Protein AF-A0A411WFJ9-F1 (afdb_monomer)

Organism: NCBI:txid2498113

Mean predicted aligned error: 12.04 Å

Structure (mmCIF, N/CA/C/O backbone):
data_AF-A0A411WFJ9-F1
#
_entry.id   AF-A0A411WFJ9-F1
#
loop_
_atom_site.group_PDB
_atom_site.id
_atom_site.type_symbol
_atom_site.label_atom_id
_atom_site.label_alt_id
_atom_site.label_comp_id
_atom_site.label_asym_id
_atom_site.label_entity_id
_atom_site.label_seq_id
_atom_site.pdbx_PDB_ins_code
_atom_site.Cartn_x
_atom_site.Cartn_y
_atom_site.Cartn_z
_atom_site.occupancy
_atom_site.B_iso_or_equiv
_atom_site.auth_seq_id
_atom_site.auth_comp_id
_atom_site.auth_asym_id
_atom_site.auth_atom_id
_atom_site.pdbx_PDB_model_num
ATOM 1 N N . MET A 1 1 ? -56.993 -41.470 -55.921 1.00 33.22 1 MET A N 1
ATOM 2 C CA . MET A 1 1 ? -56.354 -42.651 -56.541 1.00 33.22 1 MET A CA 1
ATOM 3 C C . MET A 1 1 ? -54.878 -42.613 -56.197 1.00 33.22 1 MET A C 1
ATOM 5 O O . MET A 1 1 ? -54.306 -41.557 -56.395 1.00 33.22 1 MET A O 1
ATOM 9 N N . ALA A 1 2 ? -54.366 -43.726 -55.649 1.00 30.22 2 ALA A N 1
ATOM 10 C CA . ALA A 1 2 ? -52.967 -44.182 -55.536 1.00 30.22 2 ALA A CA 1
ATOM 11 C C . ALA A 1 2 ? -51.871 -43.141 -55.185 1.00 30.22 2 ALA A C 1
ATOM 13 O O . ALA A 1 2 ? -51.678 -42.177 -55.902 1.00 30.22 2 ALA A O 1
ATOM 14 N N . GLY A 1 3 ? -51.044 -43.277 -54.149 1.00 27.41 3 GLY A N 1
ATOM 15 C CA . GLY A 1 3 ? -50.699 -44.432 -53.324 1.00 27.41 3 GLY A CA 1
ATOM 16 C C . GLY A 1 3 ? -49.171 -44.549 -53.198 1.00 27.41 3 GLY A C 1
ATOM 17 O O . GLY A 1 3 ? -48.491 -44.532 -54.215 1.00 27.41 3 GLY A O 1
ATOM 18 N N . SER A 1 4 ? -48.694 -44.770 -51.962 1.00 29.97 4 SER A N 1
ATOM 19 C CA . SER A 1 4 ? -47.367 -45.307 -51.565 1.00 29.97 4 SER A CA 1
ATOM 20 C C . SER A 1 4 ? -46.145 -44.378 -51.656 1.00 29.97 4 SER A C 1
ATOM 22 O O . SER A 1 4 ? -46.031 -43.608 -52.593 1.00 29.97 4 SER A O 1
ATOM 24 N N . LYS A 1 5 ? -45.114 -44.429 -50.796 1.00 30.19 5 LYS A N 1
ATOM 25 C CA . LYS A 1 5 ? -44.755 -45.065 -49.497 1.00 30.19 5 LYS A CA 1
ATOM 26 C C . LYS A 1 5 ? -43.359 -44.459 -49.144 1.00 30.19 5 LYS A C 1
ATOM 28 O O . LYS A 1 5 ? -42.603 -44.198 -50.068 1.00 30.19 5 LYS A O 1
ATOM 33 N N . VAL A 1 6 ? -43.070 -44.039 -47.898 1.00 28.66 6 VAL A N 1
ATOM 34 C CA . VAL A 1 6 ? -42.151 -44.710 -46.921 1.00 28.66 6 VAL A CA 1
ATOM 35 C C . VAL A 1 6 ? -40.725 -44.894 -47.505 1.00 28.66 6 VAL A C 1
ATOM 37 O O . VAL A 1 6 ? -40.593 -45.590 -48.496 1.00 28.66 6 VAL A O 1
ATOM 40 N N . THR A 1 7 ? -39.588 -44.352 -47.034 1.00 27.45 7 THR A N 1
ATOM 41 C CA . THR A 1 7 ? -39.040 -43.985 -45.704 1.00 27.45 7 THR A CA 1
ATOM 42 C C . THR A 1 7 ? -37.697 -43.252 -45.940 1.00 27.45 7 THR A C 1
ATOM 44 O O . THR A 1 7 ? -37.056 -43.541 -46.944 1.00 27.45 7 THR A O 1
ATOM 47 N N . ILE A 1 8 ? -37.203 -42.424 -45.008 1.00 27.38 8 ILE A N 1
ATOM 48 C CA . ILE A 1 8 ? -35.905 -42.600 -44.302 1.00 27.38 8 ILE A CA 1
ATOM 49 C C . ILE A 1 8 ? -35.616 -41.357 -43.440 1.00 27.38 8 ILE A C 1
ATOM 51 O O . ILE A 1 8 ? -35.538 -40.225 -43.908 1.00 27.38 8 ILE A O 1
ATOM 55 N N . PHE A 1 9 ? -35.489 -41.639 -42.145 1.00 31.28 9 PHE A N 1
ATOM 56 C CA . PHE A 1 9 ? -35.025 -40.789 -41.054 1.00 31.28 9 PHE A CA 1
ATOM 57 C C . PHE A 1 9 ? -33.548 -40.371 -41.212 1.00 31.28 9 PHE A C 1
ATOM 59 O O . PHE A 1 9 ? -32.789 -41.028 -41.912 1.00 31.28 9 PHE A O 1
ATOM 66 N N . PHE A 1 10 ? -33.151 -39.377 -40.406 1.00 30.88 10 PHE A N 1
ATOM 67 C CA . PHE A 1 10 ? -31.789 -38.887 -40.114 1.00 30.88 10 PHE A CA 1
ATOM 68 C C . PHE A 1 10 ? -31.246 -37.751 -40.985 1.00 30.88 10 PHE A C 1
ATOM 70 O O . PHE A 1 10 ? -30.307 -37.950 -41.750 1.00 30.88 10 PHE A O 1
ATOM 77 N N . ARG A 1 11 ? -31.712 -36.511 -40.745 1.00 31.45 11 ARG A N 1
ATOM 78 C CA . ARG A 1 11 ? -30.840 -35.330 -40.924 1.00 31.45 11 ARG A CA 1
ATOM 79 C C . ARG A 1 11 ? -31.278 -34.024 -40.241 1.00 31.45 11 ARG A C 1
ATOM 81 O O . ARG A 1 11 ? -31.065 -32.965 -40.800 1.00 31.45 11 ARG A O 1
ATOM 88 N N . GLU A 1 12 ? -31.812 -34.042 -39.016 1.00 32.69 12 GLU A N 1
ATOM 89 C CA . GLU A 1 12 ? -32.225 -32.780 -38.348 1.00 32.69 12 GLU A CA 1
ATOM 90 C C . GLU A 1 12 ? -31.822 -32.653 -36.867 1.00 32.69 12 GLU A C 1
ATOM 92 O O . GLU A 1 12 ? -32.540 -32.086 -36.052 1.00 32.69 12 GLU A O 1
ATOM 97 N N . ARG A 1 13 ? -30.637 -33.144 -36.480 1.00 34.81 13 ARG A N 1
ATOM 98 C CA . ARG A 1 13 ? -30.069 -32.857 -35.139 1.00 34.81 13 ARG A CA 1
ATOM 99 C C . ARG A 1 13 ? -28.736 -32.103 -35.139 1.00 34.81 13 ARG A C 1
ATOM 101 O O . ARG A 1 13 ? -28.223 -31.796 -34.069 1.00 34.81 13 ARG A O 1
ATOM 108 N N . ALA A 1 14 ? -28.203 -31.748 -36.310 1.00 36.84 14 ALA A N 1
ATOM 109 C CA . ALA A 1 14 ? -26.922 -31.040 -36.419 1.00 36.84 14 ALA A CA 1
ATOM 110 C C . ALA A 1 14 ? -27.054 -29.510 -36.565 1.00 36.84 14 ALA A C 1
ATOM 112 O O . ALA A 1 14 ? -26.126 -28.791 -36.215 1.00 36.84 14 ALA A O 1
ATOM 113 N N . VAL A 1 15 ? -28.203 -28.991 -37.017 1.00 39.88 15 VAL A N 1
ATOM 114 C CA . VAL A 1 15 ? -28.357 -27.548 -37.305 1.00 39.88 15 VAL A CA 1
ATOM 115 C C . VAL A 1 15 ? -28.832 -26.749 -36.080 1.00 39.88 15 VAL A C 1
ATOM 117 O O . VAL A 1 15 ? -28.429 -25.606 -35.896 1.00 39.88 15 VAL A O 1
ATOM 120 N N . PHE A 1 16 ? -29.567 -27.372 -35.152 1.00 34.38 16 PHE A N 1
ATOM 121 C CA . PHE A 1 16 ? -30.023 -26.705 -33.920 1.00 34.38 16 PHE A CA 1
ATOM 122 C C . PHE A 1 16 ? -28.963 -26.603 -32.808 1.00 34.38 16 PHE A C 1
ATOM 124 O O . PHE A 1 16 ? -29.130 -25.813 -31.883 1.00 34.38 16 PHE A O 1
ATOM 131 N N . ARG A 1 17 ? -27.843 -27.341 -32.899 1.00 35.59 17 ARG A N 1
ATOM 132 C CA . ARG A 1 17 ? -26.694 -27.181 -31.982 1.00 35.59 17 ARG A CA 1
ATOM 133 C C . ARG A 1 17 ? -25.696 -26.111 -32.438 1.00 35.59 17 ARG A C 1
ATOM 135 O O . ARG A 1 17 ? -24.973 -25.590 -31.601 1.00 35.59 17 ARG A O 1
ATOM 142 N N . ALA A 1 18 ? -25.690 -25.738 -33.718 1.00 36.38 18 ALA A N 1
ATOM 143 C CA . ALA A 1 18 ? -24.807 -24.687 -34.230 1.00 36.38 18 ALA A CA 1
ATOM 144 C C . ALA A 1 18 ? -25.345 -23.267 -33.959 1.00 36.38 18 ALA A C 1
ATOM 146 O O . ALA A 1 18 ? -24.563 -22.334 -33.819 1.00 36.38 18 ALA A O 1
ATOM 147 N N . ILE A 1 19 ? -26.665 -23.103 -33.813 1.00 38.75 19 ILE A N 1
ATOM 148 C CA . ILE A 1 19 ? -27.291 -21.788 -33.578 1.00 38.75 19 ILE A CA 1
ATOM 149 C C . ILE A 1 19 ? -27.306 -21.411 -32.083 1.00 38.75 19 ILE A C 1
ATOM 151 O O . ILE A 1 19 ? -27.213 -20.232 -31.756 1.00 38.75 19 ILE A O 1
ATOM 155 N N . LEU A 1 20 ? -27.300 -22.384 -31.159 1.00 35.16 20 LEU A N 1
ATOM 156 C CA . LEU A 1 20 ? -27.139 -22.100 -29.722 1.00 35.16 20 LEU A CA 1
ATOM 157 C C . LEU A 1 20 ? -25.684 -21.850 -29.286 1.00 35.16 20 LEU A C 1
ATOM 159 O O . LEU A 1 20 ? -25.471 -21.267 -28.229 1.00 35.16 20 LEU A O 1
ATOM 163 N N . ILE A 1 21 ? -24.689 -22.241 -30.088 1.00 37.25 21 ILE A N 1
ATOM 164 C CA . ILE A 1 21 ? -23.269 -21.964 -29.799 1.00 37.25 21 ILE A CA 1
ATOM 165 C C . ILE A 1 21 ? -22.846 -20.585 -30.345 1.00 37.25 21 ILE A C 1
ATOM 167 O O . ILE A 1 21 ? -21.919 -19.982 -29.814 1.00 37.25 21 ILE A O 1
ATOM 171 N N . LEU A 1 22 ? -23.574 -20.018 -31.318 1.00 32.62 22 LEU A N 1
ATOM 172 C CA . LEU A 1 22 ? -23.318 -18.657 -31.814 1.00 32.62 22 LEU A CA 1
ATOM 173 C C . LEU A 1 22 ? -23.969 -17.532 -30.985 1.00 32.62 22 LEU A C 1
ATOM 175 O O . LEU A 1 22 ? -23.509 -16.398 -31.079 1.00 32.62 22 LEU A O 1
ATOM 179 N N . LEU A 1 23 ? -24.973 -17.811 -30.140 1.00 33.97 23 LEU A N 1
ATOM 180 C CA . LEU A 1 23 ? -25.519 -16.810 -29.201 1.00 33.97 23 LEU A CA 1
ATOM 181 C C . LEU A 1 23 ? -24.767 -16.736 -27.860 1.00 33.97 23 LEU A C 1
ATOM 183 O O . LEU A 1 23 ? -24.914 -15.754 -27.139 1.00 33.97 23 LEU A O 1
ATOM 187 N N . ALA A 1 24 ? -23.926 -17.723 -27.537 1.00 33.69 24 ALA A N 1
ATOM 188 C CA . ALA A 1 24 ? -23.081 -17.705 -26.338 1.00 33.69 24 ALA A CA 1
ATOM 189 C C . ALA A 1 24 ? -21.758 -16.929 -26.532 1.00 33.69 24 ALA A C 1
ATOM 191 O O . ALA A 1 24 ? -21.050 -16.681 -25.563 1.00 33.69 24 ALA A O 1
ATOM 192 N N . ALA A 1 25 ? -21.439 -16.510 -27.764 1.00 31.86 25 ALA A N 1
ATOM 193 C CA . ALA A 1 25 ? -20.227 -15.754 -28.099 1.00 31.86 25 ALA A CA 1
ATOM 194 C C . ALA A 1 25 ? -20.435 -14.223 -28.160 1.00 31.86 25 ALA A C 1
ATOM 196 O O . ALA A 1 25 ? -19.514 -13.499 -28.524 1.00 31.86 25 ALA A O 1
ATOM 197 N N . MET A 1 26 ? -21.630 -13.722 -27.807 1.00 30.20 26 MET A N 1
ATOM 198 C CA . MET A 1 26 ? -21.934 -12.281 -27.708 1.00 30.20 26 MET A CA 1
ATOM 199 C C . MET A 1 26 ? -22.043 -11.759 -26.267 1.00 30.20 26 MET A C 1
ATOM 201 O O . MET A 1 26 ? -22.330 -10.583 -26.068 1.00 30.20 26 MET A O 1
ATOM 205 N N . PHE A 1 27 ? -21.744 -12.583 -25.260 1.00 33.22 27 PHE A N 1
ATOM 206 C CA . PHE A 1 27 ? -21.299 -12.059 -23.970 1.00 33.22 27 PHE A CA 1
ATOM 207 C C . PHE A 1 27 ? -19.796 -11.814 -24.069 1.00 33.22 27 PHE A C 1
ATOM 209 O O . PHE A 1 27 ? -18.982 -12.584 -23.564 1.00 33.22 27 PHE A O 1
ATOM 216 N N . SER A 1 28 ? -19.421 -10.728 -24.749 1.00 28.23 28 SER A N 1
ATOM 217 C CA . SER A 1 28 ? -18.178 -10.062 -24.380 1.00 28.23 28 SER A CA 1
ATOM 218 C C . SER A 1 28 ? -18.271 -9.832 -22.871 1.00 28.23 28 SER A C 1
ATOM 220 O O . SER A 1 28 ? -19.278 -9.263 -22.432 1.00 28.23 28 SER A O 1
ATOM 222 N N . PRO A 1 29 ? -17.288 -10.244 -22.049 1.00 30.66 29 PRO A N 1
ATOM 223 C CA . PRO A 1 29 ? -17.146 -9.552 -20.788 1.00 30.66 29 PRO A CA 1
ATOM 224 C C . PRO A 1 29 ? -17.029 -8.090 -21.211 1.00 30.66 29 PRO A C 1
ATOM 226 O O . PRO A 1 29 ? -16.183 -7.752 -22.044 1.00 30.66 29 PRO A O 1
ATOM 229 N N . MET A 1 30 ? -17.940 -7.233 -20.742 1.00 30.12 30 MET A N 1
ATOM 230 C CA . MET A 1 30 ? -17.568 -5.838 -20.602 1.00 30.12 30 MET A CA 1
ATOM 231 C C . MET A 1 30 ? -16.256 -5.927 -19.833 1.00 30.12 30 MET A C 1
ATOM 233 O O . MET A 1 30 ? -16.258 -6.258 -18.648 1.00 30.12 30 MET A O 1
ATOM 237 N N . LEU A 1 31 ? -15.131 -5.736 -20.530 1.00 28.59 31 LEU A N 1
ATOM 238 C CA . LEU A 1 31 ? -14.004 -5.098 -19.898 1.00 28.59 31 LEU A CA 1
ATOM 239 C C . LEU A 1 31 ? -14.659 -3.866 -19.300 1.00 28.59 31 LEU A C 1
ATOM 241 O O . LEU A 1 31 ? -15.065 -2.958 -20.027 1.00 28.59 31 LEU A O 1
ATOM 245 N N . LEU A 1 32 ? -14.910 -3.926 -17.991 1.00 30.25 32 LEU A N 1
ATOM 246 C CA . LEU A 1 32 ? -14.975 -2.731 -17.191 1.00 30.25 32 LEU A CA 1
ATOM 247 C C . LEU A 1 32 ? -13.693 -2.031 -17.602 1.00 30.25 32 LEU A C 1
ATOM 249 O O . LEU A 1 32 ? -12.604 -2.507 -17.283 1.00 30.25 32 LEU A O 1
ATOM 253 N N . ALA A 1 33 ? -13.829 -1.026 -18.465 1.00 27.42 33 ALA A N 1
ATOM 254 C CA . ALA A 1 33 ? -12.794 -0.044 -18.614 1.00 27.42 33 ALA A CA 1
ATOM 255 C C . ALA A 1 33 ? -12.570 0.398 -17.174 1.00 27.42 33 ALA A C 1
ATOM 257 O O . ALA A 1 33 ? -13.475 0.977 -16.567 1.00 27.42 33 ALA A O 1
ATOM 258 N N . GLU A 1 34 ? -11.456 -0.044 -16.588 1.00 37.94 34 GLU A N 1
ATOM 259 C CA . GLU A 1 34 ? -10.941 0.569 -15.382 1.00 37.94 34 GLU A CA 1
ATOM 260 C C . GLU A 1 34 ? -10.957 2.048 -15.722 1.00 37.94 34 GLU A C 1
ATOM 262 O O . GLU A 1 34 ? -10.310 2.480 -16.678 1.00 37.94 34 GLU A O 1
ATOM 267 N N . THR A 1 35 ? -11.847 2.794 -15.070 1.00 37.66 35 THR A N 1
ATOM 268 C CA . THR A 1 35 ? -11.811 4.237 -15.183 1.00 37.66 35 THR A CA 1
ATOM 269 C C . THR A 1 35 ? -10.384 4.600 -14.805 1.00 37.66 35 THR A C 1
ATOM 271 O O . THR A 1 35 ? -9.916 4.203 -13.737 1.00 37.66 35 THR A O 1
ATOM 274 N N . GLU A 1 36 ? -9.650 5.228 -15.725 1.00 53.88 36 GLU A N 1
ATOM 275 C CA . GLU A 1 36 ? -8.315 5.762 -15.462 1.00 53.88 36 GLU A CA 1
ATOM 276 C C . GLU A 1 36 ? -8.488 6.907 -14.449 1.00 53.88 36 GLU A C 1
ATOM 278 O O . GLU A 1 36 ? -8.527 8.079 -14.805 1.00 53.88 36 GLU A O 1
ATOM 283 N N . GLY A 1 37 ? -8.755 6.557 -13.190 1.00 68.88 37 GLY A N 1
ATOM 284 C CA . GLY A 1 37 ? -9.230 7.470 -12.160 1.00 68.88 37 GLY A CA 1
ATOM 285 C C . GLY A 1 37 ? -10.286 6.858 -11.242 1.00 68.88 37 GLY A C 1
ATOM 286 O O . GLY A 1 37 ? -11.087 6.005 -11.632 1.00 68.88 37 GLY A O 1
ATOM 287 N N . GLY A 1 38 ? -10.274 7.317 -9.995 1.00 86.62 38 GLY A N 1
ATOM 288 C CA . GLY A 1 38 ? -11.315 7.060 -9.012 1.00 86.62 38 GLY A CA 1
ATOM 289 C C . GLY A 1 38 ? -12.650 7.743 -9.338 1.00 86.62 38 GLY A C 1
ATOM 290 O O . GLY A 1 38 ? -12.922 8.139 -10.469 1.00 86.62 38 GLY A O 1
ATOM 291 N N . MET A 1 39 ? -13.509 7.898 -8.335 1.00 94.50 39 MET A N 1
ATOM 292 C CA . MET A 1 39 ? -14.839 8.498 -8.471 1.00 94.50 39 MET A CA 1
ATOM 293 C C . MET A 1 39 ? -14.972 9.717 -7.566 1.00 94.50 39 MET A C 1
ATOM 295 O O . MET A 1 39 ? -14.549 9.665 -6.415 1.00 94.50 39 MET A O 1
ATOM 299 N N . THR A 1 40 ? -15.614 10.777 -8.056 1.00 96.62 40 THR A N 1
ATOM 300 C CA . THR A 1 40 ? -16.101 11.883 -7.224 1.00 96.62 40 THR A CA 1
ATOM 301 C C . THR A 1 40 ? -17.611 12.028 -7.346 1.00 96.62 40 THR A C 1
ATOM 303 O O . THR A 1 40 ? -18.209 11.758 -8.392 1.00 96.62 40 THR A O 1
ATOM 306 N N . PHE A 1 41 ? -18.253 12.451 -6.262 1.00 98.06 41 PHE A N 1
ATOM 307 C CA . PHE A 1 41 ? -19.671 12.777 -6.249 1.00 98.06 41 PHE A CA 1
ATOM 308 C C . PHE A 1 41 ? -19.957 13.810 -5.161 1.00 98.06 41 PHE A C 1
ATOM 310 O O . PHE A 1 41 ? -19.465 13.687 -4.047 1.00 98.06 41 PHE A O 1
ATOM 317 N N . ALA A 1 42 ? -20.787 14.802 -5.464 1.00 97.62 42 ALA A N 1
ATOM 318 C CA . ALA A 1 42 ? -21.240 15.789 -4.494 1.00 97.62 42 ALA A CA 1
ATOM 319 C C . ALA A 1 42 ? -22.758 15.927 -4.559 1.00 97.62 42 ALA A C 1
ATOM 321 O O . ALA A 1 42 ? -23.362 15.914 -5.636 1.00 97.62 42 ALA A O 1
ATOM 322 N N . HIS A 1 43 ? -23.388 16.057 -3.397 1.00 98.06 43 HIS A N 1
ATOM 323 C CA . HIS A 1 43 ? -24.807 16.340 -3.294 1.00 98.06 43 HIS A CA 1
ATOM 324 C C . HIS A 1 43 ? -25.072 17.177 -2.048 1.00 98.06 43 HIS A C 1
ATOM 326 O O . HIS A 1 43 ? -24.956 16.672 -0.935 1.00 98.06 43 HIS A O 1
ATOM 332 N N . LYS A 1 44 ? -25.499 18.430 -2.251 1.00 97.06 44 LYS A N 1
ATOM 333 C CA . LYS A 1 44 ? -25.741 19.405 -1.176 1.00 97.06 44 LYS A CA 1
ATOM 334 C C . LYS A 1 44 ? -24.478 19.613 -0.323 1.00 97.06 44 LYS A C 1
ATOM 336 O O . LYS A 1 44 ? -23.422 19.830 -0.903 1.00 97.06 44 LYS A O 1
ATOM 341 N N . GLU A 1 45 ? -24.561 19.538 1.004 1.00 97.94 45 GLU A N 1
ATOM 342 C CA . GLU A 1 45 ? -23.453 19.808 1.933 1.00 97.94 45 GLU A CA 1
ATOM 343 C C . GLU A 1 45 ? -22.562 18.579 2.183 1.00 97.94 45 GLU A C 1
ATOM 345 O O . GLU A 1 45 ? -21.874 18.503 3.201 1.00 97.94 45 GLU A O 1
ATOM 350 N N . TRP A 1 46 ? -22.593 17.596 1.278 1.00 98.62 46 TRP A N 1
ATOM 351 C CA . TRP A 1 46 ? -21.728 16.423 1.327 1.00 98.62 46 TRP A CA 1
ATOM 352 C C . TRP A 1 46 ? -21.084 16.147 -0.024 1.00 98.62 46 TRP A C 1
ATOM 354 O O . TRP A 1 46 ? -21.722 16.241 -1.077 1.00 98.62 46 TRP A O 1
ATOM 364 N N . GLU A 1 47 ? -19.843 15.687 0.024 1.00 98.56 47 GLU A N 1
ATOM 365 C CA . GLU A 1 47 ? -19.105 15.179 -1.125 1.00 98.56 47 GLU A CA 1
ATOM 366 C C . GLU A 1 47 ? -18.322 13.919 -0.775 1.00 98.56 47 GLU A C 1
ATOM 368 O O . GLU A 1 47 ? -18.129 13.584 0.392 1.00 98.56 47 GLU A O 1
ATOM 373 N N . ILE A 1 48 ? -17.894 13.193 -1.799 1.00 98.50 48 ILE A N 1
ATOM 374 C CA . ILE A 1 48 ? -17.081 11.993 -1.678 1.00 98.50 48 ILE A CA 1
ATOM 375 C C . ILE A 1 48 ? -16.099 11.902 -2.829 1.00 98.50 48 ILE A C 1
ATOM 377 O O . ILE A 1 48 ? -16.461 12.144 -3.981 1.00 98.50 48 ILE A O 1
ATOM 381 N N . ALA A 1 49 ? -14.883 11.475 -2.503 1.00 97.75 49 ALA A N 1
ATOM 382 C CA . ALA A 1 49 ? -13.934 10.944 -3.463 1.00 97.75 49 ALA A CA 1
ATOM 383 C C . ALA A 1 49 ? -13.549 9.518 -3.065 1.00 97.75 49 ALA A C 1
ATOM 385 O O . ALA A 1 49 ? -13.285 9.233 -1.894 1.00 97.75 49 ALA A O 1
ATOM 386 N N . CYS A 1 50 ? -13.531 8.619 -4.039 1.00 96.75 50 CYS A N 1
ATOM 387 C CA . CYS A 1 50 ? -12.975 7.290 -3.888 1.00 96.75 50 CYS A CA 1
ATOM 388 C C . CYS A 1 50 ? -11.803 7.127 -4.843 1.00 96.75 50 CYS A C 1
ATOM 390 O O . CYS A 1 50 ? -11.955 7.399 -6.028 1.00 96.75 50 CYS A O 1
ATOM 392 N N . ASP A 1 51 ? -10.663 6.656 -4.351 1.00 94.06 51 ASP A N 1
ATOM 393 C CA . ASP A 1 51 ? -9.459 6.511 -5.163 1.00 94.06 51 ASP A CA 1
ATOM 394 C C . ASP A 1 51 ? -9.424 5.192 -5.961 1.00 94.06 51 ASP A C 1
ATOM 396 O O . ASP A 1 51 ? -10.294 4.316 -5.845 1.00 94.06 51 ASP A O 1
ATOM 400 N N . ASN A 1 52 ? -8.395 5.053 -6.796 1.00 91.06 52 ASN A N 1
ATOM 401 C CA . ASN A 1 52 ? -8.101 3.865 -7.597 1.00 91.06 52 ASN A CA 1
ATOM 402 C C . ASN A 1 52 ? -7.717 2.619 -6.764 1.00 91.06 52 ASN A C 1
ATOM 404 O O . ASN A 1 52 ? -7.640 1.531 -7.327 1.00 91.06 52 ASN A O 1
ATOM 408 N N . THR A 1 53 ? -7.547 2.725 -5.435 1.00 85.56 53 THR A N 1
ATOM 409 C CA . THR A 1 53 ? -7.439 1.562 -4.518 1.00 85.56 53 THR A CA 1
ATOM 410 C C . THR A 1 53 ? -8.790 1.107 -3.968 1.00 85.56 53 THR A C 1
ATOM 412 O O . THR A 1 53 ? -8.881 0.086 -3.284 1.00 85.56 53 THR A O 1
ATOM 415 N N . ARG A 1 54 ? -9.849 1.854 -4.303 1.00 89.94 54 ARG A N 1
ATOM 416 C CA . ARG A 1 54 ? -11.223 1.762 -3.798 1.00 89.94 54 ARG A CA 1
ATOM 417 C C . ARG A 1 54 ? -11.452 2.302 -2.384 1.00 89.94 54 ARG A C 1
ATOM 419 O O . ARG A 1 54 ? -12.523 2.081 -1.812 1.00 89.94 54 ARG A O 1
ATOM 426 N N . THR A 1 55 ? -10.500 3.043 -1.825 1.00 89.50 55 THR A N 1
ATOM 427 C CA . THR A 1 55 ? -10.699 3.734 -0.544 1.00 89.50 55 THR A CA 1
ATOM 428 C C . THR A 1 55 ? -11.551 4.975 -0.765 1.00 89.50 55 THR A C 1
ATOM 430 O O . THR A 1 55 ? -11.268 5.760 -1.663 1.00 89.50 55 THR A O 1
ATOM 433 N N . CYS A 1 56 ? -12.590 5.160 0.049 1.00 96.38 56 CYS A N 1
ATOM 434 C CA . CYS A 1 56 ? -13.535 6.266 -0.079 1.00 96.38 56 CYS A CA 1
ATOM 435 C C . CYS A 1 56 ? -13.455 7.226 1.108 1.00 96.38 56 CYS A C 1
ATOM 437 O O . CYS A 1 56 ? -13.376 6.787 2.254 1.00 96.38 56 CYS A O 1
ATOM 439 N N . ARG A 1 57 ? -13.540 8.527 0.824 1.00 98.00 57 ARG A N 1
ATOM 440 C CA . ARG A 1 57 ? -13.498 9.637 1.782 1.00 98.00 57 ARG A CA 1
ATOM 441 C C . ARG A 1 57 ? -14.683 10.557 1.513 1.00 98.00 57 ARG A C 1
ATOM 443 O O . ARG A 1 57 ? -14.752 11.148 0.440 1.00 98.00 57 ARG A O 1
ATOM 450 N N . ALA A 1 58 ? -15.626 10.631 2.447 1.00 98.56 58 ALA A N 1
ATOM 451 C CA . ALA A 1 58 ? -16.819 11.464 2.360 1.00 98.56 58 ALA A CA 1
ATOM 452 C C . ALA A 1 58 ? -16.729 12.636 3.340 1.00 98.56 58 ALA A C 1
ATOM 454 O O . ALA A 1 58 ? -16.672 12.415 4.547 1.00 98.56 58 ALA A O 1
ATOM 455 N N . ALA A 1 59 ? -16.730 13.863 2.830 1.00 98.50 59 ALA A N 1
ATOM 456 C CA . ALA A 1 59 ? -16.711 15.078 3.632 1.00 98.50 59 ALA A CA 1
ATOM 457 C C . ALA A 1 59 ? -18.126 15.657 3.755 1.00 98.50 59 ALA A C 1
ATOM 459 O O . ALA A 1 59 ? -18.845 15.771 2.761 1.00 98.50 59 ALA A O 1
ATOM 460 N N . GLY A 1 60 ? -18.521 16.007 4.976 1.00 98.38 60 GLY A N 1
ATOM 461 C CA . GLY A 1 60 ? -19.750 16.727 5.296 1.00 98.38 60 GLY A CA 1
ATOM 462 C C . GLY A 1 60 ? -19.441 18.082 5.918 1.00 98.38 60 GLY A C 1
ATOM 463 O O . GLY A 1 60 ? -18.440 18.225 6.623 1.00 98.38 60 GLY A O 1
ATOM 464 N N . TYR A 1 61 ? -20.296 19.070 5.675 1.00 98.31 61 TYR A N 1
ATOM 465 C CA . TYR A 1 61 ? -20.092 20.453 6.115 1.00 98.31 61 TYR A CA 1
ATOM 466 C C . TYR A 1 61 ? -21.198 20.932 7.064 1.00 98.31 61 TYR A C 1
ATOM 468 O O . TYR A 1 61 ? -22.279 20.336 7.157 1.00 98.31 61 TYR A O 1
ATOM 476 N N . GLY A 1 62 ? -20.907 22.003 7.806 1.00 96.81 62 GLY A N 1
ATOM 477 C CA . GLY A 1 62 ? -21.892 22.714 8.620 1.00 96.81 62 GLY A CA 1
ATOM 478 C C . GLY A 1 62 ? -23.086 23.226 7.805 1.00 96.81 62 GLY A C 1
ATOM 479 O O . GLY A 1 62 ? -23.088 23.193 6.574 1.00 96.81 62 GLY A O 1
ATOM 480 N N . ILE A 1 63 ? -24.128 23.693 8.495 1.00 95.38 63 ILE A N 1
ATOM 481 C CA . ILE A 1 63 ? -25.278 24.324 7.822 1.00 95.38 63 ILE A CA 1
ATOM 482 C C . ILE A 1 63 ? -24.851 25.632 7.157 1.00 95.38 63 ILE A C 1
ATOM 484 O O . ILE A 1 63 ? -25.359 25.966 6.086 1.00 95.38 63 ILE A O 1
ATOM 488 N N . ASN A 1 64 ? -23.930 26.361 7.789 1.00 93.12 64 ASN A N 1
ATOM 489 C CA . ASN A 1 64 ? -23.351 27.566 7.223 1.00 93.12 64 ASN A CA 1
ATOM 490 C C . ASN A 1 64 ? -21.883 27.343 6.850 1.00 93.12 64 ASN A C 1
ATOM 492 O O . ASN A 1 64 ? -21.183 26.500 7.412 1.00 93.12 64 ASN A O 1
ATOM 496 N N . GLU A 1 65 ? -21.429 28.147 5.895 1.00 91.38 65 GLU A N 1
ATOM 497 C CA . GLU A 1 65 ? -20.028 28.227 5.506 1.00 91.38 65 GLU A CA 1
ATOM 498 C C . GLU A 1 65 ? -19.159 28.695 6.684 1.00 91.38 65 GLU A C 1
ATOM 500 O O . GLU A 1 65 ? -19.542 29.611 7.415 1.00 91.38 65 GLU A O 1
ATOM 505 N N . GLY A 1 66 ? -17.984 28.088 6.858 1.00 89.94 66 GLY A N 1
ATOM 506 C CA . GLY A 1 66 ? -17.020 28.471 7.888 1.00 89.94 66 GLY A CA 1
ATOM 507 C C . GLY A 1 66 ? -17.393 28.026 9.304 1.00 89.94 66 GLY A C 1
ATOM 508 O O . GLY A 1 66 ? -17.039 28.707 10.262 1.00 89.94 66 GLY A O 1
ATOM 509 N N . GLU A 1 67 ? -18.115 26.909 9.457 1.00 92.88 67 GLU A N 1
ATOM 510 C CA . GLU A 1 67 ? -18.467 26.349 10.773 1.00 92.88 67 GLU A CA 1
ATOM 511 C C . GLU A 1 67 ? -17.598 25.138 11.149 1.00 92.88 67 GLU A C 1
ATOM 513 O O . GLU A 1 67 ? -16.747 25.210 12.036 1.00 92.88 67 GLU A O 1
ATOM 518 N N . LEU A 1 68 ? -17.831 23.998 10.493 1.00 95.19 68 LEU A N 1
ATOM 519 C CA . LEU A 1 68 ? -17.149 22.731 10.751 1.00 95.19 68 LEU A CA 1
ATOM 520 C C . LEU A 1 68 ? -17.156 21.844 9.509 1.00 95.19 68 LEU A C 1
ATOM 522 O O . LEU A 1 68 ? -17.976 22.027 8.606 1.00 95.19 68 LEU A O 1
ATOM 526 N N . SER A 1 69 ? -16.307 20.820 9.514 1.00 97.62 69 SER A N 1
ATOM 527 C CA . SER A 1 69 ? -16.409 19.703 8.584 1.00 97.62 69 SER A CA 1
ATOM 528 C C . SER A 1 69 ? -16.126 18.367 9.269 1.00 97.62 69 SER A C 1
ATOM 530 O O . SER A 1 69 ? -15.317 18.291 10.191 1.00 97.62 69 SER A O 1
ATOM 532 N N . VAL A 1 70 ? -16.796 17.307 8.814 1.00 98.25 70 VAL A N 1
ATOM 533 C CA . VAL A 1 70 ? -16.550 15.920 9.226 1.00 98.25 70 VAL A CA 1
ATOM 534 C C . VAL A 1 70 ? -16.104 15.107 8.020 1.00 98.25 70 VAL A C 1
ATOM 536 O O . VAL A 1 70 ? -16.774 15.125 6.991 1.00 98.25 70 VAL A O 1
ATOM 539 N N . LEU A 1 71 ? -15.020 14.351 8.165 1.00 98.00 71 LEU A N 1
ATOM 540 C CA . LEU A 1 71 ? -14.539 13.387 7.185 1.00 98.00 71 LEU A CA 1
ATOM 541 C C . LEU A 1 71 ? -14.869 11.966 7.638 1.00 98.00 71 LEU A C 1
ATOM 543 O O . LEU A 1 71 ? -14.465 11.547 8.720 1.00 98.00 71 LEU A O 1
ATOM 547 N N . LEU A 1 72 ? -15.564 11.213 6.789 1.00 97.75 72 LEU A N 1
ATOM 548 C CA . LEU A 1 72 ? -15.802 9.784 6.951 1.00 97.75 72 LEU A CA 1
ATOM 549 C C . LEU A 1 72 ? -14.970 8.994 5.941 1.00 97.75 72 LEU A C 1
ATOM 551 O O . LEU A 1 72 ? -15.176 9.118 4.734 1.00 97.75 72 LEU A O 1
ATOM 555 N N . THR A 1 73 ? -14.073 8.139 6.422 1.00 94.19 73 THR A N 1
ATOM 556 C CA . THR A 1 73 ? -13.187 7.331 5.571 1.00 94.19 73 THR A CA 1
ATOM 557 C C . THR A 1 73 ? -13.529 5.852 5.694 1.00 94.19 73 THR A C 1
ATOM 559 O O . THR A 1 73 ? -13.702 5.344 6.800 1.00 94.19 73 THR A O 1
ATOM 562 N N . ARG A 1 74 ? -13.607 5.132 4.569 1.00 92.44 74 ARG A N 1
ATOM 563 C CA . ARG A 1 74 ? -13.762 3.670 4.552 1.00 92.44 74 ARG A CA 1
ATOM 564 C C . ARG A 1 74 ? -12.853 3.029 3.510 1.00 92.44 74 ARG A C 1
ATOM 566 O O . ARG A 1 74 ? -12.980 3.292 2.312 1.00 92.44 74 ARG A O 1
ATOM 573 N N . TYR A 1 75 ? -11.980 2.140 3.973 1.00 86.31 75 TYR A N 1
ATOM 574 C CA . TYR A 1 75 ? -11.123 1.310 3.127 1.00 86.31 75 TYR A CA 1
ATOM 575 C C . TYR A 1 75 ? -11.930 0.263 2.343 1.00 86.31 75 TYR A C 1
ATOM 577 O O . TYR A 1 75 ? -13.058 -0.082 2.702 1.00 86.31 75 TYR A O 1
ATOM 585 N N . ALA A 1 76 ? -11.347 -0.242 1.258 1.00 83.62 76 ALA A N 1
ATOM 586 C CA . ALA A 1 76 ? -11.922 -1.326 0.464 1.00 83.62 76 ALA A CA 1
ATOM 587 C C . ALA A 1 76 ? -11.610 -2.718 1.037 1.00 83.62 76 ALA A C 1
ATOM 589 O O . ALA A 1 76 ? -10.694 -2.883 1.837 1.00 83.62 76 ALA A O 1
ATOM 590 N N . GLY A 1 77 ? -12.350 -3.736 0.591 1.00 80.62 77 GLY A N 1
ATOM 591 C CA . GLY A 1 77 ? -12.247 -5.105 1.104 1.00 80.62 77 GLY A CA 1
ATOM 592 C C . GLY A 1 77 ? -13.237 -5.412 2.225 1.00 80.62 77 GLY A C 1
AT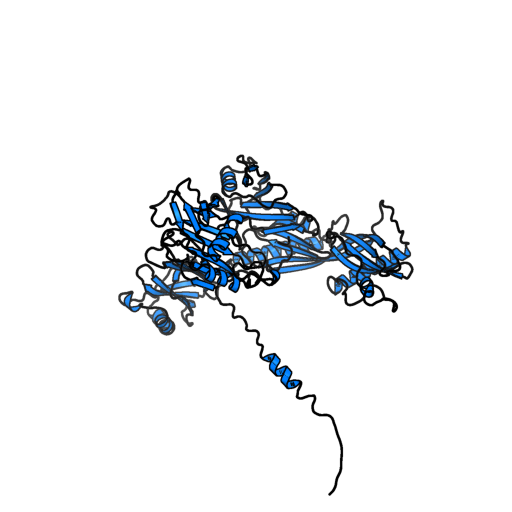OM 593 O O . GLY A 1 77 ? -13.882 -4.513 2.762 1.00 80.62 77 GLY A O 1
ATOM 594 N N . ALA A 1 78 ? -13.396 -6.699 2.539 1.00 79.75 78 ALA A N 1
ATOM 595 C CA . ALA A 1 78 ? -14.364 -7.200 3.515 1.00 79.75 78 ALA A CA 1
ATOM 596 C C . ALA A 1 78 ? -14.076 -6.693 4.941 1.00 79.75 78 ALA A C 1
ATOM 598 O O . ALA A 1 78 ? -12.927 -6.449 5.303 1.00 79.75 78 ALA A O 1
ATOM 599 N N . GLY A 1 79 ? -15.125 -6.517 5.754 1.00 77.19 79 GLY A N 1
ATOM 600 C CA . GLY A 1 79 ? -14.991 -6.210 7.190 1.00 77.19 79 GLY A CA 1
ATOM 601 C C . GLY A 1 79 ? -14.476 -4.808 7.557 1.00 77.19 79 GLY A C 1
ATOM 602 O O . GLY A 1 79 ? -14.394 -4.489 8.738 1.00 77.19 79 GLY A O 1
ATOM 603 N N . GLN A 1 80 ? -14.161 -3.952 6.579 1.00 80.44 80 GLN A N 1
ATOM 604 C CA . GLN A 1 80 ? -13.667 -2.594 6.832 1.00 80.44 80 GLN A CA 1
ATOM 605 C C . GLN A 1 80 ? -14.720 -1.690 7.492 1.00 80.44 80 GLN A C 1
ATOM 607 O O . GLN A 1 80 ? -15.836 -1.541 6.983 1.00 80.44 80 GLN A O 1
ATOM 612 N N . LYS A 1 81 ? -14.337 -1.052 8.604 1.00 85.12 81 LYS A N 1
ATOM 613 C CA . LYS A 1 81 ? -15.149 -0.074 9.347 1.00 85.12 81 LYS A CA 1
ATOM 614 C C . LYS A 1 81 ? -15.027 1.339 8.759 1.00 85.12 81 LYS A C 1
ATOM 616 O O . LYS A 1 81 ? -14.085 1.642 8.026 1.00 85.12 81 LYS A O 1
ATOM 621 N N . VAL A 1 82 ? -15.995 2.199 9.086 1.00 89.06 82 VAL A N 1
ATOM 622 C CA . VAL A 1 82 ? -15.928 3.644 8.806 1.00 89.06 82 VAL A CA 1
ATOM 623 C C . VAL A 1 82 ? -15.175 4.327 9.935 1.00 89.06 82 VAL A C 1
ATOM 625 O O . VAL A 1 82 ? -15.443 4.046 11.097 1.00 89.06 82 VAL A O 1
ATOM 628 N N . LYS A 1 83 ? -14.289 5.247 9.575 1.00 87.50 83 LYS A N 1
ATOM 629 C CA . LYS A 1 83 ? -13.521 6.108 10.478 1.00 87.50 83 LYS A CA 1
ATOM 630 C C . LYS A 1 83 ? -13.993 7.548 10.341 1.00 87.50 83 LYS A C 1
ATOM 632 O O . LYS A 1 83 ? -14.498 7.909 9.277 1.00 87.50 83 LYS A O 1
ATOM 637 N N . GLY A 1 84 ? -13.867 8.343 11.401 1.00 90.06 84 GLY A N 1
ATOM 638 C CA . GLY A 1 84 ? -14.440 9.683 11.472 1.00 90.06 84 GLY A CA 1
ATOM 639 C C . GLY A 1 84 ? -13.492 10.699 12.094 1.00 90.06 84 GLY A C 1
ATOM 640 O O . GLY A 1 84 ? -13.024 10.495 13.211 1.00 90.06 84 GLY A O 1
ATOM 641 N N . THR A 1 85 ? -13.298 11.824 11.412 1.00 92.75 85 THR A N 1
ATOM 642 C CA . THR A 1 85 ? -12.519 12.965 11.909 1.00 92.75 85 THR A CA 1
ATOM 643 C C . THR A 1 85 ? -13.338 14.245 11.764 1.00 92.75 85 THR A C 1
ATOM 645 O O . THR A 1 85 ? -14.056 14.421 10.784 1.00 92.75 85 THR A O 1
ATOM 648 N N . LEU A 1 86 ? -13.248 15.145 12.736 1.00 95.31 86 LEU A N 1
ATOM 649 C CA . LEU A 1 86 ? -13.918 16.443 12.776 1.00 95.31 86 LEU A CA 1
ATOM 650 C C . LEU A 1 86 ? -12.876 17.561 12.772 1.00 95.31 86 LEU A C 1
ATOM 652 O O . LEU A 1 86 ? -11.849 17.460 13.434 1.00 95.31 86 LEU A O 1
ATOM 656 N N . VAL A 1 87 ? -13.183 18.663 12.102 1.00 92.44 87 VAL A N 1
ATOM 657 C CA . VAL A 1 87 ? -12.438 19.917 12.214 1.00 92.44 87 VAL A CA 1
ATOM 658 C C . VAL A 1 87 ? -13.418 21.082 12.329 1.00 92.44 87 VAL A C 1
ATOM 660 O O . VAL A 1 87 ? -14.483 21.070 11.706 1.00 92.44 87 VAL A O 1
ATOM 663 N N . PHE A 1 88 ? -13.076 22.079 13.139 1.00 92.12 88 PHE A N 1
ATOM 664 C CA . PHE A 1 88 ? -13.793 23.355 13.189 1.00 92.12 88 PHE A CA 1
ATOM 665 C C . PHE A 1 88 ? -13.073 24.377 12.322 1.00 92.12 88 PHE A C 1
ATOM 667 O O . PHE A 1 88 ? -11.855 24.313 12.176 1.00 92.12 88 PHE A O 1
ATOM 674 N N . ALA A 1 89 ? -13.822 25.312 11.747 1.00 89.88 89 ALA A N 1
ATOM 675 C CA . ALA A 1 89 ? -13.226 26.345 10.919 1.00 89.88 89 ALA A CA 1
ATOM 676 C C . ALA A 1 89 ? -12.272 27.240 11.728 1.00 89.88 89 ALA A C 1
ATOM 678 O O . ALA A 1 89 ? -12.611 27.700 12.817 1.00 89.88 89 ALA A O 1
ATOM 679 N N . SER A 1 90 ? -11.101 27.502 11.153 1.00 82.50 90 SER A N 1
ATOM 680 C CA . SER A 1 90 ? -10.025 28.347 11.689 1.00 82.50 90 SER A CA 1
ATOM 681 C C . SER A 1 90 ? -9.496 29.341 10.641 1.00 82.50 90 SER A C 1
ATOM 683 O O . SER A 1 90 ? -8.483 30.002 10.844 1.00 82.50 90 SER A O 1
ATOM 685 N N . PHE A 1 91 ? -10.190 29.482 9.502 1.00 69.19 91 PHE A N 1
ATOM 686 C CA . PHE A 1 91 ? -9.738 30.246 8.331 1.00 69.19 91 PHE A CA 1
ATOM 687 C C . PHE A 1 91 ? -9.393 31.724 8.602 1.00 69.19 91 PHE A C 1
ATOM 689 O O . PHE A 1 91 ? -8.559 32.290 7.900 1.00 69.19 91 PHE A O 1
ATOM 696 N N . ASN A 1 92 ? -10.030 32.353 9.596 1.00 63.88 92 ASN A N 1
ATOM 697 C CA . ASN A 1 92 ? -9.838 33.770 9.943 1.00 63.88 92 ASN A CA 1
ATOM 698 C C . ASN A 1 92 ? -9.031 33.984 11.235 1.00 63.88 92 ASN A C 1
ATOM 700 O O . ASN A 1 92 ? -8.953 35.116 11.714 1.00 63.88 92 ASN A O 1
ATOM 704 N N . ASP A 1 93 ? -8.470 32.926 11.820 1.00 63.97 93 ASP A N 1
ATOM 705 C CA . ASP A 1 93 ? -7.667 33.053 13.030 1.00 63.97 93 ASP A CA 1
ATOM 706 C C . ASP A 1 93 ? -6.249 33.498 12.630 1.00 63.97 93 ASP A C 1
ATOM 708 O O . ASP A 1 93 ? -5.464 32.715 12.095 1.00 63.97 93 ASP A O 1
ATOM 712 N N . ASP A 1 94 ? -5.938 34.784 12.842 1.00 47.72 94 ASP A N 1
ATOM 713 C CA . ASP A 1 94 ? -4.598 35.355 12.647 1.00 47.72 94 ASP A CA 1
ATOM 714 C C . ASP A 1 94 ? -3.557 34.512 13.418 1.00 47.72 94 ASP A C 1
ATOM 716 O O . ASP A 1 94 ? -3.555 34.479 14.645 1.00 47.72 94 ASP A O 1
ATOM 720 N N . GLU A 1 95 ? -2.710 33.798 12.674 1.00 44.94 95 GLU A N 1
ATOM 721 C CA . GLU A 1 95 ? -1.489 33.068 13.050 1.00 44.94 95 GLU A CA 1
ATOM 722 C C . GLU A 1 95 ? -1.224 32.687 14.540 1.00 44.94 95 GLU A C 1
ATOM 724 O O . GLU A 1 95 ? -0.986 33.510 15.420 1.00 44.94 95 GLU A O 1
ATOM 729 N N . GLN A 1 96 ? -0.993 31.376 14.740 1.00 40.81 96 GLN A N 1
ATOM 730 C CA . GLN A 1 96 ? -0.008 30.790 15.682 1.00 40.81 96 GLN A CA 1
ATOM 731 C C . GLN A 1 96 ? -0.362 30.642 17.171 1.00 40.81 96 GLN A C 1
ATOM 733 O O . GLN A 1 96 ? 0.532 30.623 18.021 1.00 40.81 96 GLN A O 1
ATOM 738 N N . THR A 1 97 ? -1.617 30.356 17.520 1.00 36.94 97 THR A N 1
ATOM 739 C CA . THR A 1 97 ? -1.856 29.655 18.796 1.00 36.94 97 THR A CA 1
ATOM 740 C C . THR A 1 97 ? -2.973 28.624 18.663 1.00 36.94 97 THR A C 1
ATOM 742 O O . THR A 1 97 ? -4.127 29.023 18.550 1.00 36.94 97 THR A O 1
ATOM 745 N N . PRO A 1 98 ? -2.691 27.306 18.733 1.00 41.22 98 PRO A N 1
ATOM 746 C CA . PRO A 1 98 ? -3.746 26.346 19.025 1.00 41.22 98 PRO A CA 1
ATOM 747 C C . PRO A 1 98 ? -4.347 26.762 20.374 1.00 41.22 98 PRO A C 1
ATOM 749 O O . PRO A 1 98 ? -3.578 26.934 21.331 1.00 41.22 98 PRO A O 1
ATOM 752 N N . PRO A 1 99 ? -5.667 26.971 20.504 1.00 45.47 99 PRO A N 1
ATOM 753 C CA . PRO A 1 99 ? -6.259 27.167 21.817 1.00 45.47 99 PRO A CA 1
ATOM 754 C C . PRO A 1 99 ? -5.949 25.923 22.659 1.00 45.47 99 PRO A C 1
ATOM 756 O O . PRO A 1 99 ? -6.441 24.825 22.409 1.00 45.47 99 PRO A O 1
ATOM 759 N N . LYS A 1 100 ? -5.060 26.103 23.641 1.00 47.81 100 LYS A N 1
ATOM 760 C CA . LYS A 1 100 ? -4.343 25.050 24.379 1.00 47.81 100 LYS A CA 1
ATOM 761 C C . LYS A 1 100 ? -5.207 24.170 25.297 1.00 47.81 100 LYS A C 1
ATOM 763 O O . LYS A 1 100 ? -4.648 23.536 26.186 1.00 47.81 100 LYS A O 1
ATOM 768 N N . GLN A 1 101 ? -6.534 24.119 25.147 1.00 51.16 101 GLN A N 1
ATOM 769 C CA . GLN A 1 101 ? -7.376 23.314 26.046 1.00 51.16 101 GLN A CA 1
ATOM 770 C C . GLN A 1 101 ? -8.830 23.079 25.592 1.00 51.16 101 GLN A C 1
ATOM 772 O O . GLN A 1 101 ? -9.727 23.010 26.431 1.00 51.16 101 GLN A O 1
ATOM 777 N N . ASN A 1 102 ? -9.108 22.931 24.295 1.00 64.50 102 ASN A N 1
ATOM 778 C CA . ASN A 1 102 ? -10.502 22.832 23.854 1.00 64.50 102 ASN A CA 1
ATOM 779 C C . ASN A 1 102 ? -10.929 21.385 23.579 1.00 64.50 102 ASN A C 1
ATOM 781 O O . ASN A 1 102 ? -10.491 20.750 22.628 1.00 64.50 102 ASN A O 1
ATOM 785 N N . THR A 1 103 ? -11.817 20.878 24.435 1.00 76.94 103 THR A N 1
ATOM 786 C CA . THR A 1 103 ? -12.491 19.584 24.256 1.00 76.94 103 THR A CA 1
ATOM 787 C C . THR A 1 103 ? -13.670 19.747 23.298 1.00 76.94 103 THR A C 1
ATOM 789 O O . THR A 1 103 ? -14.476 20.665 23.463 1.00 76.94 103 THR A O 1
ATOM 792 N N . ALA A 1 104 ? -13.782 18.866 22.301 1.00 90.06 104 ALA A N 1
ATOM 793 C CA . ALA A 1 104 ? -14.966 18.781 21.450 1.00 90.06 104 ALA A CA 1
ATOM 794 C C . ALA A 1 104 ? -15.919 17.699 21.972 1.00 90.06 104 ALA A C 1
ATOM 796 O O . ALA A 1 104 ? -15.485 16.697 22.540 1.00 90.06 104 ALA A O 1
ATOM 797 N N . LYS A 1 105 ? -17.227 17.879 21.783 1.00 94.75 105 LYS A N 1
ATOM 798 C CA . LYS A 1 105 ? -18.246 16.916 22.231 1.00 94.75 105 LYS A CA 1
ATOM 799 C C . LYS A 1 105 ? -19.333 16.738 21.182 1.00 94.75 105 LYS A C 1
ATOM 801 O O . LYS A 1 105 ? -19.882 17.724 20.696 1.00 94.75 105 LYS A O 1
ATOM 806 N N . LEU A 1 106 ? -19.689 15.492 20.881 1.00 97.50 106 LEU A N 1
ATOM 807 C CA . LEU A 1 106 ? -20.786 15.162 19.969 1.00 97.50 106 LEU A CA 1
ATOM 808 C C . LEU A 1 106 ? -22.132 15.210 20.705 1.00 97.50 106 LEU A C 1
ATOM 810 O O . LEU A 1 106 ? -22.272 14.685 21.810 1.00 97.50 106 LEU A O 1
ATOM 814 N N . TRP A 1 107 ? -23.141 15.795 20.065 1.00 98.12 107 TRP A N 1
ATOM 815 C CA . TRP A 1 107 ? -24.525 15.842 20.523 1.00 98.12 107 TRP A CA 1
ATOM 816 C C . TRP A 1 107 ? -25.468 15.334 19.433 1.00 98.12 107 TRP A C 1
ATOM 818 O O . TRP A 1 107 ? -25.393 15.758 18.282 1.00 98.12 107 TRP A O 1
ATOM 828 N N . ILE A 1 108 ? -26.397 14.456 19.813 1.00 98.25 108 ILE A N 1
ATOM 829 C CA . ILE A 1 108 ? -27.439 13.923 18.926 1.00 98.25 108 ILE A CA 1
ATOM 830 C C . ILE A 1 108 ? -28.798 14.169 19.576 1.00 98.25 108 ILE A C 1
ATOM 832 O O . ILE A 1 108 ? -29.041 13.703 20.690 1.00 98.25 108 ILE A O 1
ATOM 836 N N . ASP A 1 109 ? -29.681 14.911 18.903 1.00 97.12 109 ASP A N 1
ATOM 837 C CA . ASP A 1 109 ? -30.993 15.341 19.420 1.00 97.12 109 ASP A CA 1
ATOM 838 C C . ASP A 1 109 ? -30.904 15.920 20.851 1.00 97.12 109 ASP A C 1
ATOM 840 O O . ASP A 1 109 ? -31.690 15.588 21.743 1.00 97.12 109 ASP A O 1
ATOM 844 N N . GLY A 1 110 ? -29.884 16.748 21.101 1.00 95.50 110 GLY A N 1
ATOM 845 C CA . GLY A 1 110 ? -29.639 17.365 22.406 1.00 95.50 110 GLY A CA 1
ATOM 846 C C . GLY A 1 110 ? -29.059 16.433 23.481 1.00 95.50 110 GLY A C 1
ATOM 847 O O . GLY A 1 110 ? -28.886 16.875 24.616 1.00 95.50 110 GLY A O 1
ATOM 848 N N . LYS A 1 111 ? -28.715 15.178 23.157 1.00 97.00 111 LYS A N 1
ATOM 849 C CA . LYS A 1 111 ? -28.066 14.230 24.080 1.00 97.00 111 LYS A CA 1
ATOM 850 C C . LYS A 1 111 ? -26.565 14.098 23.788 1.00 97.00 111 LYS A C 1
ATOM 852 O O . LYS A 1 111 ? -26.217 13.791 22.645 1.00 97.00 111 LYS A O 1
ATOM 857 N N . PRO A 1 112 ? -25.682 14.262 24.789 1.00 95.56 112 PRO A N 1
ATOM 858 C CA . PRO A 1 112 ? -24.241 14.142 24.584 1.00 95.56 112 PRO A CA 1
ATOM 859 C C . PRO A 1 112 ? -23.836 12.685 24.311 1.00 95.56 112 PRO A C 1
ATOM 861 O O . PRO A 1 112 ? -24.373 11.771 24.933 1.00 95.56 112 PRO A O 1
ATOM 864 N N . GLN A 1 113 ? -22.875 12.487 23.409 1.00 95.12 113 GLN A N 1
ATOM 865 C CA . GLN A 1 113 ? -22.286 11.191 23.033 1.00 95.12 113 GLN A CA 1
ATOM 866 C C . GLN A 1 113 ? -20.825 11.050 23.510 1.00 95.12 113 GLN A C 1
ATOM 868 O O . GLN A 1 113 ? -20.063 10.237 22.996 1.00 95.12 113 GLN A O 1
ATOM 873 N N . GLY A 1 114 ? -20.417 11.858 24.493 1.00 88.94 114 GLY A N 1
ATOM 874 C CA . GLY A 1 114 ? -19.049 11.872 25.019 1.00 88.94 114 GLY A CA 1
ATOM 875 C C . GLY A 1 114 ? -18.125 12.874 24.322 1.00 88.94 114 GLY A C 1
ATOM 876 O O . GLY A 1 114 ? -18.503 13.524 23.344 1.00 88.94 114 GLY A O 1
ATOM 877 N N . MET A 1 115 ? -16.932 13.032 24.898 1.00 88.94 115 MET A N 1
ATOM 878 C CA . MET A 1 115 ? -15.874 13.885 24.354 1.00 88.94 115 MET A CA 1
ATOM 879 C C . MET A 1 115 ? -15.214 13.204 23.154 1.00 88.94 115 MET A C 1
ATOM 881 O O . MET A 1 115 ? -15.143 11.978 23.106 1.00 88.94 115 MET A O 1
ATOM 885 N N . LEU A 1 116 ? -14.748 13.996 22.195 1.00 87.94 116 LEU A N 1
ATOM 886 C CA . LEU A 1 116 ? -13.895 13.523 21.111 1.00 87.94 116 LEU A CA 1
ATOM 887 C C . LEU A 1 116 ? -12.433 13.625 21.549 1.00 87.94 116 LEU A C 1
ATOM 889 O O . LEU A 1 116 ? -12.067 14.537 22.299 1.00 87.94 116 LEU A O 1
ATOM 893 N N . ALA A 1 117 ? -11.604 12.715 21.047 1.00 78.12 117 ALA A N 1
ATOM 894 C CA . ALA A 1 117 ? -10.163 12.788 21.240 1.00 78.12 117 ALA A CA 1
ATOM 895 C C . ALA A 1 117 ? -9.595 13.942 20.401 1.00 78.12 117 ALA A C 1
ATOM 897 O O . ALA A 1 117 ? -9.921 14.069 19.222 1.00 78.12 117 ALA A O 1
ATOM 898 N N . SER A 1 118 ? -8.777 14.805 21.005 1.00 74.50 118 SER A N 1
ATOM 899 C CA . SER A 1 118 ? -8.102 15.890 20.283 1.00 74.50 118 SER A CA 1
ATOM 900 C C . SER A 1 118 ? -6.852 15.349 19.599 1.00 74.50 118 SER A C 1
ATOM 902 O O . SER A 1 118 ? -5.998 14.775 20.265 1.00 74.50 118 SER A O 1
ATOM 904 N N . GLY A 1 119 ? -6.733 15.579 18.297 1.00 62.00 119 GLY A N 1
ATOM 905 C CA . GLY A 1 119 ? -5.490 15.446 17.546 1.00 62.00 119 GLY A CA 1
ATOM 906 C C . GLY A 1 119 ? -4.614 16.687 17.716 1.00 62.00 119 GLY A C 1
ATOM 907 O O . GLY A 1 119 ? -5.103 17.783 18.006 1.00 62.00 119 GLY A O 1
ATOM 908 N N . GLU A 1 120 ? -3.302 16.524 17.549 1.00 47.78 120 GLU A N 1
ATOM 909 C CA . GLU A 1 120 ? -2.348 17.637 17.634 1.00 47.78 120 GLU A CA 1
ATOM 910 C C . GLU A 1 120 ? -2.365 18.563 16.408 1.00 47.78 120 GLU A C 1
ATOM 912 O O . GLU A 1 120 ? -1.896 19.699 16.473 1.00 47.78 120 GLU A O 1
ATOM 917 N N . ASP A 1 121 ? -2.953 18.112 15.302 1.00 62.84 121 ASP A N 1
ATOM 918 C CA . ASP A 1 121 ? -3.168 18.893 14.085 1.00 62.84 121 ASP A CA 1
ATOM 919 C C . ASP A 1 121 ? -4.410 19.802 14.163 1.00 62.84 121 ASP A C 1
ATOM 921 O O . ASP A 1 121 ? -4.807 20.402 13.165 1.00 62.84 121 ASP A O 1
ATOM 925 N N . GLY A 1 122 ? -5.032 19.894 15.345 1.00 71.56 122 GLY A N 1
ATOM 926 C CA . GLY A 1 122 ? -6.242 20.677 15.588 1.00 71.56 122 GLY A CA 1
ATOM 927 C C . GLY A 1 122 ? -7.540 19.976 15.177 1.00 71.56 122 GLY A C 1
ATOM 928 O O . GLY A 1 122 ? -8.611 20.576 15.295 1.00 71.56 122 GLY A O 1
ATOM 929 N N . ARG A 1 123 ? -7.475 18.718 14.721 1.00 85.00 123 ARG A N 1
ATOM 930 C CA . ARG A 1 123 ? -8.649 17.899 14.388 1.00 85.00 123 ARG A CA 1
ATOM 931 C C . ARG A 1 123 ? -9.095 17.067 15.588 1.00 85.00 123 ARG A C 1
ATOM 933 O O . ARG A 1 123 ? -8.369 16.902 16.559 1.00 85.00 123 ARG A O 1
ATOM 940 N N . PHE A 1 124 ? -10.304 16.524 15.530 1.00 87.62 124 PHE A N 1
ATOM 941 C CA . PHE A 1 124 ? -10.891 15.691 16.576 1.00 87.62 124 PHE A CA 1
ATOM 942 C C . PHE A 1 124 ? -11.264 14.322 16.021 1.00 87.62 124 PHE A C 1
ATOM 944 O O . PHE A 1 124 ? -12.004 14.235 15.043 1.00 87.62 124 PHE A O 1
ATOM 951 N N . GLN A 1 125 ? -10.796 13.254 16.657 1.00 85.62 125 GLN A N 1
ATOM 952 C CA . GLN A 1 125 ? -11.106 11.888 16.246 1.00 85.62 125 GLN A CA 1
ATOM 953 C C . GLN A 1 125 ? -12.391 11.396 16.910 1.00 85.62 125 GLN A C 1
ATOM 955 O O . GLN A 1 125 ? -12.624 11.617 18.104 1.00 85.62 125 GLN A O 1
ATOM 960 N N . LEU A 1 126 ? -13.232 10.730 16.118 1.00 88.38 126 LEU A N 1
ATOM 961 C CA . LEU A 1 126 ? -14.436 10.063 16.596 1.00 88.38 126 LEU A CA 1
ATOM 962 C C . LEU A 1 126 ? -14.124 8.598 16.897 1.00 88.38 126 LEU A C 1
ATOM 964 O O . LEU A 1 126 ? -13.567 7.897 16.056 1.00 88.38 126 LEU A O 1
ATOM 968 N N . SER A 1 127 ? -14.538 8.119 18.068 1.00 84.00 127 SER A N 1
ATOM 969 C CA . SER A 1 127 ? -14.413 6.699 18.409 1.00 84.00 127 SER A CA 1
ATOM 970 C C . SER A 1 127 ? -15.437 5.839 17.662 1.00 84.00 127 SER A C 1
ATOM 972 O O . SER A 1 127 ? -16.495 6.325 17.250 1.00 84.00 127 SER A O 1
ATOM 974 N N . ASP A 1 128 ? -15.189 4.529 17.569 1.00 81.94 128 ASP A N 1
ATOM 975 C CA . ASP A 1 128 ? -16.151 3.557 17.021 1.00 81.94 128 ASP A CA 1
ATOM 976 C C . ASP A 1 128 ? -17.544 3.699 17.670 1.00 81.94 128 ASP A C 1
ATOM 978 O O . ASP A 1 128 ? -18.572 3.695 16.988 1.00 81.94 128 ASP A O 1
ATOM 982 N N . ALA A 1 129 ? -17.579 3.925 18.990 1.00 86.12 129 ALA A N 1
ATOM 983 C CA . ALA A 1 129 ? -18.809 4.122 19.756 1.00 86.12 129 ALA A CA 1
ATOM 984 C C . ALA A 1 129 ? -19.557 5.427 19.411 1.00 86.12 129 ALA A C 1
ATOM 986 O O . ALA A 1 129 ? -20.748 5.542 19.702 1.00 86.12 129 ALA A O 1
ATOM 987 N N . GLN A 1 130 ? -18.887 6.408 18.798 1.00 94.12 130 GLN A N 1
ATOM 988 C CA . GLN A 1 130 ? -19.470 7.678 18.347 1.00 94.12 130 GLN A CA 1
ATOM 989 C C . GLN A 1 130 ? -19.872 7.647 16.869 1.00 94.12 130 GLN A C 1
ATOM 991 O O . GLN A 1 130 ? -20.870 8.270 16.495 1.00 94.12 130 GLN A O 1
ATOM 996 N N . ILE A 1 131 ? -19.139 6.905 16.036 1.00 95.00 131 ILE A N 1
ATOM 997 C CA . ILE A 1 131 ? -19.377 6.820 14.591 1.00 95.00 131 ILE A CA 1
ATOM 998 C C . ILE A 1 131 ? -20.716 6.145 14.285 1.00 95.00 131 ILE A C 1
ATOM 1000 O O . ILE A 1 131 ? -21.490 6.668 13.479 1.00 95.00 131 ILE A O 1
ATOM 1004 N N . GLU A 1 132 ? -21.037 5.020 14.931 1.00 92.56 132 GLU A N 1
ATOM 1005 C CA . GLU A 1 132 ? -22.300 4.322 14.654 1.00 92.56 132 GLU A CA 1
ATOM 1006 C C . GLU A 1 132 ? -23.540 5.182 14.984 1.00 92.56 132 GLU A C 1
ATOM 1008 O O . GLU A 1 132 ? -24.411 5.318 14.112 1.00 92.56 132 GLU A O 1
ATOM 1013 N N . PRO A 1 133 ? -23.647 5.824 16.172 1.00 96.25 133 PRO A N 1
ATOM 1014 C CA . PRO A 1 133 ? -24.747 6.741 16.462 1.00 96.25 133 PRO A CA 1
ATOM 1015 C C . PRO A 1 133 ? -24.785 7.961 15.540 1.00 96.25 133 PRO A C 1
ATOM 1017 O O . PRO A 1 133 ? -25.879 8.359 15.136 1.00 96.25 133 PRO A O 1
ATOM 1020 N N . LEU A 1 134 ? -23.629 8.539 15.185 1.00 98.12 134 LEU A N 1
ATOM 1021 C CA . LEU A 1 134 ? -23.538 9.667 14.253 1.00 98.12 134 LEU A CA 1
ATOM 1022 C C . LEU A 1 134 ? -24.145 9.307 12.893 1.00 98.12 134 LEU A C 1
ATOM 1024 O O . LEU A 1 134 ? -25.050 9.989 12.414 1.00 98.12 134 LEU A O 1
ATOM 1028 N N . ILE A 1 135 ? -23.692 8.206 12.293 1.00 97.94 135 ILE A N 1
ATOM 1029 C CA . ILE A 1 135 ? -24.199 7.727 11.003 1.00 97.94 135 ILE A CA 1
ATOM 1030 C C . ILE A 1 135 ? -25.698 7.432 11.103 1.00 97.94 135 ILE A C 1
ATOM 1032 O O . ILE A 1 135 ? -26.478 7.875 10.260 1.00 97.94 135 ILE A O 1
ATOM 1036 N N . ALA A 1 136 ? -26.138 6.733 12.153 1.00 96.81 136 ALA A N 1
ATOM 1037 C CA . ALA A 1 136 ? -27.553 6.428 12.354 1.00 96.81 136 ALA A CA 1
ATOM 1038 C C . ALA A 1 136 ? -28.422 7.691 12.503 1.00 96.81 136 ALA A C 1
ATOM 1040 O O . ALA A 1 136 ? -29.584 7.687 12.081 1.00 96.81 136 ALA A O 1
ATOM 1041 N N . ALA A 1 137 ? -27.878 8.756 13.099 1.00 98.06 137 ALA A N 1
ATOM 1042 C CA . ALA A 1 137 ? -28.531 10.051 13.214 1.00 98.06 137 ALA A CA 1
ATOM 1043 C C . ALA A 1 137 ? -28.663 10.746 11.855 1.00 98.06 137 ALA A C 1
ATOM 1045 O O . ALA A 1 137 ? -29.771 11.141 11.495 1.00 98.06 137 ALA A O 1
ATOM 1046 N N . LEU A 1 138 ? -27.582 10.804 11.073 1.00 98.12 138 LEU A N 1
ATOM 1047 C CA . LEU A 1 138 ? -27.571 11.418 9.742 1.00 98.12 138 LEU A CA 1
ATOM 1048 C C . LEU A 1 138 ? -28.510 10.697 8.761 1.00 98.12 138 LEU A C 1
ATOM 1050 O O . LEU A 1 138 ? -29.260 11.352 8.042 1.00 98.12 138 LEU A O 1
ATOM 1054 N N . ILE A 1 139 ? -28.570 9.356 8.790 1.00 97.38 139 ILE A N 1
ATOM 1055 C CA . ILE A 1 139 ? -29.508 8.576 7.953 1.00 97.38 139 ILE A CA 1
ATOM 1056 C C . ILE A 1 139 ? -30.964 8.978 8.202 1.00 97.38 139 ILE A C 1
ATOM 1058 O O . ILE A 1 139 ? -31.781 9.000 7.277 1.00 97.38 139 ILE A O 1
ATOM 1062 N N . ARG A 1 140 ? -31.292 9.251 9.469 1.00 96.75 140 ARG A N 1
ATOM 1063 C CA . ARG A 1 140 ? -32.646 9.555 9.947 1.00 96.75 140 ARG A CA 1
ATOM 1064 C C . ARG A 1 140 ? -32.934 11.054 10.013 1.00 96.75 140 ARG A C 1
ATOM 1066 O O . ARG A 1 140 ? -33.957 11.413 10.590 1.00 96.75 140 ARG A O 1
ATOM 1073 N N . ASP A 1 141 ? -32.050 11.884 9.460 1.00 93.88 141 ASP A N 1
ATOM 1074 C CA . ASP A 1 141 ? -32.169 13.346 9.458 1.00 93.88 141 ASP A CA 1
ATOM 1075 C C . ASP A 1 141 ? -32.370 13.931 10.873 1.00 93.88 141 ASP A C 1
ATOM 1077 O O . ASP A 1 141 ? -33.174 14.832 11.111 1.00 93.88 141 ASP A O 1
ATOM 1081 N N . LYS A 1 142 ? -31.678 13.348 11.859 1.00 97.19 142 LYS A N 1
ATOM 1082 C CA . LYS A 1 142 ? -31.675 13.827 13.248 1.00 97.19 142 LYS A CA 1
ATOM 1083 C C . LYS A 1 142 ? -30.736 15.015 13.412 1.00 97.19 142 LYS A C 1
ATOM 1085 O O . LYS A 1 142 ? -29.790 15.185 12.644 1.00 97.19 142 LYS A O 1
ATOM 1090 N N . LYS A 1 143 ? -30.945 15.803 14.471 1.00 98.00 143 LYS A N 1
ATOM 1091 C CA . LYS A 1 143 ? -30.076 16.948 14.754 1.00 98.00 143 LYS A CA 1
ATOM 1092 C C . LYS A 1 143 ? -28.729 16.457 15.288 1.00 98.00 143 LYS A C 1
ATOM 1094 O O . LYS A 1 143 ? -28.680 15.864 16.367 1.00 98.00 143 LYS A O 1
ATOM 1099 N N . VAL A 1 144 ? -27.656 16.730 14.549 1.00 98.62 144 VAL A N 1
ATOM 1100 C CA . VAL A 1 144 ? -26.270 16.426 14.932 1.00 98.62 144 VAL A CA 1
ATOM 1101 C C . VAL A 1 144 ? -25.519 17.729 15.162 1.00 98.62 144 VAL A C 1
ATOM 1103 O O . VAL A 1 144 ? -25.428 18.561 14.265 1.00 98.62 144 VAL A O 1
ATOM 1106 N N . GLU A 1 145 ? -24.970 17.906 16.358 1.00 98.38 145 GLU A N 1
ATOM 1107 C CA . GLU A 1 145 ? -24.217 19.102 16.731 1.00 98.38 145 GLU A CA 1
ATOM 1108 C C . GLU A 1 145 ? -22.879 18.714 17.353 1.00 98.38 145 GLU A C 1
ATOM 1110 O O . GLU A 1 145 ? -22.794 17.747 18.112 1.00 98.38 145 GLU A O 1
ATOM 1115 N N . PHE A 1 146 ? -21.850 19.510 17.091 1.00 97.19 146 PHE A N 1
ATOM 1116 C CA . PHE A 1 146 ? -20.583 19.422 17.798 1.00 97.19 146 PHE A CA 1
ATOM 1117 C C . PHE A 1 146 ? -20.394 20.665 18.660 1.00 97.19 146 PHE A C 1
ATOM 1119 O O . PHE A 1 146 ? -20.547 21.797 18.200 1.00 97.19 146 PHE A O 1
ATOM 1126 N N . GLU A 1 147 ? -20.112 20.439 19.939 1.00 94.31 147 GLU A N 1
ATOM 1127 C CA . GLU A 1 147 ? -19.806 21.486 20.905 1.00 94.31 147 GLU A CA 1
ATOM 1128 C C . GLU A 1 147 ? -18.296 21.694 20.961 1.00 94.31 147 GLU A C 1
ATOM 1130 O O . GLU A 1 147 ? -17.566 20.734 21.199 1.00 94.31 147 GLU A O 1
ATOM 1135 N N . TYR A 1 148 ? -17.853 22.931 20.757 1.00 88.50 148 TYR A N 1
ATOM 1136 C CA . TYR A 1 148 ? -16.461 23.363 20.841 1.00 88.50 148 TYR A CA 1
ATOM 1137 C C . TYR A 1 148 ? -16.411 24.799 21.352 1.00 88.50 148 TYR A C 1
ATOM 1139 O O . TYR A 1 148 ? -17.204 25.637 20.922 1.00 88.50 148 TYR A O 1
ATOM 1147 N N . ASP A 1 149 ? -15.528 25.063 22.316 1.00 82.25 149 ASP A N 1
ATOM 1148 C CA . ASP A 1 149 ? -15.429 26.360 23.000 1.00 82.25 149 ASP A CA 1
ATOM 1149 C C . ASP A 1 149 ? -16.799 26.892 23.482 1.00 82.25 149 ASP A C 1
ATOM 1151 O O . ASP A 1 149 ? -17.207 28.022 23.223 1.00 82.25 149 ASP A O 1
ATOM 1155 N N . GLN A 1 150 ? -17.578 26.008 24.123 1.00 82.75 150 GLN A N 1
ATOM 1156 C CA . GLN A 1 150 ? -18.938 26.273 24.630 1.00 82.75 150 GLN A CA 1
ATOM 1157 C C . GLN A 1 150 ? -19.979 26.688 23.570 1.00 82.75 150 GLN A C 1
ATOM 1159 O O . GLN A 1 150 ? -21.129 26.970 23.913 1.00 82.75 150 GLN A O 1
ATOM 1164 N N . LYS A 1 151 ? -19.623 26.681 22.284 1.00 89.75 151 LYS A N 1
ATOM 1165 C CA . LYS A 1 151 ? -20.532 26.903 21.157 1.00 89.75 151 LYS A CA 1
ATOM 1166 C C . LYS A 1 151 ? -20.925 25.573 20.546 1.00 89.75 151 LYS A C 1
ATOM 1168 O O . LYS A 1 151 ? -20.156 24.620 20.592 1.00 89.75 151 LYS A O 1
ATOM 1173 N N . ARG A 1 152 ? -22.124 25.508 19.968 1.00 93.56 152 ARG A N 1
ATOM 1174 C CA . ARG A 1 152 ? -22.603 24.338 19.228 1.00 93.56 152 ARG A CA 1
ATOM 1175 C C . ARG A 1 152 ? -22.793 24.687 17.774 1.00 93.56 152 ARG A C 1
ATOM 1177 O O . ARG A 1 152 ? -23.479 25.654 17.458 1.00 93.56 152 ARG A O 1
ATOM 1184 N N . TRP A 1 153 ? -22.226 23.848 16.930 1.00 95.25 153 TRP A N 1
ATOM 1185 C CA . TRP A 1 153 ? -22.273 23.972 15.489 1.00 95.25 153 TRP A CA 1
ATOM 1186 C C . TRP A 1 153 ? -22.968 22.739 14.926 1.00 95.25 153 TRP A C 1
ATOM 1188 O O . TRP A 1 153 ? -22.675 21.614 15.338 1.00 95.25 153 TRP A O 1
ATOM 1198 N N . GLN A 1 154 ? -23.934 22.944 14.035 1.00 97.88 154 GLN A N 1
ATOM 1199 C CA . GLN A 1 154 ? -24.735 21.855 13.491 1.00 97.88 154 GLN A CA 1
ATOM 1200 C C . GLN A 1 154 ? -24.088 21.315 12.213 1.00 97.88 154 GLN A C 1
ATOM 1202 O O . GLN A 1 154 ? -23.857 22.067 11.272 1.00 97.88 154 GLN A O 1
ATOM 1207 N N . LEU A 1 155 ? -23.852 20.003 12.163 1.00 98.50 155 LEU A N 1
ATOM 1208 C CA . LEU A 1 155 ? -23.476 19.310 10.930 1.00 98.50 155 LEU A CA 1
ATOM 1209 C C . LEU A 1 155 ? -24.730 19.156 10.054 1.00 98.50 155 LEU A C 1
ATOM 1211 O O . LEU A 1 155 ? -25.770 18.698 10.540 1.00 98.50 155 LEU A O 1
ATOM 1215 N N . SER A 1 156 ? -24.654 19.518 8.770 1.00 98.06 156 SER A N 1
ATOM 1216 C CA . SER A 1 156 ? -25.772 19.304 7.847 1.00 98.06 156 SER A CA 1
ATOM 1217 C C . SER A 1 156 ? -25.971 17.806 7.591 1.00 98.06 156 SER A C 1
ATOM 1219 O O . SER A 1 156 ? -25.028 17.094 7.257 1.00 98.06 156 SER A O 1
ATOM 1221 N N . GLY A 1 157 ? -27.204 17.305 7.707 1.00 97.56 157 GLY A N 1
ATOM 1222 C CA . GLY A 1 157 ? -27.574 15.960 7.238 1.00 97.56 157 GLY A CA 1
ATOM 1223 C C . GLY A 1 157 ? -27.922 15.914 5.745 1.00 97.56 157 GLY A C 1
ATOM 1224 O O . GLY A 1 157 ? -28.041 14.840 5.145 1.00 97.56 157 GLY A O 1
ATOM 1225 N N . ALA A 1 158 ? -28.093 17.075 5.113 1.00 98.19 158 ALA A N 1
ATOM 1226 C CA . ALA A 1 158 ? -28.578 17.172 3.751 1.00 98.19 158 ALA A CA 1
ATOM 1227 C C . ALA A 1 158 ? -27.471 16.791 2.760 1.00 98.19 158 ALA A C 1
ATOM 1229 O O . ALA A 1 158 ? -26.451 17.451 2.652 1.00 98.19 158 ALA A O 1
ATOM 1230 N N . GLY A 1 159 ? -27.680 15.693 2.030 1.00 97.81 159 GLY A N 1
ATOM 1231 C CA . GLY A 1 159 ? -26.668 15.139 1.121 1.00 97.81 159 GLY A CA 1
ATOM 1232 C C . GLY A 1 159 ? -26.137 13.774 1.541 1.00 97.81 159 GLY A C 1
ATOM 1233 O O . GLY A 1 159 ? -25.861 12.931 0.683 1.00 97.81 159 GLY A O 1
ATOM 1234 N N . PHE A 1 160 ? -26.110 13.517 2.851 1.00 98.62 160 PHE A N 1
ATOM 1235 C CA . PHE A 1 160 ? -25.469 12.352 3.457 1.00 98.62 160 PHE A CA 1
ATOM 1236 C C . PHE A 1 160 ? -25.895 11.021 2.824 1.00 98.62 160 PHE A C 1
ATOM 1238 O O . PHE A 1 160 ? -25.059 10.260 2.339 1.00 98.62 160 PHE A O 1
ATOM 1245 N N . ASN A 1 161 ? -27.205 10.756 2.748 1.00 98.44 161 ASN A N 1
ATOM 1246 C CA . ASN A 1 161 ? -27.720 9.492 2.209 1.00 98.44 161 ASN A CA 1
ATOM 1247 C C . ASN A 1 161 ? -27.305 9.248 0.749 1.00 98.44 161 ASN A C 1
ATOM 1249 O O . ASN A 1 161 ? -27.071 8.101 0.374 1.00 98.44 161 ASN A O 1
ATOM 1253 N N . ALA A 1 162 ? -27.200 10.295 -0.076 1.00 98.25 162 ALA A N 1
ATOM 1254 C CA . ALA A 1 162 ? -26.802 10.154 -1.476 1.00 98.25 162 ALA A CA 1
ATOM 1255 C C . ALA A 1 162 ? -25.310 9.807 -1.599 1.00 98.25 162 ALA A C 1
ATOM 1257 O O . ALA A 1 162 ? -24.943 8.884 -2.326 1.00 98.25 162 ALA A O 1
ATOM 1258 N N . VAL A 1 163 ? -24.468 10.512 -0.841 1.00 98.31 163 VAL A N 1
ATOM 1259 C CA . VAL A 1 163 ? -23.016 10.302 -0.807 1.00 98.31 163 VAL A CA 1
ATOM 1260 C C . VAL A 1 163 ? -22.655 8.926 -0.241 1.00 98.31 163 VAL A C 1
ATOM 1262 O O . VAL A 1 163 ? -21.871 8.188 -0.837 1.00 98.31 163 VAL A O 1
ATOM 1265 N N . ILE A 1 164 ? -23.278 8.522 0.863 1.00 97.81 164 ILE A N 1
ATOM 1266 C CA . ILE A 1 164 ? -23.018 7.222 1.486 1.00 97.81 164 ILE A CA 1
ATOM 1267 C C . ILE A 1 164 ? -23.545 6.061 0.642 1.00 97.81 164 ILE A C 1
ATOM 1269 O O . ILE A 1 164 ? -22.897 5.017 0.556 1.00 97.81 164 ILE A O 1
ATOM 1273 N N . LEU A 1 165 ? -24.674 6.240 -0.050 1.00 98.06 165 LEU A N 1
ATOM 1274 C CA . LEU A 1 165 ? -25.132 5.246 -1.018 1.00 98.06 165 LEU A CA 1
ATOM 1275 C C . LEU A 1 165 ? -24.112 5.060 -2.150 1.00 98.06 165 LEU A C 1
ATOM 1277 O O . LEU A 1 165 ? -23.865 3.924 -2.552 1.00 98.06 165 LEU A O 1
ATOM 1281 N N . LYS A 1 166 ? -23.487 6.147 -2.628 1.00 97.69 166 LYS A N 1
ATOM 1282 C CA . LYS A 1 166 ? -22.400 6.075 -3.615 1.00 97.69 166 LYS A CA 1
ATOM 1283 C C . LYS A 1 166 ? -21.159 5.370 -3.072 1.00 97.69 166 LYS A C 1
ATOM 1285 O O . LYS A 1 166 ? -20.558 4.587 -3.803 1.00 97.69 166 LYS A O 1
ATOM 1290 N N . MET A 1 167 ? -20.826 5.569 -1.797 1.00 97.62 167 MET A N 1
ATOM 1291 C CA . MET A 1 167 ? -19.753 4.828 -1.124 1.00 97.62 167 MET A CA 1
ATOM 1292 C C . MET A 1 167 ? -20.024 3.314 -1.105 1.00 97.62 167 MET A C 1
ATOM 1294 O O . MET A 1 167 ? -19.143 2.519 -1.437 1.00 97.62 167 MET A O 1
ATOM 1298 N N . ASP A 1 168 ? -21.240 2.901 -0.725 1.00 97.44 168 ASP A N 1
ATOM 1299 C CA . ASP A 1 168 ? -21.641 1.487 -0.718 1.00 97.44 168 ASP A CA 1
ATOM 1300 C C . ASP A 1 168 ? -21.675 0.894 -2.136 1.00 97.44 168 ASP A C 1
ATOM 1302 O O . ASP A 1 168 ? -21.284 -0.256 -2.328 1.00 97.44 168 ASP A O 1
ATOM 1306 N N . GLU A 1 169 ? -22.126 1.654 -3.135 1.00 96.69 169 GLU A N 1
ATOM 1307 C CA . GLU A 1 169 ? -22.159 1.225 -4.537 1.00 96.69 169 GLU A CA 1
ATOM 1308 C C . GLU A 1 169 ? -20.751 1.003 -5.099 1.00 96.69 169 GLU A C 1
ATOM 1310 O O . GLU A 1 169 ? -20.468 -0.077 -5.616 1.00 96.69 169 GLU A O 1
ATOM 1315 N N . TYR A 1 170 ? -19.857 1.984 -4.947 1.00 95.94 170 TYR A N 1
ATOM 1316 C CA . TYR A 1 170 ? -18.505 1.934 -5.509 1.00 95.94 170 TYR A CA 1
ATOM 1317 C C . TYR A 1 170 ? -17.660 0.794 -4.923 1.00 95.94 170 TYR A C 1
ATOM 1319 O O . TYR A 1 170 ? -16.894 0.151 -5.635 1.00 95.94 170 TYR A O 1
ATOM 1327 N N . GLN A 1 171 ? -17.843 0.484 -3.637 1.00 94.44 171 GLN A N 1
ATOM 1328 C CA . GLN A 1 171 ? -17.162 -0.636 -2.976 1.00 94.44 171 GLN A CA 1
ATOM 1329 C C . GLN A 1 171 ? -17.907 -1.971 -3.134 1.00 94.44 171 GLN A C 1
ATOM 1331 O O . GLN A 1 171 ? -17.485 -2.991 -2.591 1.00 94.44 171 GLN A O 1
ATOM 1336 N N . GLY A 1 172 ? -19.028 -1.996 -3.860 1.00 95.38 172 GLY A N 1
ATOM 1337 C CA . GLY A 1 172 ? -19.823 -3.202 -4.063 1.00 95.38 172 GLY A CA 1
ATOM 1338 C C . GLY A 1 172 ? -20.428 -3.751 -2.770 1.00 95.38 172 GLY A C 1
ATOM 1339 O O . GLY A 1 172 ? -20.600 -4.957 -2.650 1.00 95.38 172 GLY A O 1
ATOM 1340 N N . ARG A 1 173 ? -20.764 -2.903 -1.798 1.00 95.81 173 ARG A N 1
ATOM 1341 C CA . ARG A 1 173 ? -21.329 -3.280 -0.488 1.00 95.81 173 ARG A CA 1
ATOM 1342 C C . ARG A 1 173 ? -22.856 -3.288 -0.450 1.00 95.81 173 ARG A C 1
ATOM 1344 O O . ARG A 1 173 ? -23.445 -3.677 0.548 1.00 95.81 173 ARG A O 1
ATOM 1351 N N . LEU A 1 174 ? -23.538 -2.893 -1.524 1.00 96.75 174 LEU A N 1
ATOM 1352 C CA . LEU A 1 174 ? -25.004 -2.900 -1.538 1.00 96.75 174 LEU A CA 1
ATOM 1353 C C . LEU A 1 174 ? -25.577 -4.290 -1.209 1.00 96.75 174 LEU A C 1
ATOM 1355 O O . LEU A 1 174 ? -25.186 -5.307 -1.791 1.00 96.75 174 LEU A O 1
ATOM 1359 N N . ASN A 1 175 ? -26.568 -4.297 -0.316 1.00 96.69 175 ASN A N 1
ATOM 1360 C CA . ASN A 1 175 ? -27.272 -5.470 0.194 1.00 96.69 175 ASN A CA 1
ATOM 1361 C C . ASN A 1 175 ? -26.407 -6.445 1.021 1.00 96.69 175 ASN A C 1
ATOM 1363 O O . ASN A 1 175 ? -26.830 -7.585 1.213 1.00 96.69 175 ASN A O 1
ATOM 1367 N N . THR A 1 176 ? -25.247 -6.026 1.536 1.00 96.06 176 THR A N 1
ATOM 1368 C CA . THR A 1 176 ? -24.482 -6.789 2.542 1.00 96.06 176 THR A CA 1
ATOM 1369 C C . THR A 1 176 ? -24.819 -6.323 3.969 1.00 96.06 176 THR A C 1
ATOM 1371 O O . THR A 1 176 ? -25.401 -5.245 4.139 1.00 96.06 176 THR A O 1
ATOM 1374 N N . PRO A 1 177 ? -24.479 -7.089 5.023 1.00 93.62 177 PRO A N 1
ATOM 1375 C CA . PRO A 1 177 ? -24.632 -6.634 6.406 1.00 93.62 177 PRO A CA 1
ATOM 1376 C C . PRO A 1 177 ? -23.834 -5.361 6.738 1.00 93.62 177 PRO A C 1
ATOM 1378 O O . PRO A 1 177 ? -24.295 -4.552 7.548 1.00 93.62 177 PRO A O 1
ATOM 1381 N N . GLY A 1 178 ? -22.667 -5.173 6.109 1.00 90.44 178 GLY A N 1
ATOM 1382 C CA . GLY A 1 178 ? -21.774 -4.028 6.302 1.00 90.44 178 GLY A CA 1
ATOM 1383 C C . GLY A 1 178 ? -22.066 -2.815 5.413 1.00 90.44 178 GLY A C 1
ATOM 1384 O O . GLY A 1 178 ? -21.342 -1.823 5.494 1.00 90.44 178 GLY A O 1
ATOM 1385 N N . ALA A 1 179 ? -23.109 -2.847 4.575 1.00 95.75 179 ALA A N 1
ATOM 1386 C CA . ALA A 1 179 ? -23.603 -1.638 3.912 1.00 95.75 179 ALA A CA 1
ATOM 1387 C C . ALA A 1 179 ? -24.039 -0.604 4.963 1.00 95.75 179 ALA A C 1
ATOM 1389 O O . ALA A 1 179 ? -24.629 -0.967 5.981 1.00 95.75 179 ALA A O 1
ATOM 1390 N N . ILE A 1 180 ? -23.821 0.687 4.725 1.00 95.25 180 ILE A N 1
ATOM 1391 C CA . ILE A 1 180 ? -24.271 1.717 5.670 1.00 95.25 180 ILE A CA 1
ATOM 1392 C C . ILE A 1 180 ? -25.766 1.984 5.485 1.00 95.25 180 ILE A C 1
ATOM 1394 O O . ILE A 1 180 ? -26.515 1.999 6.465 1.00 95.25 180 ILE A O 1
ATOM 1398 N N . LEU A 1 181 ? -26.213 2.162 4.236 1.00 93.81 181 LEU A N 1
ATOM 1399 C CA . LEU A 1 181 ? -27.595 2.552 3.948 1.00 93.81 181 LEU A CA 1
ATOM 1400 C C . LEU A 1 181 ? -28.465 1.354 3.547 1.00 93.81 181 LEU A C 1
ATOM 1402 O O . LEU A 1 181 ? -29.495 1.082 4.163 1.00 93.81 181 LEU A O 1
ATOM 1406 N N . ARG A 1 182 ? -28.060 0.617 2.506 1.00 94.88 182 ARG A N 1
ATOM 1407 C CA . ARG A 1 182 ? -28.835 -0.502 1.943 1.00 94.88 182 ARG A CA 1
ATOM 1408 C C . ARG A 1 182 ? -28.304 -1.848 2.425 1.00 94.88 182 ARG A C 1
ATOM 1410 O O . ARG A 1 182 ? -27.695 -2.586 1.652 1.00 94.88 182 ARG A O 1
ATOM 1417 N N . LYS A 1 183 ? -28.550 -2.154 3.700 1.00 95.25 183 LYS A N 1
ATOM 1418 C CA . LYS A 1 183 ? -28.183 -3.436 4.322 1.00 95.25 183 LYS A CA 1
ATOM 1419 C C . LYS A 1 183 ? -28.953 -4.615 3.724 1.00 95.25 183 LYS A C 1
ATOM 1421 O O . LYS A 1 183 ? -30.083 -4.460 3.265 1.00 95.25 183 LYS A O 1
ATOM 1426 N N . GLY A 1 184 ? -28.353 -5.800 3.760 1.00 95.31 184 GLY A N 1
ATOM 1427 C CA . GLY A 1 184 ? -28.979 -7.053 3.334 1.00 95.31 184 GLY A CA 1
ATOM 1428 C C . GLY A 1 184 ? -28.211 -8.281 3.823 1.00 95.31 184 GLY A C 1
ATOM 1429 O O . GLY A 1 184 ? -27.463 -8.198 4.792 1.00 95.31 184 GLY A O 1
ATOM 1430 N N . ASN A 1 185 ? -28.423 -9.425 3.174 1.00 95.88 185 ASN A N 1
ATOM 1431 C CA . ASN A 1 185 ? -27.859 -10.724 3.557 1.00 95.88 185 ASN A CA 1
ATOM 1432 C C . ASN A 1 185 ? -26.786 -11.251 2.589 1.00 95.88 185 ASN A C 1
ATOM 1434 O O . ASN A 1 185 ? -26.350 -12.391 2.744 1.00 95.88 185 ASN A O 1
ATOM 1438 N N . ARG A 1 186 ? -26.372 -10.459 1.591 1.00 95.25 186 ARG A N 1
ATOM 1439 C CA . ARG A 1 186 ? -25.264 -10.821 0.701 1.00 95.25 186 ARG A CA 1
ATOM 1440 C C . ARG A 1 186 ? -23.965 -10.892 1.505 1.00 95.25 186 ARG A C 1
ATOM 1442 O O . ARG A 1 186 ? -23.737 -10.036 2.358 1.00 95.25 186 ARG A O 1
ATOM 1449 N N . SER A 1 187 ? -23.128 -11.896 1.249 1.00 90.94 187 SER A N 1
ATOM 1450 C CA . SER A 1 187 ? -21.923 -12.121 2.052 1.00 90.94 187 SER A CA 1
ATOM 1451 C C . SER A 1 187 ? -20.959 -10.931 1.986 1.00 90.94 187 SER A C 1
ATOM 1453 O O . SER A 1 187 ? -20.715 -10.378 0.914 1.00 90.94 187 SER A O 1
ATOM 1455 N N . GLU A 1 188 ? -20.349 -10.571 3.120 1.00 86.75 188 GLU A N 1
ATOM 1456 C CA . GLU A 1 188 ? -19.252 -9.590 3.163 1.00 86.75 188 GLU A CA 1
ATOM 1457 C C . GLU A 1 188 ? -18.015 -10.067 2.387 1.00 86.75 188 GLU A C 1
ATOM 1459 O O . GLU A 1 188 ? -17.249 -9.244 1.896 1.00 86.75 188 GLU A O 1
ATOM 1464 N N . SER A 1 189 ? -17.847 -11.381 2.194 1.00 84.75 189 SER A N 1
ATOM 1465 C CA . SER A 1 189 ? -16.771 -11.937 1.360 1.00 84.75 189 SER A CA 1
ATOM 1466 C C . SER A 1 189 ? -16.939 -11.637 -0.135 1.00 84.75 189 SER A C 1
ATOM 1468 O O . SER A 1 189 ? -16.003 -11.831 -0.901 1.00 84.75 189 SER A O 1
ATOM 1470 N N . GLU A 1 190 ? -18.123 -11.187 -0.567 1.00 87.75 190 GLU A N 1
ATOM 1471 C CA . GLU A 1 190 ? -18.399 -10.797 -1.956 1.00 87.75 190 GLU A CA 1
ATOM 1472 C C . GLU A 1 190 ? -18.179 -9.297 -2.211 1.00 87.75 190 GLU A C 1
ATOM 1474 O O . GLU A 1 190 ? -18.435 -8.819 -3.319 1.00 87.75 190 GLU A O 1
ATOM 1479 N N . VAL A 1 191 ? -17.783 -8.525 -1.194 1.00 90.44 191 VAL A N 1
ATOM 1480 C CA . VAL A 1 191 ? -17.432 -7.105 -1.338 1.00 90.44 191 VAL A CA 1
ATOM 1481 C C . VAL A 1 191 ? -16.192 -6.970 -2.219 1.00 90.44 191 VAL A C 1
ATO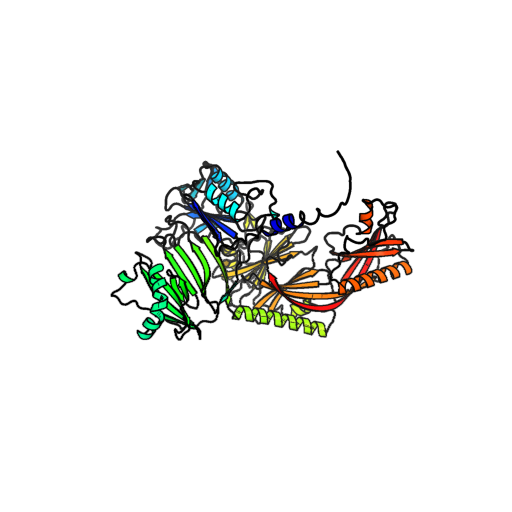M 1483 O O . VAL A 1 191 ? -15.310 -7.827 -2.206 1.00 90.44 191 VAL A O 1
ATOM 1486 N N . LEU A 1 192 ? -16.112 -5.883 -2.991 1.00 88.00 192 LEU A N 1
ATOM 1487 C CA . LEU A 1 192 ? -14.961 -5.652 -3.854 1.00 88.00 192 LEU A CA 1
ATOM 1488 C C . LEU A 1 192 ? -13.678 -5.525 -3.007 1.00 88.00 192 LEU A C 1
ATOM 14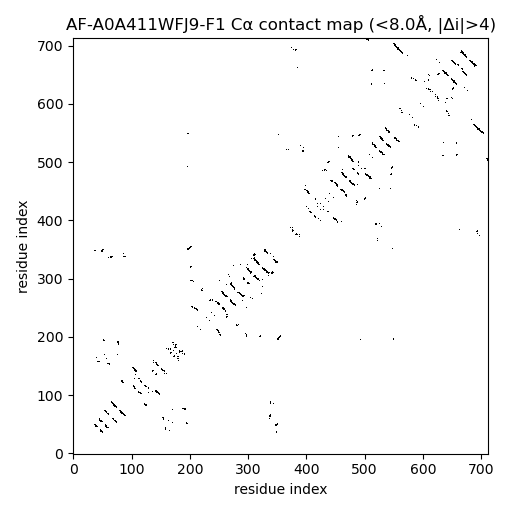90 O O . LEU A 1 192 ? -13.644 -4.708 -2.078 1.00 88.00 192 LEU A O 1
ATOM 1494 N N . PRO A 1 193 ? -12.617 -6.298 -3.315 1.00 79.75 193 PRO A N 1
ATOM 1495 C CA . PRO A 1 193 ? -11.355 -6.197 -2.594 1.00 79.75 193 PRO A CA 1
ATOM 1496 C C . PRO A 1 193 ? -10.696 -4.841 -2.857 1.00 79.75 193 PRO A C 1
ATOM 1498 O O . PRO A 1 193 ? -10.981 -4.185 -3.869 1.00 79.75 193 PRO A O 1
ATOM 1501 N N . ALA A 1 194 ? -9.795 -4.439 -1.962 1.00 79.50 194 ALA A N 1
ATOM 1502 C CA . ALA A 1 194 ? -8.874 -3.346 -2.240 1.00 79.50 194 ALA A CA 1
ATOM 1503 C C . ALA A 1 194 ? -8.024 -3.669 -3.477 1.00 79.50 19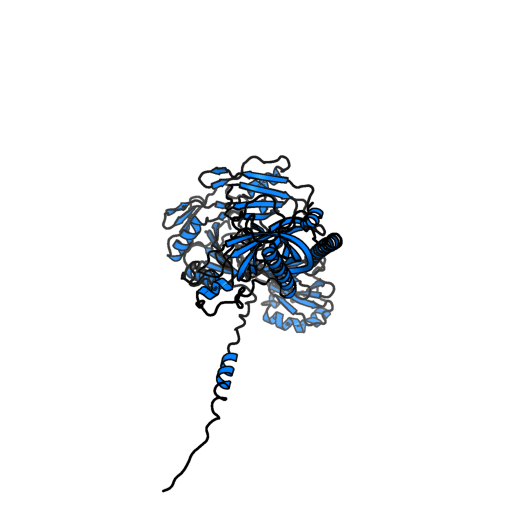4 ALA A C 1
ATOM 1505 O O . ALA A 1 194 ? -7.675 -4.828 -3.712 1.00 79.50 194 ALA A O 1
ATOM 1506 N N . LEU A 1 195 ? -7.713 -2.646 -4.270 1.00 80.81 195 LEU A N 1
ATOM 1507 C CA . LEU A 1 195 ? -6.788 -2.768 -5.395 1.00 80.81 195 LEU A CA 1
ATOM 1508 C C . LEU A 1 195 ? -5.405 -2.268 -4.979 1.00 80.81 195 LEU A C 1
ATOM 1510 O O . LEU A 1 195 ? -5.286 -1.318 -4.202 1.00 80.81 195 LEU A O 1
ATOM 1514 N N . ALA A 1 196 ? -4.359 -2.907 -5.502 1.00 75.06 196 ALA A N 1
ATOM 1515 C CA . ALA A 1 196 ? -2.991 -2.459 -5.289 1.00 75.06 196 ALA A CA 1
ATOM 1516 C C . ALA A 1 196 ? -2.789 -1.049 -5.865 1.00 75.06 196 ALA A C 1
ATOM 1518 O O . ALA A 1 196 ? -3.282 -0.739 -6.950 1.00 75.06 196 ALA A O 1
ATOM 1519 N N . ARG A 1 197 ? -2.025 -0.206 -5.159 1.00 78.50 197 ARG A N 1
ATOM 1520 C CA . ARG A 1 197 ? -1.563 1.073 -5.715 1.00 78.50 197 ARG A CA 1
ATOM 1521 C C . ARG A 1 197 ? -0.672 0.781 -6.933 1.00 78.50 197 ARG A C 1
ATOM 1523 O O . ARG A 1 197 ? 0.279 0.008 -6.785 1.00 78.50 197 ARG A O 1
ATOM 1530 N N . PRO A 1 198 ? -0.935 1.377 -8.110 1.00 84.50 198 PRO A N 1
ATOM 1531 C CA . PRO A 1 198 ? -0.036 1.273 -9.253 1.00 84.50 198 PRO A CA 1
ATOM 1532 C C . PRO A 1 198 ? 1.372 1.750 -8.893 1.00 84.50 198 PRO A C 1
ATOM 1534 O O . PRO A 1 198 ? 1.529 2.714 -8.146 1.00 84.50 198 PRO A O 1
ATOM 1537 N N . GLU A 1 199 ? 2.395 1.080 -9.417 1.00 85.75 199 GLU A N 1
ATOM 1538 C CA . GLU A 1 199 ? 3.795 1.447 -9.189 1.00 85.75 199 GLU A CA 1
ATOM 1539 C C . GLU A 1 199 ? 4.335 2.223 -10.397 1.00 85.75 199 GLU A C 1
ATOM 1541 O O . GLU A 1 199 ? 4.252 1.754 -11.533 1.00 85.75 199 GLU A O 1
ATOM 1546 N N . ILE A 1 200 ? 4.900 3.405 -10.148 1.00 90.31 200 ILE A N 1
ATOM 1547 C CA . ILE A 1 200 ? 5.575 4.240 -11.144 1.00 90.31 200 ILE A CA 1
ATOM 1548 C C . ILE A 1 200 ? 7.068 4.230 -10.835 1.00 90.31 200 ILE A C 1
ATOM 1550 O O . ILE A 1 200 ? 7.489 4.656 -9.757 1.00 90.31 200 ILE A O 1
ATOM 1554 N N . ILE A 1 201 ? 7.874 3.781 -11.799 1.00 92.69 201 ILE A N 1
ATOM 1555 C CA . ILE A 1 201 ? 9.333 3.837 -11.698 1.00 92.69 201 ILE A CA 1
ATOM 1556 C C . ILE A 1 201 ? 9.802 5.182 -12.259 1.00 92.69 201 ILE A C 1
ATOM 1558 O O . ILE A 1 201 ? 9.883 5.366 -13.470 1.00 92.69 201 ILE A O 1
ATOM 1562 N N . ALA A 1 202 ? 10.104 6.124 -11.371 1.00 94.12 202 ALA A N 1
ATOM 1563 C CA . ALA A 1 202 ? 10.675 7.416 -11.706 1.00 94.12 202 ALA A CA 1
ATOM 1564 C C . ALA A 1 202 ? 12.055 7.242 -12.354 1.00 94.12 202 ALA A C 1
ATOM 1566 O O . ALA A 1 202 ? 12.984 6.663 -11.771 1.00 94.12 202 ALA A O 1
ATOM 1567 N N . ALA A 1 203 ? 12.194 7.777 -13.564 1.00 95.31 203 ALA A N 1
ATOM 1568 C CA . ALA A 1 203 ? 13.447 7.749 -14.298 1.00 95.31 203 ALA A CA 1
ATOM 1569 C C . ALA A 1 203 ? 14.402 8.859 -13.845 1.00 95.31 203 ALA A C 1
ATOM 1571 O O . ALA A 1 203 ? 14.016 9.879 -13.271 1.00 95.31 203 ALA A O 1
ATOM 1572 N N . ALA A 1 204 ? 15.688 8.664 -14.137 1.00 94.19 204 ALA A N 1
ATOM 1573 C CA . ALA A 1 204 ? 16.698 9.680 -13.888 1.00 94.19 204 ALA A CA 1
ATOM 1574 C C . ALA A 1 204 ? 16.437 10.934 -14.737 1.00 94.19 204 ALA A C 1
ATOM 1576 O O . ALA A 1 204 ? 16.161 10.845 -15.933 1.00 94.19 204 ALA A O 1
ATOM 1577 N N . VAL A 1 205 ? 16.594 12.101 -14.114 1.00 95.62 205 VAL A N 1
ATOM 1578 C CA . VAL A 1 205 ? 16.391 13.407 -14.750 1.00 95.62 205 VAL A CA 1
ATOM 1579 C C . VAL A 1 205 ? 17.605 14.310 -14.597 1.00 95.62 205 VAL A C 1
ATOM 1581 O O . VAL A 1 205 ? 18.414 14.170 -13.673 1.00 95.62 205 VAL A O 1
ATOM 1584 N N . ASN A 1 206 ? 17.704 15.300 -15.476 1.00 94.75 206 ASN A N 1
ATOM 1585 C CA . ASN A 1 206 ? 18.610 16.420 -15.317 1.00 94.75 206 ASN A CA 1
ATOM 1586 C C . ASN A 1 206 ? 18.099 17.358 -14.207 1.00 94.75 206 ASN A C 1
ATOM 1588 O O . ASN A 1 206 ? 17.350 18.299 -14.449 1.00 94.75 206 ASN A O 1
ATOM 1592 N N . LYS A 1 207 ? 18.551 17.127 -12.970 1.00 90.81 207 LYS A N 1
ATOM 1593 C CA . LYS A 1 207 ? 18.180 17.931 -11.785 1.00 90.81 207 LYS A CA 1
ATOM 1594 C C . LYS A 1 207 ? 18.609 19.405 -11.848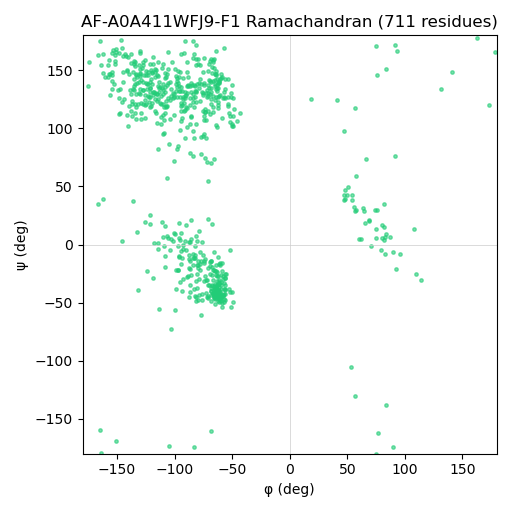 1.00 90.81 207 LYS A C 1
ATOM 1596 O O . LYS A 1 207 ? 18.232 20.188 -10.985 1.00 90.81 207 LYS A O 1
ATOM 1601 N N . LYS A 1 208 ? 19.444 19.783 -12.822 1.00 90.25 208 LYS A N 1
ATOM 1602 C CA . LYS A 1 208 ? 19.910 21.163 -13.032 1.00 90.25 208 LYS A CA 1
ATOM 1603 C C . LYS A 1 208 ? 19.201 21.849 -14.198 1.00 90.25 208 LYS A C 1
ATOM 1605 O O . LYS A 1 208 ? 19.602 22.945 -14.581 1.00 90.25 208 LYS A O 1
ATOM 1610 N N . ALA A 1 209 ? 18.211 21.195 -14.800 1.00 89.25 209 ALA A N 1
ATOM 1611 C CA . ALA A 1 209 ? 17.472 21.762 -15.908 1.00 89.25 209 ALA A CA 1
ATOM 1612 C C . ALA A 1 209 ? 16.699 22.999 -15.451 1.00 89.25 209 ALA A C 1
ATOM 1614 O O . ALA A 1 209 ? 15.935 22.949 -14.490 1.00 89.25 209 ALA A O 1
ATOM 1615 N N . THR A 1 210 ? 16.898 24.101 -16.163 1.00 88.81 210 THR A N 1
ATOM 1616 C CA . THR A 1 210 ? 16.116 25.325 -16.013 1.00 88.81 210 THR A CA 1
ATOM 1617 C C . THR A 1 210 ? 15.372 25.607 -17.317 1.00 88.81 210 THR A C 1
ATOM 1619 O O . THR A 1 210 ? 15.861 25.223 -18.384 1.00 88.81 210 THR A O 1
ATOM 1622 N N . PRO A 1 211 ? 14.202 26.265 -17.266 1.00 93.31 211 PRO A N 1
ATOM 1623 C CA . PRO A 1 211 ? 13.498 26.679 -18.473 1.00 93.31 211 PRO A CA 1
ATOM 1624 C C . PRO A 1 211 ? 14.341 27.648 -19.320 1.00 93.31 211 PRO A C 1
ATOM 1626 O O . PRO A 1 211 ? 14.811 28.670 -18.816 1.00 93.31 211 PRO A O 1
ATOM 1629 N N . VAL A 1 212 ? 14.500 27.353 -20.612 1.00 93.88 212 VAL A N 1
ATOM 1630 C CA . VAL A 1 212 ? 15.212 28.192 -21.596 1.00 93.88 212 VAL A CA 1
ATOM 1631 C C . VAL A 1 212 ? 14.251 28.600 -22.706 1.00 93.88 212 VAL A C 1
ATOM 1633 O O . VAL A 1 212 ? 13.477 27.769 -23.164 1.00 93.88 212 VAL A O 1
ATOM 1636 N N . ASP A 1 213 ? 14.287 29.854 -23.155 1.00 93.44 213 ASP A N 1
ATOM 1637 C CA . ASP A 1 213 ? 13.435 30.303 -24.263 1.00 93.44 213 ASP A CA 1
ATOM 1638 C C . ASP A 1 213 ? 13.756 29.541 -25.560 1.00 93.44 213 ASP A C 1
ATOM 1640 O O . ASP A 1 213 ? 14.926 29.380 -25.923 1.00 93.44 213 ASP A O 1
ATOM 1644 N N . LEU A 1 214 ? 12.721 29.083 -26.271 1.00 91.81 214 LEU A N 1
ATOM 1645 C CA . LEU A 1 214 ? 12.884 28.527 -27.613 1.00 91.81 214 LEU A CA 1
ATOM 1646 C C . LEU A 1 214 ? 13.319 29.636 -28.578 1.00 91.81 214 LEU A C 1
ATOM 1648 O O . LEU A 1 214 ? 12.808 30.758 -28.545 1.00 91.81 214 LEU A O 1
ATOM 1652 N N . THR A 1 215 ? 14.224 29.307 -29.497 1.00 91.75 215 THR A N 1
ATOM 1653 C CA . THR A 1 215 ? 14.562 30.204 -30.608 1.00 91.75 215 THR A CA 1
ATOM 1654 C C . THR A 1 215 ? 13.390 30.309 -31.594 1.00 91.75 215 THR A C 1
ATOM 1656 O O . THR A 1 215 ? 12.581 29.382 -31.679 1.00 91.75 215 THR A O 1
ATOM 1659 N N . PRO A 1 216 ? 13.304 31.377 -32.411 1.00 90.06 216 PRO A N 1
ATOM 1660 C CA . PRO A 1 216 ? 12.274 31.483 -33.448 1.00 90.06 216 PRO A CA 1
ATOM 1661 C C . PRO A 1 216 ? 12.219 30.266 -34.386 1.00 90.06 216 PRO A C 1
ATOM 1663 O O . PRO A 1 216 ? 11.139 29.789 -34.707 1.00 90.06 216 PRO A O 1
ATOM 1666 N N . GLU A 1 217 ? 13.375 29.700 -34.747 1.00 90.75 217 GLU A N 1
ATOM 1667 C CA . GLU A 1 217 ? 13.456 28.485 -35.569 1.00 90.75 217 GLU A CA 1
ATOM 1668 C C . GLU A 1 217 ? 12.852 27.260 -34.862 1.00 90.75 217 GLU A C 1
ATOM 1670 O O . GLU A 1 217 ? 12.131 26.474 -35.478 1.00 90.75 217 GLU A O 1
ATOM 1675 N N . GLN A 1 218 ? 13.111 27.097 -33.560 1.00 91.88 218 GLN A N 1
ATOM 1676 C CA . GLN A 1 218 ? 12.523 26.014 -32.769 1.00 91.88 218 GLN A CA 1
ATOM 1677 C C . GLN A 1 218 ? 11.009 26.187 -32.630 1.00 91.88 218 GLN A C 1
ATOM 1679 O O . GLN A 1 218 ? 10.276 25.211 -32.793 1.00 91.88 218 GLN A O 1
ATOM 1684 N N . VAL A 1 219 ? 10.538 27.414 -32.381 1.00 90.19 219 VAL A N 1
ATOM 1685 C CA . VAL A 1 219 ? 9.103 27.729 -32.346 1.00 90.19 219 VAL A CA 1
ATOM 1686 C C . VAL A 1 219 ? 8.458 27.395 -33.689 1.00 90.19 219 VAL A C 1
ATOM 1688 O O . VAL A 1 219 ? 7.480 26.652 -33.713 1.00 90.19 219 VAL A O 1
ATOM 1691 N N . ASP A 1 220 ? 9.021 27.849 -34.811 1.00 89.50 220 ASP A N 1
ATOM 1692 C CA . ASP A 1 220 ? 8.493 27.556 -36.149 1.00 89.50 220 ASP A CA 1
ATOM 1693 C C . ASP A 1 220 ? 8.400 26.046 -36.400 1.00 89.50 220 ASP A C 1
ATOM 1695 O O . ASP A 1 220 ? 7.368 25.563 -36.880 1.00 89.50 220 ASP A O 1
ATOM 1699 N N . LYS A 1 221 ? 9.432 25.293 -35.996 1.00 90.81 221 LYS A N 1
ATOM 1700 C CA . LYS A 1 221 ? 9.505 23.836 -36.149 1.00 90.81 221 LYS A CA 1
ATOM 1701 C C . LYS A 1 221 ? 8.368 23.108 -35.432 1.00 90.81 221 LYS A C 1
ATOM 1703 O O . LYS A 1 221 ? 7.774 22.203 -36.017 1.00 90.81 221 LYS A O 1
ATOM 1708 N N . VAL A 1 222 ? 8.049 23.499 -34.196 1.00 92.12 222 VAL A N 1
ATOM 1709 C CA . VAL A 1 222 ? 7.032 22.810 -33.379 1.00 92.12 222 VAL A CA 1
ATOM 1710 C C . VAL A 1 222 ? 5.636 23.428 -33.465 1.00 92.12 222 VAL A C 1
ATOM 1712 O O . VAL A 1 222 ? 4.647 22.767 -33.144 1.00 92.12 222 VAL A O 1
ATOM 1715 N N . SER A 1 223 ? 5.520 24.666 -33.951 1.00 89.06 223 SER A N 1
ATOM 1716 C CA . SER A 1 223 ? 4.274 25.439 -33.921 1.00 89.06 223 SER A CA 1
ATOM 1717 C C . SER A 1 223 ? 3.098 24.745 -34.600 1.00 89.06 223 SER A C 1
ATOM 1719 O O . SER A 1 223 ? 1.982 24.791 -34.085 1.00 89.06 223 SER A O 1
ATOM 1721 N N . ARG A 1 224 ? 3.329 24.063 -35.731 1.00 90.25 224 ARG A N 1
ATOM 1722 C CA . ARG A 1 224 ? 2.251 23.382 -36.466 1.00 90.25 224 ARG A CA 1
ATOM 1723 C C . ARG A 1 224 ? 1.596 22.266 -35.651 1.00 90.25 224 ARG A C 1
ATOM 1725 O O . ARG A 1 224 ? 0.424 21.993 -35.876 1.00 90.25 224 ARG A O 1
ATOM 1732 N N . TRP A 1 225 ? 2.361 21.614 -34.773 1.00 91.56 225 TRP A N 1
ATOM 1733 C CA . TRP A 1 225 ? 1.879 20.517 -33.936 1.00 91.56 225 TRP A CA 1
ATOM 1734 C C . TRP A 1 225 ? 1.174 21.037 -32.690 1.00 91.56 225 TRP A C 1
ATOM 1736 O O . TRP A 1 225 ? 0.152 20.485 -32.304 1.00 91.56 225 TRP A O 1
ATOM 1746 N N . LEU A 1 226 ? 1.684 22.115 -32.084 1.00 91.06 226 LEU A N 1
ATOM 1747 C CA . LEU A 1 226 ? 1.126 22.611 -30.825 1.00 91.06 226 LEU A CA 1
ATOM 1748 C C . LEU A 1 226 ? -0.128 23.469 -31.014 1.00 91.06 226 LEU A C 1
ATOM 1750 O O . LEU A 1 226 ? -0.997 23.449 -30.146 1.00 91.06 226 LEU A O 1
ATOM 1754 N N . LYS A 1 227 ? -0.246 24.207 -32.131 1.00 88.50 227 LYS A N 1
ATOM 1755 C CA . LYS A 1 227 ? -1.373 25.125 -32.387 1.00 88.50 227 LYS A CA 1
ATOM 1756 C C . LYS A 1 227 ? -2.754 24.493 -32.159 1.00 88.50 227 LYS A C 1
ATOM 1758 O O . LYS A 1 227 ? -3.505 25.083 -31.393 1.00 88.50 227 LYS A O 1
ATOM 1763 N N . PRO A 1 228 ? -3.077 23.301 -32.702 1.00 90.25 228 PRO A N 1
ATOM 1764 C CA . PRO A 1 228 ? -4.379 22.678 -32.461 1.00 90.25 228 PRO A CA 1
ATOM 1765 C C . PRO A 1 228 ? -4.668 22.439 -30.975 1.00 90.25 228 PRO A C 1
ATOM 1767 O O . PRO A 1 228 ? -5.764 22.726 -30.508 1.00 90.25 228 PRO A O 1
ATOM 1770 N N . THR A 1 229 ? -3.681 21.949 -30.216 1.00 90.19 229 THR A N 1
ATOM 1771 C CA . THR A 1 229 ? -3.843 21.728 -28.770 1.00 90.19 229 THR A CA 1
ATOM 1772 C C . THR A 1 229 ? -3.903 23.033 -27.985 1.00 90.19 229 THR A C 1
ATOM 1774 O O . THR A 1 229 ? -4.660 23.119 -27.031 1.00 90.19 229 THR A O 1
ATOM 1777 N N . ILE A 1 230 ? -3.167 24.069 -28.394 1.00 88.94 230 ILE A N 1
ATOM 1778 C CA . ILE A 1 230 ? -3.250 25.398 -27.774 1.00 88.94 230 ILE A CA 1
ATOM 1779 C C . ILE A 1 230 ? -4.645 25.994 -28.000 1.00 88.94 230 ILE A C 1
ATOM 1781 O O . ILE A 1 230 ? -5.268 26.448 -27.052 1.00 88.94 230 ILE A O 1
ATOM 1785 N N . GLU A 1 231 ? -5.168 25.947 -29.226 1.00 88.00 231 GLU A N 1
ATOM 1786 C CA . GLU A 1 231 ? -6.506 26.459 -29.553 1.00 88.00 231 GLU A CA 1
ATOM 1787 C C . GLU A 1 231 ? -7.621 25.702 -28.812 1.00 88.00 231 GLU A C 1
ATOM 1789 O O . GLU A 1 231 ? -8.622 26.304 -28.424 1.00 88.00 231 GLU A O 1
ATOM 1794 N N . ALA A 1 232 ? -7.450 24.392 -28.608 1.00 89.38 232 ALA A N 1
ATOM 1795 C CA . ALA A 1 232 ? -8.427 23.555 -27.918 1.00 89.38 232 ALA A CA 1
ATOM 1796 C C . ALA A 1 232 ? -8.382 23.698 -26.386 1.00 89.38 232 ALA A C 1
ATOM 1798 O O . ALA A 1 232 ? -9.435 23.785 -25.758 1.00 89.38 232 ALA A O 1
ATOM 1799 N N . GLU A 1 233 ? -7.186 23.723 -25.792 1.00 88.94 233 GLU A N 1
ATOM 1800 C CA . GLU A 1 233 ? -6.983 23.547 -24.344 1.00 88.94 233 GLU A CA 1
ATOM 1801 C C . GLU A 1 233 ? -6.571 24.835 -23.615 1.00 88.94 233 GLU A C 1
ATOM 1803 O O . GLU A 1 233 ? -6.682 24.916 -22.391 1.00 88.94 233 GLU A O 1
ATOM 1808 N N . CYS A 1 234 ? -6.067 25.840 -24.338 1.00 87.75 234 CYS A N 1
ATOM 1809 C CA . CYS A 1 234 ? -5.542 27.073 -23.757 1.00 87.75 234 CYS A CA 1
ATOM 1810 C C . CYS A 1 234 ? -6.448 28.268 -24.054 1.00 87.75 234 CYS A C 1
ATOM 1812 O O . CYS A 1 234 ? -6.359 28.925 -25.092 1.00 87.75 234 CYS A O 1
ATOM 1814 N N . HIS A 1 235 ? -7.336 28.571 -23.110 1.00 77.88 235 HIS A N 1
ATOM 1815 C CA . HIS A 1 235 ? -8.284 29.673 -23.234 1.00 77.88 235 HIS A CA 1
ATOM 1816 C C . HIS A 1 235 ? -7.656 31.010 -22.813 1.00 77.88 235 HIS A C 1
ATOM 1818 O O . HIS A 1 235 ? -7.159 31.153 -21.697 1.00 77.88 235 HIS A O 1
ATOM 1824 N N . GLY A 1 236 ? -7.729 32.013 -23.693 1.00 67.62 236 GLY A N 1
ATOM 1825 C CA . GLY A 1 236 ? -7.274 33.377 -23.399 1.00 67.62 236 GLY A CA 1
ATOM 1826 C C . GLY A 1 236 ? -5.768 33.609 -23.549 1.00 67.62 236 GLY A C 1
ATOM 1827 O O . GLY A 1 236 ? -5.283 34.631 -23.081 1.00 67.62 236 GLY A O 1
ATOM 1828 N N . VAL A 1 237 ? -5.019 32.709 -24.204 1.00 68.94 237 VAL A N 1
ATOM 1829 C CA . VAL A 1 237 ? -3.566 32.869 -24.466 1.00 68.94 237 VAL A CA 1
ATOM 1830 C C . VAL A 1 237 ? -3.237 34.215 -25.112 1.00 68.94 237 VAL A C 1
ATOM 1832 O O . VAL A 1 237 ? -2.267 34.860 -24.719 1.00 68.94 237 VAL A O 1
ATOM 1835 N N . ASP A 1 238 ? -4.072 34.661 -26.053 1.00 65.06 238 ASP A N 1
ATOM 1836 C CA . ASP A 1 238 ? -3.890 35.927 -26.771 1.00 65.06 238 ASP A CA 1
ATOM 1837 C C . ASP A 1 238 ? -4.015 37.166 -25.859 1.00 65.06 238 ASP A C 1
ATOM 1839 O O . ASP A 1 238 ? -3.460 38.218 -26.173 1.00 65.06 238 ASP A O 1
ATOM 1843 N N . ASP A 1 239 ? -4.679 37.034 -24.704 1.00 60.81 239 ASP A N 1
ATOM 1844 C CA . ASP A 1 239 ? -4.939 38.120 -23.749 1.00 60.81 239 ASP A CA 1
ATOM 1845 C C . ASP A 1 239 ? -3.883 38.207 -22.622 1.00 60.81 239 ASP A C 1
ATOM 1847 O O . ASP A 1 239 ? -3.912 39.129 -21.802 1.00 60.81 239 ASP A O 1
ATOM 1851 N N . ILE A 1 240 ? -2.940 37.255 -22.547 1.00 62.19 240 ILE A N 1
ATOM 1852 C CA . ILE A 1 240 ? -2.036 37.066 -21.392 1.00 62.19 240 ILE A CA 1
ATOM 1853 C C . ILE A 1 240 ? -0.650 37.729 -21.587 1.00 62.19 240 ILE A C 1
ATOM 1855 O O . ILE A 1 240 ? 0.172 37.745 -20.664 1.00 62.19 240 ILE A O 1
ATOM 1859 N N . GLY A 1 241 ? -0.390 38.371 -22.736 1.00 53.62 241 GLY A N 1
ATOM 1860 C CA . GLY A 1 241 ? 0.874 39.077 -22.995 1.00 53.62 241 GLY A CA 1
ATOM 1861 C C . GLY A 1 241 ? 0.874 40.042 -24.188 1.00 53.62 241 GLY A C 1
ATOM 1862 O O . GLY A 1 241 ? -0.079 40.129 -24.951 1.00 53.62 241 GLY A O 1
ATOM 1863 N N . ASP A 1 242 ? 1.989 40.758 -24.371 1.00 49.41 242 ASP A N 1
ATOM 1864 C CA . ASP A 1 242 ? 2.263 41.760 -25.422 1.00 49.41 242 ASP A CA 1
ATOM 1865 C C . ASP A 1 242 ? 2.450 41.166 -26.841 1.00 49.41 242 ASP A C 1
ATOM 1867 O O . ASP A 1 242 ? 3.077 41.783 -27.705 1.00 49.41 242 ASP A O 1
ATOM 1871 N N . GLY A 1 243 ? 1.932 39.958 -27.090 1.00 48.81 243 GLY A N 1
ATOM 1872 C CA . GLY A 1 243 ? 2.141 39.187 -28.321 1.00 48.81 243 GLY A CA 1
ATOM 1873 C C . GLY A 1 243 ? 3.400 38.306 -28.327 1.00 48.81 243 GLY A C 1
ATOM 1874 O O . GLY A 1 243 ? 3.712 37.705 -29.356 1.00 48.81 243 GLY A O 1
ATOM 1875 N N . LYS A 1 244 ? 4.131 38.198 -27.206 1.00 53.97 244 LYS A N 1
ATOM 1876 C CA . LYS A 1 244 ? 5.293 37.303 -27.051 1.00 53.97 244 LYS A CA 1
ATOM 1877 C C . LYS A 1 244 ? 4.941 36.083 -26.202 1.00 53.97 244 LYS A C 1
ATOM 1879 O O . LYS A 1 244 ? 5.166 36.052 -24.995 1.00 53.97 244 LYS A O 1
ATOM 1884 N N . ASN A 1 245 ? 4.409 35.049 -26.843 1.00 58.88 245 ASN A N 1
ATOM 1885 C CA . ASN A 1 245 ? 4.287 33.731 -26.226 1.00 58.88 245 ASN A CA 1
ATOM 1886 C C . ASN A 1 245 ? 5.699 33.194 -25.913 1.00 58.88 245 ASN A C 1
ATOM 1888 O O . ASN A 1 245 ? 6.385 32.712 -26.812 1.00 58.88 245 ASN A O 1
ATOM 1892 N N . ASN A 1 246 ? 6.153 33.280 -24.658 1.00 76.44 246 ASN A N 1
ATOM 1893 C CA . ASN A 1 246 ? 7.482 32.804 -24.249 1.00 76.44 246 ASN A CA 1
ATOM 1894 C C . ASN A 1 246 ? 7.476 31.275 -24.125 1.00 76.44 246 ASN A C 1
ATOM 1896 O O . ASN A 1 246 ? 7.356 30.730 -23.028 1.00 76.44 246 ASN A O 1
ATOM 1900 N N . TRP A 1 247 ? 7.547 30.586 -25.264 1.00 89.00 247 TRP A N 1
ATOM 1901 C CA . TRP A 1 247 ? 7.690 29.135 -25.317 1.00 89.00 247 TRP A CA 1
ATOM 1902 C C . TRP A 1 247 ? 9.047 28.788 -24.722 1.00 89.00 247 TRP A C 1
ATOM 1904 O O . TRP A 1 247 ? 10.073 29.299 -25.177 1.00 89.00 247 TRP A O 1
ATOM 1914 N N . LYS A 1 248 ? 9.059 27.925 -23.710 1.00 94.31 248 LYS A N 1
ATOM 1915 C CA . LYS A 1 248 ? 10.284 27.495 -23.035 1.00 94.31 248 LYS A CA 1
ATOM 1916 C C . LYS A 1 248 ? 10.514 26.007 -23.223 1.00 94.31 248 LYS A C 1
ATOM 1918 O O . LYS A 1 248 ? 9.569 25.242 -23.365 1.00 94.31 248 LYS A O 1
ATOM 1923 N N . ALA A 1 249 ? 11.776 25.607 -23.224 1.00 96.38 249 ALA A N 1
ATOM 1924 C CA . ALA A 1 249 ? 12.219 24.230 -23.230 1.00 96.38 249 ALA A CA 1
ATOM 1925 C C . ALA A 1 249 ? 12.852 23.910 -21.877 1.00 96.38 249 ALA A C 1
ATOM 1927 O O . ALA A 1 249 ? 13.678 24.677 -21.381 1.00 96.38 249 ALA A O 1
ATOM 1928 N N . ILE A 1 250 ? 12.509 22.761 -21.305 1.00 97.50 250 ILE A N 1
ATOM 1929 C CA . ILE A 1 250 ? 13.171 22.216 -20.119 1.00 97.50 250 ILE A CA 1
ATOM 1930 C C . ILE A 1 250 ? 13.736 20.851 -20.484 1.00 97.50 250 ILE A C 1
ATOM 1932 O O . ILE A 1 250 ? 12.990 19.944 -20.842 1.00 97.50 250 ILE A O 1
ATOM 1936 N N . ASN A 1 251 ? 15.052 20.686 -20.385 1.00 97.31 251 ASN A N 1
ATOM 1937 C CA . ASN A 1 251 ? 15.703 19.411 -20.670 1.00 97.31 251 ASN A CA 1
ATOM 1938 C C . ASN A 1 251 ? 15.422 18.396 -19.546 1.00 97.31 251 ASN A C 1
ATOM 1940 O O . ASN A 1 251 ? 15.972 18.523 -18.458 1.00 97.31 251 ASN A O 1
ATOM 1944 N N . VAL A 1 252 ? 14.580 17.391 -19.794 1.00 97.62 252 VAL A N 1
ATOM 1945 C CA . VAL A 1 252 ? 14.211 16.379 -18.787 1.00 97.62 252 VAL A CA 1
ATOM 1946 C C . VAL A 1 252 ? 15.346 15.381 -18.600 1.00 97.62 252 VAL A C 1
ATOM 1948 O O . VAL A 1 252 ? 15.749 15.107 -17.472 1.00 97.62 252 VAL A O 1
ATOM 1951 N N . ASP A 1 253 ? 15.890 14.861 -19.702 1.00 96.88 253 ASP A N 1
ATOM 1952 C CA . ASP A 1 253 ? 16.987 13.894 -19.701 1.00 96.88 253 ASP A CA 1
ATOM 1953 C C . ASP A 1 253 ? 17.863 14.006 -20.971 1.00 96.88 253 ASP A C 1
ATOM 1955 O O . ASP A 1 253 ? 17.769 14.950 -21.762 1.00 96.88 253 ASP A O 1
ATOM 1959 N N . ALA A 1 254 ? 18.750 13.031 -21.189 1.00 96.06 254 ALA A N 1
ATOM 1960 C CA . ALA A 1 254 ? 19.667 13.012 -22.331 1.00 96.06 254 ALA A CA 1
ATOM 1961 C C . ALA A 1 254 ? 18.977 12.976 -23.712 1.00 96.06 254 ALA A C 1
ATOM 1963 O O . ALA A 1 254 ? 19.622 13.270 -24.721 1.00 96.06 254 ALA A O 1
ATOM 1964 N N . LYS A 1 255 ? 17.690 12.621 -23.783 1.00 97.06 255 LYS A N 1
ATOM 1965 C CA . LYS A 1 255 ? 16.927 12.436 -25.024 1.00 97.06 255 LYS A CA 1
ATOM 1966 C C . LYS A 1 255 ? 15.660 13.285 -25.107 1.00 97.06 255 LYS A C 1
ATOM 1968 O O . LYS A 1 255 ? 15.230 13.545 -26.228 1.00 97.06 255 LYS A O 1
ATOM 1973 N N . HIS A 1 256 ? 15.098 13.729 -23.987 1.00 98.12 256 HIS A N 1
ATOM 1974 C CA . HIS A 1 256 ? 13.782 14.359 -23.933 1.00 98.12 256 HIS A CA 1
ATOM 1975 C C . HIS A 1 256 ? 13.792 15.743 -23.283 1.00 98.12 256 HIS A C 1
ATOM 1977 O O . HIS A 1 256 ? 14.514 16.009 -22.318 1.00 98.12 256 HIS A O 1
ATOM 1983 N N . SER A 1 257 ? 12.923 16.610 -23.797 1.00 97.75 257 SER A N 1
ATOM 1984 C CA . SER A 1 257 ? 12.634 17.939 -23.275 1.00 97.75 257 SER A CA 1
ATOM 1985 C C . SER A 1 257 ? 11.126 18.151 -23.141 1.00 97.75 257 SER A C 1
ATOM 1987 O O . SER A 1 257 ? 10.329 17.535 -23.845 1.00 97.75 257 SER A O 1
ATOM 1989 N N . LEU A 1 258 ? 10.738 19.046 -22.241 1.00 98.19 258 LEU A N 1
ATOM 1990 C CA . LEU A 1 258 ? 9.393 19.597 -22.160 1.00 98.19 258 LEU A CA 1
ATOM 1991 C C . LEU A 1 258 ? 9.340 20.927 -22.900 1.00 98.19 258 LEU A C 1
ATOM 1993 O O . LEU A 1 258 ? 10.232 21.751 -22.719 1.00 98.19 258 LEU A O 1
ATOM 1997 N N . ILE A 1 259 ? 8.286 21.151 -23.678 1.00 97.06 259 ILE A N 1
ATOM 1998 C CA . ILE A 1 259 ? 7.885 22.485 -24.125 1.00 97.06 259 ILE A CA 1
ATOM 1999 C C . ILE A 1 259 ? 6.865 23.013 -23.122 1.00 97.06 259 ILE A C 1
ATOM 2001 O O . ILE A 1 259 ? 5.878 22.335 -22.856 1.00 97.06 259 ILE A O 1
ATOM 2005 N N . GLN A 1 260 ? 7.109 24.206 -22.593 1.00 94.94 260 GLN A N 1
ATOM 2006 C CA . GLN A 1 260 ? 6.270 24.918 -21.638 1.00 94.94 260 GLN A CA 1
ATOM 2007 C C . GLN A 1 260 ? 5.701 26.177 -22.292 1.00 94.94 260 GLN A C 1
ATOM 2009 O O . GLN A 1 260 ? 6.450 26.980 -22.857 1.00 94.94 260 GLN A O 1
ATOM 2014 N N . VAL A 1 261 ? 4.391 26.380 -22.170 1.00 91.62 261 VAL A N 1
ATOM 2015 C CA . VAL A 1 261 ? 3.701 27.593 -22.630 1.00 91.62 261 VAL A CA 1
ATOM 2016 C C . VAL A 1 261 ? 2.725 28.052 -21.554 1.00 91.62 261 VAL A C 1
ATOM 2018 O O . VAL A 1 261 ? 2.001 27.236 -20.993 1.00 91.62 261 VAL A O 1
ATOM 2021 N N . LEU A 1 262 ? 2.678 29.354 -21.267 1.00 90.62 262 LEU A N 1
ATOM 2022 C CA . LEU A 1 262 ? 1.617 29.917 -20.433 1.00 90.62 262 LEU A CA 1
ATOM 2023 C C . LEU A 1 262 ? 0.282 29.801 -21.180 1.00 90.62 262 LEU A C 1
ATOM 2025 O O . LEU A 1 262 ? 0.109 30.394 -22.240 1.00 90.62 262 LEU A O 1
ATOM 2029 N N . CYS A 1 263 ? -0.616 28.981 -20.644 1.00 90.44 263 CYS A N 1
ATOM 2030 C CA . CYS A 1 263 ? -1.817 28.496 -21.316 1.00 90.44 263 CYS A CA 1
ATOM 2031 C C . CYS A 1 263 ? -3.056 29.304 -20.920 1.00 90.44 263 CYS A C 1
ATOM 2033 O O . CYS A 1 263 ? -3.895 29.609 -21.761 1.00 90.44 263 CYS A O 1
ATOM 2035 N N . TRP A 1 264 ? -3.160 29.700 -19.653 1.00 90.19 264 TRP A N 1
ATOM 2036 C CA . TRP A 1 264 ? -4.212 30.598 -19.184 1.00 90.19 264 TRP A CA 1
ATOM 2037 C C . TRP A 1 264 ? -3.790 31.320 -17.900 1.00 90.19 264 TRP A C 1
ATOM 2039 O O . TRP A 1 264 ? -2.919 30.857 -17.161 1.00 90.19 264 TRP A O 1
ATOM 2049 N N . ARG A 1 265 ? -4.429 32.457 -17.610 1.00 89.56 265 ARG A N 1
ATOM 2050 C CA . ARG A 1 265 ? -4.265 33.201 -16.357 1.00 89.56 265 ARG A CA 1
ATOM 2051 C C . ARG A 1 265 ? -5.626 33.672 -15.861 1.00 89.56 265 ARG A C 1
ATOM 2053 O O . ARG A 1 265 ? -6.353 34.357 -16.572 1.00 89.56 265 ARG A O 1
ATOM 2060 N N . GLY A 1 266 ? -5.958 33.285 -14.638 1.00 87.94 266 GLY A N 1
ATOM 2061 C CA . GLY A 1 266 ? -7.148 33.716 -13.916 1.00 87.94 266 GLY A CA 1
ATOM 2062 C C . GLY A 1 266 ? -6.819 34.739 -12.829 1.00 87.94 266 GLY A C 1
ATOM 2063 O O . GLY A 1 266 ? -5.683 35.179 -12.678 1.00 87.94 266 GLY A O 1
ATOM 2064 N N . ALA A 1 267 ? -7.824 35.096 -12.028 1.00 88.25 267 ALA A N 1
ATOM 2065 C CA . ALA A 1 267 ? -7.686 36.110 -10.977 1.00 88.25 267 ALA A CA 1
ATOM 2066 C C . ALA A 1 267 ? -6.672 35.742 -9.873 1.00 88.25 267 ALA A C 1
ATOM 2068 O O . ALA A 1 267 ? -6.117 36.628 -9.232 1.00 88.25 267 ALA A O 1
ATOM 2069 N N . TYR A 1 268 ? -6.451 34.448 -9.631 1.00 89.12 268 TYR A N 1
ATOM 2070 C CA . TYR A 1 268 ? -5.603 33.943 -8.542 1.00 89.12 268 TYR A CA 1
ATOM 2071 C C . TYR A 1 268 ? -4.835 32.658 -8.897 1.00 89.12 268 TYR A C 1
ATOM 2073 O O . TYR A 1 268 ? -4.139 32.126 -8.037 1.00 89.12 268 TYR A O 1
ATOM 2081 N N . ASN A 1 269 ? -4.953 32.170 -10.136 1.00 93.06 269 ASN A N 1
ATOM 2082 C CA . ASN A 1 269 ? -4.257 30.987 -10.650 1.00 93.06 269 ASN A CA 1
ATOM 2083 C C . ASN A 1 269 ? -3.704 31.281 -12.050 1.00 93.06 269 ASN A C 1
ATOM 2085 O O . ASN A 1 269 ? -4.247 32.117 -12.773 1.00 93.06 269 ASN A O 1
ATOM 2089 N N . GLU A 1 270 ? -2.699 30.522 -12.467 1.00 91.81 270 GLU A N 1
ATOM 2090 C CA . GLU A 1 270 ? -2.306 30.382 -13.868 1.00 91.81 270 GLU A CA 1
ATOM 2091 C C . GLU A 1 270 ? -2.073 28.908 -14.206 1.00 91.81 270 GLU A C 1
ATOM 2093 O O . GLU A 1 270 ? -1.850 28.086 -13.312 1.00 91.81 270 GLU A O 1
ATOM 2098 N N . GLY A 1 271 ? -2.177 28.581 -15.492 1.00 93.25 271 GLY A N 1
ATOM 2099 C CA . GLY A 1 271 ? -1.947 27.242 -16.016 1.00 93.25 271 GLY A CA 1
ATOM 2100 C C . GLY A 1 271 ? -0.862 27.256 -17.078 1.00 93.25 271 GLY A C 1
ATOM 2101 O O . GLY A 1 271 ? -0.917 28.034 -18.032 1.00 93.25 271 GLY A O 1
ATOM 2102 N N . LEU A 1 272 ? 0.125 26.387 -16.911 1.00 93.56 272 LEU A N 1
ATOM 2103 C CA . LEU A 1 272 ? 1.148 26.081 -17.895 1.00 93.56 272 LEU A CA 1
ATOM 2104 C C . LEU A 1 272 ? 0.740 24.832 -18.672 1.00 93.56 272 LEU A C 1
ATOM 2106 O O . LEU A 1 272 ? 0.393 23.799 -18.090 1.00 93.56 272 LEU A O 1
ATOM 2110 N N . ALA A 1 273 ? 0.844 24.921 -19.993 1.00 94.81 273 ALA A N 1
ATOM 2111 C CA . ALA A 1 273 ? 0.759 23.773 -20.865 1.00 94.81 273 ALA A CA 1
ATOM 2112 C C . ALA A 1 273 ? 2.132 23.138 -21.075 1.00 94.81 273 ALA A C 1
ATOM 2114 O O . ALA A 1 273 ? 3.119 23.843 -21.307 1.00 94.81 273 ALA A O 1
ATOM 2115 N N . TYR A 1 274 ? 2.164 21.808 -21.026 1.00 97.25 274 TYR A N 1
ATOM 2116 C CA . TYR A 1 274 ? 3.360 21.001 -21.214 1.00 97.25 274 TYR A CA 1
ATOM 2117 C C . TYR A 1 274 ? 3.186 19.979 -22.337 1.00 97.25 274 TYR A C 1
ATOM 2119 O O . TYR A 1 274 ? 2.201 19.236 -22.376 1.00 97.25 274 TYR A O 1
ATOM 2127 N N . TRP A 1 275 ? 4.197 19.889 -23.203 1.00 97.81 275 TRP A N 1
ATOM 2128 C CA . TRP A 1 275 ? 4.346 18.811 -24.181 1.00 97.81 275 TRP A CA 1
ATOM 2129 C C . TRP A 1 275 ? 5.708 18.141 -24.036 1.00 97.81 275 TRP A C 1
ATOM 2131 O O . TRP A 1 275 ? 6.718 18.823 -23.893 1.00 97.81 275 TRP A O 1
ATOM 2141 N N . LEU A 1 276 ? 5.756 16.815 -24.137 1.00 98.19 276 LEU A N 1
ATOM 2142 C CA . LEU A 1 276 ? 7.000 16.053 -24.212 1.00 98.19 276 LEU A CA 1
ATOM 2143 C C . LEU A 1 276 ? 7.492 15.968 -25.656 1.00 98.19 276 LEU A C 1
ATOM 2145 O O . LEU A 1 276 ? 6.739 15.566 -26.541 1.00 98.19 276 LEU A O 1
ATOM 2149 N N . VAL A 1 277 ? 8.767 16.257 -25.885 1.00 97.56 277 VAL A N 1
ATOM 2150 C CA . VAL A 1 277 ? 9.419 16.154 -27.193 1.00 97.56 277 VAL A CA 1
ATOM 2151 C C . VAL A 1 277 ? 10.834 15.599 -27.037 1.00 97.56 277 VAL A C 1
ATOM 2153 O O . VAL A 1 277 ? 11.408 15.603 -25.949 1.00 97.56 277 VAL A O 1
ATOM 2156 N N . ASP A 1 278 ? 11.422 15.100 -28.116 1.00 96.94 278 ASP A N 1
ATOM 2157 C CA . ASP A 1 278 ? 12.850 14.800 -28.137 1.00 96.94 278 ASP A CA 1
ATOM 2158 C C . ASP A 1 278 ? 13.708 16.092 -28.121 1.00 96.94 278 ASP A C 1
ATOM 2160 O O . ASP A 1 278 ? 13.274 17.156 -28.565 1.00 96.94 278 ASP A O 1
ATOM 2164 N N . ASN A 1 279 ? 14.955 16.002 -27.648 1.00 95.62 279 ASN A N 1
ATOM 2165 C CA . ASN A 1 279 ? 15.853 17.153 -27.456 1.00 95.62 279 ASN A CA 1
ATOM 2166 C C . ASN A 1 279 ? 16.192 17.942 -28.732 1.00 95.62 279 ASN A C 1
ATOM 2168 O O . ASN A 1 279 ? 16.691 19.063 -28.637 1.00 95.62 279 ASN A O 1
ATOM 2172 N N . ASN A 1 280 ? 15.978 17.369 -29.918 1.00 94.44 280 ASN A N 1
ATOM 2173 C CA . ASN A 1 280 ? 16.220 18.044 -31.190 1.00 94.44 280 ASN A CA 1
ATOM 2174 C C . ASN A 1 280 ? 14.922 18.563 -31.839 1.00 94.44 280 ASN A C 1
ATOM 2176 O O . ASN A 1 280 ? 14.977 19.138 -32.931 1.00 94.44 280 ASN A O 1
ATOM 2180 N N . PHE A 1 281 ? 13.772 18.408 -31.174 1.00 94.12 281 PHE A N 1
ATOM 2181 C CA . PHE A 1 281 ? 12.459 18.868 -31.625 1.00 94.12 281 PHE A CA 1
ATOM 2182 C C . PHE A 1 281 ? 12.038 18.294 -32.990 1.00 94.12 281 PHE A C 1
ATOM 2184 O O . PHE A 1 281 ? 11.385 18.990 -33.765 1.00 94.12 281 PHE A O 1
ATOM 2191 N N . SER A 1 282 ? 12.478 17.084 -33.363 1.00 91.81 282 SER A N 1
ATOM 2192 C CA . SER A 1 282 ? 12.159 16.497 -34.685 1.00 91.81 282 SER A CA 1
ATOM 2193 C C . SER A 1 282 ? 10.973 15.544 -34.682 1.00 91.81 282 SER A C 1
ATOM 2195 O O . SER A 1 282 ? 10.519 15.153 -35.757 1.00 91.81 282 SER A O 1
ATOM 2197 N N . THR A 1 283 ? 10.473 15.163 -33.514 1.00 92.31 283 THR A N 1
ATOM 2198 C CA . THR A 1 283 ? 9.257 14.364 -33.355 1.00 92.31 283 THR A CA 1
ATOM 2199 C C . THR A 1 283 ? 8.074 15.234 -32.948 1.00 92.31 283 THR A C 1
ATOM 2201 O O . THR A 1 283 ? 8.246 16.323 -32.402 1.00 92.31 283 THR A O 1
ATOM 2204 N N . GLU A 1 284 ? 6.866 14.748 -33.236 1.00 94.75 284 GLU A N 1
ATOM 2205 C CA . GLU A 1 284 ? 5.625 15.395 -32.814 1.00 94.75 284 GLU A CA 1
ATOM 2206 C C . GLU A 1 284 ? 5.546 15.446 -31.275 1.00 94.75 284 GLU A C 1
ATOM 2208 O O . GLU A 1 284 ? 5.578 14.386 -30.635 1.00 94.75 284 GLU A O 1
ATOM 2213 N N . PRO A 1 285 ? 5.456 16.647 -30.669 1.00 96.31 285 PRO A N 1
ATOM 2214 C CA . PRO A 1 285 ? 5.345 16.779 -29.226 1.00 96.31 285 PRO A CA 1
ATOM 2215 C C . PRO A 1 285 ? 4.040 16.180 -28.699 1.00 96.31 285 PRO A C 1
ATOM 2217 O O . PRO A 1 285 ? 2.960 16.422 -29.237 1.00 96.31 285 PRO A O 1
ATOM 2220 N N . LYS A 1 286 ? 4.125 15.439 -27.597 1.00 96.88 286 LYS A N 1
ATOM 2221 C CA . LYS A 1 286 ? 2.970 14.813 -26.947 1.00 96.88 286 LYS A CA 1
ATOM 2222 C C . LYS A 1 286 ? 2.439 15.704 -25.840 1.00 96.88 286 LYS A C 1
ATOM 2224 O O . LYS A 1 286 ? 3.165 15.972 -24.888 1.00 96.88 286 LYS A O 1
ATOM 2229 N N . PHE A 1 287 ? 1.186 16.130 -25.954 1.00 96.75 287 PHE A N 1
ATOM 2230 C CA . PHE A 1 287 ? 0.515 16.920 -24.924 1.00 96.75 287 PHE A CA 1
ATOM 2231 C C . PHE A 1 287 ? 0.388 16.137 -23.612 1.00 96.75 287 PHE A C 1
ATOM 2233 O O . PHE A 1 287 ? 0.102 14.940 -23.633 1.00 96.75 287 PHE A O 1
ATOM 2240 N N . ILE A 1 288 ? 0.618 16.816 -22.488 1.00 97.12 288 ILE A N 1
ATOM 2241 C CA . ILE A 1 288 ? 0.523 16.245 -21.138 1.00 97.12 288 ILE A CA 1
ATOM 2242 C C . ILE A 1 288 ? -0.633 16.896 -20.377 1.00 97.12 288 ILE A C 1
ATOM 2244 O O . ILE A 1 288 ? -1.495 16.206 -19.842 1.00 97.12 288 ILE A O 1
ATOM 2248 N N . THR A 1 289 ? -0.622 18.225 -20.281 1.00 96.25 289 THR A N 1
ATOM 2249 C CA . THR A 1 289 ? -1.588 19.003 -19.496 1.00 96.25 289 THR A CA 1
ATOM 2250 C C . THR A 1 289 ? -1.543 20.466 -19.916 1.00 96.25 289 THR A C 1
ATOM 2252 O O . THR A 1 289 ? -0.506 20.919 -20.396 1.00 96.25 289 THR A O 1
ATOM 2255 N N . SER A 1 290 ? -2.646 21.189 -19.720 1.00 94.38 290 SER A N 1
ATOM 2256 C CA . SER A 1 290 ? -2.815 22.641 -19.911 1.00 94.38 290 SER A CA 1
ATOM 2257 C C . SER A 1 290 ? -2.850 23.428 -18.593 1.00 94.38 290 SER A C 1
ATOM 2259 O O . SER A 1 290 ? -2.896 24.658 -18.601 1.00 94.38 290 SER A O 1
ATOM 2261 N N . SER A 1 291 ? -2.833 22.732 -17.455 1.00 94.00 291 SER A N 1
ATOM 2262 C CA . SER A 1 291 ? -3.159 23.309 -16.143 1.00 94.00 291 SER A CA 1
ATOM 2263 C C . SER A 1 291 ? -2.064 23.102 -15.100 1.00 94.00 291 SER A C 1
ATOM 2265 O O . SER A 1 291 ? -2.331 23.184 -13.907 1.00 94.00 291 SER A O 1
ATOM 2267 N N . ALA A 1 292 ? -0.829 22.810 -15.501 1.00 96.12 292 ALA A N 1
ATOM 2268 C CA . ALA A 1 292 ? 0.248 22.669 -14.528 1.00 96.12 292 ALA A CA 1
ATOM 2269 C C . ALA A 1 292 ? 0.579 24.013 -13.865 1.00 96.12 292 ALA A C 1
ATOM 2271 O O . ALA A 1 292 ? 0.508 25.064 -14.497 1.00 96.12 292 ALA A O 1
ATOM 2272 N N . SER A 1 293 ? 0.985 23.968 -12.603 1.00 94.62 293 SER A N 1
ATOM 2273 C CA . SER A 1 293 ? 1.557 25.114 -11.901 1.00 94.62 293 SER A CA 1
ATOM 2274 C C . SER A 1 293 ? 3.041 25.259 -12.226 1.00 94.62 293 SER A C 1
ATOM 2276 O O . SER A 1 293 ? 3.489 26.368 -12.492 1.00 94.62 293 SER A O 1
ATOM 2278 N N . ASP A 1 294 ? 3.798 24.155 -12.231 1.00 94.50 294 ASP A N 1
ATOM 2279 C CA . ASP A 1 294 ? 5.216 24.152 -12.611 1.00 94.50 294 ASP A CA 1
ATOM 2280 C C . ASP A 1 294 ? 5.739 22.728 -12.901 1.00 94.50 294 ASP A C 1
ATOM 2282 O O . ASP A 1 294 ? 5.006 21.736 -12.819 1.00 94.50 294 ASP A O 1
ATOM 2286 N N . TYR A 1 295 ? 7.024 22.637 -13.240 1.00 96.00 295 TYR A N 1
ATOM 2287 C CA . TYR A 1 295 ? 7.807 21.414 -13.329 1.00 96.00 295 TYR A CA 1
ATOM 2288 C C . TYR A 1 295 ? 9.058 21.489 -12.439 1.00 96.00 295 TYR A C 1
ATOM 2290 O O . TYR A 1 295 ? 9.796 22.472 -12.451 1.00 96.00 295 TYR A O 1
ATOM 2298 N N . GLY A 1 296 ? 9.379 20.395 -11.745 1.00 94.19 296 GLY A N 1
ATOM 2299 C CA . GLY A 1 296 ? 10.629 20.252 -11.006 1.00 94.19 296 GLY A CA 1
ATOM 2300 C C . GLY A 1 296 ? 11.047 18.796 -10.829 1.00 94.19 296 GLY A C 1
ATOM 2301 O O . GLY A 1 296 ? 10.248 17.951 -10.444 1.00 94.19 296 GLY A O 1
ATOM 2302 N N . ASN A 1 297 ? 12.327 18.495 -11.080 1.00 91.31 297 ASN A N 1
ATOM 2303 C CA . ASN A 1 297 ? 12.948 17.191 -10.797 1.00 91.31 297 ASN A CA 1
ATOM 2304 C C . ASN A 1 297 ? 12.166 15.967 -11.318 1.00 91.31 297 ASN A C 1
ATOM 2306 O O . ASN A 1 297 ? 12.080 14.950 -10.634 1.00 91.31 297 ASN A O 1
ATOM 2310 N N . GLY A 1 298 ? 11.635 16.038 -12.542 1.00 95.31 298 GLY A N 1
ATOM 2311 C CA . GLY A 1 298 ? 10.878 14.934 -13.138 1.00 95.31 298 GLY A CA 1
ATOM 2312 C C . GLY A 1 298 ? 9.407 14.891 -12.737 1.00 95.31 298 GLY A C 1
ATOM 2313 O O . GLY A 1 298 ? 8.736 13.920 -13.070 1.00 95.31 298 GLY A O 1
ATOM 2314 N N . ILE A 1 299 ? 8.904 15.924 -12.060 1.00 96.69 299 ILE A N 1
ATOM 2315 C CA . ILE A 1 299 ? 7.507 16.041 -11.649 1.00 96.69 299 ILE A CA 1
ATOM 2316 C C . ILE A 1 299 ? 6.910 17.292 -12.285 1.00 96.69 299 ILE A C 1
ATOM 2318 O O . ILE A 1 299 ? 7.409 18.392 -12.068 1.00 96.69 299 ILE A O 1
ATOM 2322 N N . ILE A 1 300 ? 5.841 17.129 -13.060 1.00 98.12 300 ILE A N 1
ATOM 2323 C CA . ILE A 1 300 ? 4.928 18.231 -13.388 1.00 98.12 300 ILE A CA 1
ATOM 2324 C C . ILE A 1 300 ? 3.880 18.238 -12.282 1.00 98.12 300 ILE A C 1
ATOM 2326 O O . ILE A 1 300 ? 3.336 17.179 -11.971 1.00 98.12 300 ILE A O 1
ATOM 2330 N N . TYR A 1 301 ? 3.599 19.388 -11.680 1.00 93.69 301 TYR A N 1
ATOM 2331 C CA . TYR A 1 301 ? 2.599 19.477 -10.620 1.00 93.69 301 TYR A CA 1
ATOM 2332 C C . TYR A 1 301 ? 1.607 20.603 -10.873 1.00 93.69 301 TYR A C 1
ATOM 2334 O O . TYR A 1 301 ? 1.929 21.645 -11.441 1.00 93.69 301 TYR A O 1
ATOM 2342 N N . LEU A 1 302 ? 0.383 20.372 -10.425 1.00 93.50 302 LEU A N 1
ATOM 2343 C CA . LEU A 1 302 ? -0.724 21.308 -10.366 1.00 93.50 302 LEU A CA 1
ATOM 2344 C C . LEU A 1 302 ? -1.056 21.507 -8.891 1.00 93.50 302 LEU A C 1
ATOM 2346 O O . LEU A 1 302 ? -1.252 20.538 -8.162 1.00 93.50 302 LEU A O 1
ATOM 2350 N N . SER A 1 303 ? -1.139 22.765 -8.477 1.00 93.38 303 SER A N 1
ATOM 2351 C CA . SER A 1 303 ? -1.722 23.190 -7.209 1.00 93.38 303 SER A CA 1
ATOM 2352 C C . SER A 1 303 ? -2.509 24.470 -7.464 1.00 93.38 303 SER A C 1
ATOM 2354 O O . SER A 1 303 ? -1.935 25.541 -7.671 1.00 93.38 303 SER A O 1
ATOM 2356 N N . GLN A 1 304 ? -3.832 24.343 -7.554 1.00 93.44 304 GLN A N 1
ATOM 2357 C CA . GLN A 1 304 ? -4.715 25.427 -7.982 1.00 93.44 304 GLN A CA 1
ATOM 2358 C C . GLN A 1 304 ? -5.829 25.656 -6.978 1.00 93.44 304 GLN A C 1
ATOM 2360 O O . GLN A 1 304 ? -6.514 24.722 -6.571 1.00 93.44 304 GLN A O 1
ATOM 2365 N N . LYS A 1 305 ? -6.052 26.920 -6.620 1.00 94.94 305 LYS A N 1
ATOM 2366 C CA . LYS A 1 305 ? -7.143 27.305 -5.723 1.00 94.94 305 LYS A CA 1
ATOM 2367 C C . LYS A 1 305 ? -8.489 27.116 -6.413 1.00 94.94 305 LYS A C 1
ATOM 2369 O O . LYS A 1 305 ? -8.627 27.496 -7.574 1.00 94.94 305 LYS A O 1
ATOM 2374 N N . GLY A 1 306 ? -9.502 26.646 -5.691 1.00 93.12 306 GLY A N 1
ATOM 2375 C CA . GLY A 1 306 ? -10.879 26.648 -6.200 1.00 93.12 306 GLY A CA 1
ATOM 2376 C C . GLY A 1 306 ? -11.502 28.051 -6.231 1.00 93.12 306 GLY A C 1
ATOM 2377 O O . GLY A 1 306 ? -12.305 28.351 -7.111 1.00 93.12 306 GLY A O 1
ATOM 2378 N N . ARG A 1 307 ? -11.100 28.939 -5.307 1.00 92.75 307 ARG A N 1
ATOM 2379 C CA . ARG A 1 307 ? -11.459 30.369 -5.301 1.00 92.75 307 ARG A CA 1
ATOM 2380 C C . ARG A 1 307 ? -10.381 31.237 -4.651 1.00 92.75 307 ARG A C 1
ATOM 2382 O O . ARG A 1 307 ? -9.492 30.725 -3.981 1.00 92.75 307 ARG A O 1
ATOM 2389 N N . GLY A 1 308 ? -10.478 32.561 -4.806 1.00 90.38 308 GLY A N 1
ATOM 2390 C CA . GLY A 1 308 ? -9.437 33.516 -4.389 1.00 90.38 308 GLY A CA 1
ATOM 2391 C C . GLY A 1 308 ? -9.023 33.457 -2.914 1.00 90.38 308 GLY A C 1
ATOM 2392 O O . GLY A 1 308 ? -7.877 33.780 -2.605 1.00 90.38 308 GLY A O 1
ATOM 2393 N N . LEU A 1 309 ? -9.910 32.983 -2.034 1.00 89.50 309 LEU A N 1
ATOM 2394 C CA . LEU A 1 309 ? -9.612 32.751 -0.620 1.00 89.50 309 LEU A CA 1
ATOM 2395 C C . LEU A 1 309 ? -8.566 31.641 -0.421 1.00 89.50 309 LEU A C 1
ATOM 2397 O O . LEU A 1 309 ? -7.710 31.757 0.446 1.00 89.50 309 LEU A O 1
ATOM 2401 N N . GLY A 1 310 ? -8.551 30.609 -1.268 1.00 90.75 310 GLY A N 1
ATOM 2402 C CA . GLY A 1 310 ? -7.632 29.476 -1.120 1.00 90.75 310 GLY A CA 1
ATOM 2403 C C . GLY A 1 310 ? -8.009 28.533 0.025 1.00 90.75 310 GLY A C 1
ATOM 2404 O O . GLY A 1 310 ? -7.133 27.901 0.608 1.00 90.75 310 GLY A O 1
ATOM 2405 N N . ASP A 1 311 ? -9.299 28.436 0.335 1.00 91.75 311 ASP A N 1
ATOM 2406 C CA . ASP A 1 311 ? -9.903 27.522 1.313 1.00 91.75 311 ASP A CA 1
ATOM 2407 C C . ASP A 1 311 ? -10.236 26.131 0.737 1.00 91.75 311 ASP A C 1
ATOM 2409 O O . ASP A 1 311 ? -10.855 25.305 1.398 1.00 91.75 311 ASP A O 1
ATOM 2413 N N . CYS A 1 312 ? -9.857 25.895 -0.518 1.00 93.94 312 CYS A N 1
ATOM 2414 C CA . CYS A 1 312 ? -10.030 24.658 -1.273 1.00 93.94 312 CYS A CA 1
ATOM 2415 C C . CYS A 1 312 ? -9.038 24.658 -2.447 1.00 93.94 312 CYS A C 1
ATOM 2417 O O . CYS A 1 312 ? -8.766 25.710 -3.047 1.00 93.94 312 CYS A O 1
ATOM 2419 N N . TRP A 1 313 ? -8.505 23.492 -2.787 1.00 93.44 313 TRP A N 1
ATOM 2420 C CA . TRP A 1 313 ? -7.474 23.321 -3.804 1.00 93.44 313 TRP A CA 1
ATOM 2421 C C . TRP A 1 313 ? -7.708 22.054 -4.621 1.00 93.44 313 TRP A C 1
ATOM 2423 O O . TRP A 1 313 ? -8.246 21.064 -4.131 1.00 93.44 313 TRP A O 1
ATOM 2433 N N . LEU A 1 314 ? -7.276 22.095 -5.877 1.00 94.69 314 LEU A N 1
ATOM 2434 C CA . LEU A 1 314 ? -7.051 20.931 -6.721 1.00 94.69 314 LEU A CA 1
ATOM 2435 C C . LEU A 1 314 ? -5.544 20.680 -6.771 1.00 94.69 314 LEU A C 1
ATOM 2437 O O . LEU A 1 314 ? -4.775 21.622 -6.975 1.00 94.69 314 LEU A O 1
ATOM 2441 N N . VAL A 1 315 ? -5.135 19.424 -6.603 1.00 92.44 315 VAL A N 1
ATOM 2442 C CA . VAL A 1 315 ? -3.736 18.999 -6.677 1.00 92.44 315 VAL A CA 1
ATOM 2443 C C . VAL A 1 315 ? -3.616 17.802 -7.610 1.00 92.44 315 VAL A C 1
ATOM 2445 O O . VAL A 1 315 ? -4.404 16.857 -7.536 1.00 92.44 315 VAL A O 1
ATOM 2448 N N . LYS A 1 316 ? -2.623 17.839 -8.500 1.00 95.56 316 LYS A N 1
ATOM 2449 C CA . LYS A 1 316 ? -2.333 16.737 -9.421 1.00 95.56 316 LYS A CA 1
ATOM 2450 C C . LYS A 1 316 ? -0.850 16.675 -9.747 1.00 95.56 316 LYS A C 1
ATOM 2452 O O . LYS A 1 316 ? -0.257 17.695 -10.082 1.00 95.56 316 LYS A O 1
ATOM 2457 N N . ASN A 1 317 ? -0.272 15.481 -9.686 1.00 95.50 317 ASN A N 1
ATOM 2458 C CA . ASN A 1 317 ? 1.146 15.245 -9.941 1.00 95.50 317 ASN A CA 1
ATOM 2459 C C . ASN A 1 317 ? 1.323 14.256 -11.092 1.00 95.50 317 ASN A C 1
ATOM 2461 O O . ASN A 1 317 ? 0.677 13.208 -11.116 1.00 95.50 317 ASN A O 1
ATOM 2465 N N . TRP A 1 318 ? 2.234 14.566 -12.016 1.00 98.06 318 TRP A N 1
ATOM 2466 C CA . TRP A 1 318 ? 2.690 13.654 -13.060 1.00 98.06 318 TRP A CA 1
ATOM 2467 C C . TRP A 1 318 ? 4.189 13.401 -12.918 1.00 98.06 318 TRP A C 1
ATOM 2469 O O . TRP A 1 318 ? 4.974 14.347 -12.890 1.00 98.06 318 TRP A O 1
ATOM 2479 N N . VAL A 1 319 ? 4.595 12.135 -12.899 1.00 97.56 319 VAL A N 1
ATOM 2480 C CA . VAL A 1 319 ? 5.990 11.706 -12.732 1.00 97.56 319 VAL A CA 1
ATOM 2481 C C . VAL A 1 319 ? 6.555 11.187 -14.051 1.00 97.56 319 VAL A C 1
ATOM 2483 O O . VAL A 1 319 ? 5.892 10.440 -14.770 1.00 97.56 319 VAL A O 1
ATOM 2486 N N . TRP A 1 320 ? 7.794 11.570 -14.359 1.00 97.75 320 TRP A N 1
ATOM 2487 C CA . TRP A 1 320 ? 8.563 11.069 -15.495 1.00 97.75 320 TRP A CA 1
ATOM 2488 C C . TRP A 1 320 ? 9.000 9.612 -15.289 1.00 97.75 320 TRP A C 1
ATOM 2490 O O . TRP A 1 320 ? 9.833 9.328 -14.427 1.00 97.75 320 TRP A O 1
ATOM 2500 N N . ASP A 1 321 ? 8.498 8.699 -16.124 1.00 96.31 321 ASP A N 1
ATOM 2501 C CA . ASP A 1 321 ? 8.833 7.263 -16.080 1.00 96.31 321 ASP A CA 1
ATOM 2502 C C . ASP A 1 321 ? 9.961 6.851 -17.055 1.00 96.31 321 ASP A C 1
ATOM 2504 O O . ASP A 1 321 ? 10.293 5.673 -17.191 1.00 96.31 321 ASP A O 1
ATOM 2508 N N . GLY A 1 322 ? 10.557 7.816 -17.766 1.00 95.94 322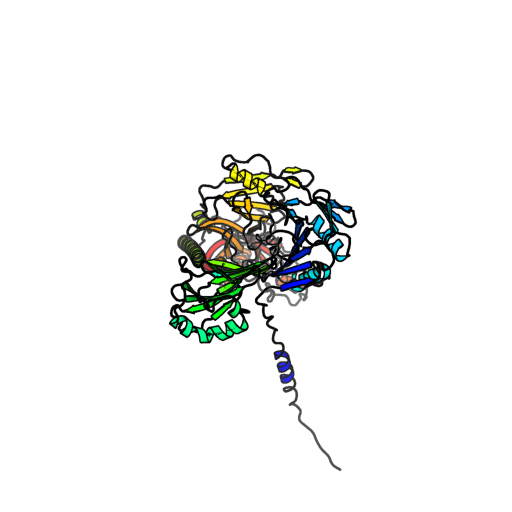 GLY A N 1
ATOM 2509 C CA . GLY A 1 322 ? 11.563 7.576 -18.812 1.00 95.94 322 GLY A CA 1
ATOM 2510 C C . GLY A 1 322 ? 10.995 7.524 -20.234 1.00 95.94 322 GLY A C 1
ATOM 2511 O O . GLY A 1 322 ? 11.760 7.491 -21.202 1.00 95.94 322 GLY A O 1
ATOM 2512 N N . LYS A 1 323 ? 9.666 7.537 -20.373 1.00 95.94 323 LYS A N 1
ATOM 2513 C CA . LYS A 1 323 ? 8.937 7.508 -21.646 1.00 95.94 323 LYS A CA 1
ATOM 2514 C C . LYS A 1 323 ? 7.834 8.569 -21.723 1.00 95.94 323 LYS A C 1
ATOM 2516 O O . LYS A 1 323 ? 7.614 9.132 -22.797 1.00 95.94 323 LYS A O 1
ATOM 2521 N N . SER A 1 324 ? 7.123 8.810 -20.630 1.00 96.88 324 SER A N 1
ATOM 2522 C CA . SER A 1 324 ? 5.999 9.737 -20.499 1.00 96.88 324 SER A CA 1
ATOM 2523 C C . SER A 1 324 ? 5.887 10.288 -19.075 1.00 96.88 324 SER A C 1
ATOM 2525 O O . SER A 1 324 ? 6.499 9.786 -18.137 1.00 96.88 324 SER A O 1
ATOM 2527 N N . PHE A 1 325 ? 5.091 11.344 -18.920 1.00 97.88 325 PHE A N 1
ATOM 2528 C CA . PHE A 1 325 ? 4.663 11.841 -17.617 1.00 97.88 325 PHE A CA 1
ATOM 2529 C C . PHE A 1 325 ? 3.332 11.181 -17.247 1.00 97.88 325 PHE A C 1
ATOM 2531 O O . PHE A 1 325 ? 2.333 11.391 -17.935 1.00 97.88 325 PHE A O 1
ATOM 2538 N N . VAL A 1 326 ? 3.327 10.366 -16.191 1.00 96.38 326 VAL A N 1
ATOM 2539 C CA . VAL A 1 326 ? 2.171 9.563 -15.753 1.00 96.38 326 VAL A CA 1
ATOM 2540 C C . VAL A 1 326 ? 1.627 10.121 -14.443 1.00 96.38 326 VAL A C 1
ATOM 2542 O O . VAL A 1 326 ? 2.410 10.476 -13.565 1.00 96.38 326 VAL A O 1
ATOM 2545 N N . ILE A 1 327 ? 0.301 10.208 -14.303 1.00 95.12 327 ILE A N 1
ATOM 2546 C CA . ILE A 1 327 ? -0.339 10.731 -13.087 1.00 95.12 327 ILE A CA 1
ATOM 2547 C C . ILE A 1 327 ? 0.020 9.829 -11.902 1.00 95.12 327 ILE A C 1
ATOM 2549 O O . ILE A 1 327 ? -0.340 8.654 -11.885 1.00 95.12 327 ILE A O 1
ATOM 2553 N N . SER A 1 328 ? 0.712 10.381 -10.909 1.00 91.50 328 SER A N 1
ATOM 2554 C CA . SER A 1 328 ? 1.026 9.682 -9.661 1.00 91.50 328 SER A CA 1
ATOM 2555 C C . SER A 1 328 ? -0.008 9.945 -8.573 1.00 91.50 328 SER A C 1
ATOM 2557 O O . SER A 1 328 ? -0.213 9.101 -7.705 1.00 91.50 328 SER A O 1
ATOM 2559 N N . GLU A 1 329 ? -0.644 11.115 -8.605 1.00 90.38 329 GLU A N 1
ATOM 2560 C CA . GLU A 1 329 ? -1.559 11.574 -7.566 1.00 90.38 329 GLU A CA 1
ATOM 2561 C C . GLU A 1 329 ? -2.564 12.575 -8.140 1.00 90.38 329 GLU A C 1
ATOM 2563 O O . GLU A 1 329 ? -2.195 13.424 -8.955 1.00 90.38 329 GLU A O 1
ATOM 2568 N N . GLU A 1 330 ? -3.818 12.488 -7.696 1.00 94.25 330 GLU A N 1
ATOM 2569 C CA . GLU A 1 330 ? -4.866 13.472 -7.982 1.00 94.25 330 GLU A CA 1
ATOM 2570 C C . GLU A 1 330 ? -5.856 13.555 -6.815 1.00 94.25 330 GLU A C 1
ATOM 2572 O O . GLU A 1 330 ? -6.412 12.534 -6.391 1.00 94.25 330 GLU A O 1
ATOM 2577 N N . LEU A 1 331 ? -6.082 14.766 -6.300 1.00 93.12 331 LEU A N 1
ATOM 2578 C CA . LEU A 1 331 ? -6.980 15.036 -5.173 1.00 93.12 331 LEU A CA 1
ATOM 2579 C C . LEU A 1 331 ? -7.579 16.449 -5.239 1.00 93.12 331 LEU A C 1
ATOM 2581 O O . LEU A 1 331 ? -6.972 17.363 -5.798 1.00 93.12 331 LEU A O 1
ATOM 2585 N N . SER A 1 332 ? -8.738 16.643 -4.606 1.00 94.94 332 SER A N 1
ATOM 2586 C CA . SER A 1 332 ? -9.167 17.968 -4.134 1.00 94.94 332 SER A CA 1
ATOM 2587 C C . SER A 1 332 ? -9.017 18.058 -2.620 1.00 94.94 332 SER A C 1
ATOM 2589 O O . SER A 1 332 ? -8.902 17.031 -1.947 1.00 94.94 332 SER A O 1
ATOM 2591 N N . THR A 1 333 ? -9.073 19.271 -2.073 1.00 92.00 333 THR A N 1
ATOM 2592 C CA . THR A 1 333 ? -9.133 19.470 -0.621 1.00 92.00 333 THR A CA 1
ATOM 2593 C C . THR A 1 333 ? -10.544 19.674 -0.062 1.00 92.00 333 THR A C 1
ATOM 2595 O O . THR A 1 333 ? -10.731 20.126 1.069 1.00 92.00 333 THR A O 1
ATOM 2598 N N . GLY A 1 334 ? -11.549 19.280 -0.853 1.00 94.25 334 GLY A N 1
ATOM 2599 C CA . GLY A 1 334 ? -12.970 19.441 -0.557 1.00 94.25 334 GLY A CA 1
ATOM 2600 C C . GLY A 1 334 ? -13.564 20.763 -1.048 1.00 94.25 334 GLY A C 1
ATOM 2601 O O . GLY A 1 334 ? -12.918 21.552 -1.744 1.00 94.25 334 GLY A O 1
ATOM 2602 N N . ALA A 1 335 ? -14.823 20.999 -0.691 1.00 94.81 335 ALA A N 1
ATOM 2603 C CA . ALA A 1 335 ? -15.564 22.196 -1.035 1.00 94.81 335 ALA A CA 1
ATOM 2604 C C . ALA A 1 335 ? -14.946 23.444 -0.403 1.00 94.81 335 ALA A C 1
ATOM 2606 O O . ALA A 1 335 ? -14.467 23.436 0.732 1.00 94.81 335 ALA A O 1
ATOM 2607 N N . CYS A 1 336 ? -15.050 24.551 -1.137 1.00 95.19 336 CYS A N 1
ATOM 2608 C CA . CYS A 1 336 ? -14.643 25.886 -0.710 1.00 95.19 336 CYS A CA 1
ATOM 2609 C C . CYS A 1 336 ? -15.611 26.436 0.347 1.00 95.19 336 CYS A C 1
ATOM 2611 O O . CYS A 1 336 ? -16.447 27.292 0.053 1.00 95.19 336 CYS A O 1
ATOM 2613 N N . ASN A 1 337 ? -15.545 25.864 1.549 1.00 94.12 337 ASN A N 1
ATOM 2614 C CA . ASN A 1 337 ? -16.476 26.108 2.644 1.00 94.12 337 ASN A CA 1
ATOM 2615 C C . ASN A 1 337 ? -15.850 26.923 3.793 1.00 94.12 337 ASN A C 1
ATOM 2617 O O . ASN A 1 337 ? -16.382 26.935 4.895 1.00 94.12 337 ASN A O 1
ATOM 2621 N N . GLY A 1 338 ? -14.708 27.581 3.569 1.00 91.81 338 GLY A N 1
ATOM 2622 C CA . GLY A 1 338 ? -14.095 28.493 4.542 1.00 91.81 338 GLY A CA 1
ATOM 2623 C C . GLY A 1 338 ? -13.623 27.827 5.837 1.00 91.81 338 GLY A C 1
ATOM 2624 O O . GLY A 1 338 ? -13.640 28.468 6.883 1.00 91.81 338 GLY A O 1
ATOM 2625 N N . ILE A 1 339 ? -13.242 26.546 5.789 1.00 90.81 339 ILE A N 1
ATOM 2626 C CA . ILE A 1 339 ? -12.821 25.799 6.981 1.00 90.81 339 ILE A CA 1
ATOM 2627 C C . ILE A 1 339 ? -11.392 26.177 7.381 1.00 90.81 339 ILE A C 1
ATOM 2629 O O . ILE A 1 339 ? -11.183 26.718 8.460 1.00 90.81 339 ILE A O 1
ATOM 2633 N N . GLU A 1 340 ? -10.413 25.961 6.504 1.00 88.12 340 GLU A N 1
ATOM 2634 C CA . GLU A 1 340 ? -9.014 26.334 6.740 1.00 88.12 340 GLU A CA 1
ATOM 2635 C C . GLU A 1 340 ? -8.288 26.613 5.420 1.00 88.12 340 GLU A C 1
ATOM 2637 O O . GLU A 1 340 ? -8.733 26.198 4.345 1.00 88.12 340 GLU A O 1
ATOM 2642 N N . ALA A 1 341 ? -7.199 27.382 5.480 1.00 86.12 341 ALA A N 1
ATOM 2643 C CA . ALA A 1 341 ? -6.381 27.662 4.307 1.00 86.12 341 ALA A CA 1
ATOM 2644 C C . ALA A 1 341 ? -5.763 26.360 3.784 1.00 86.12 341 ALA A C 1
ATOM 2646 O O . ALA A 1 341 ? -5.218 25.577 4.552 1.00 86.12 341 ALA A O 1
ATOM 2647 N N . GLY A 1 342 ? -5.853 26.123 2.476 1.00 85.62 342 GLY A N 1
ATOM 2648 C CA . GLY A 1 342 ? -5.488 24.828 1.893 1.00 85.62 342 GLY A CA 1
ATOM 2649 C C . GLY A 1 342 ? -6.666 23.863 1.772 1.00 85.62 342 GLY A C 1
ATOM 2650 O O . GLY A 1 342 ? -6.639 23.013 0.890 1.00 85.62 342 GLY A O 1
ATOM 2651 N N . GLY A 1 343 ? -7.737 24.059 2.541 1.00 89.25 343 GLY A N 1
ATOM 2652 C CA . GLY A 1 343 ? -8.859 23.131 2.660 1.00 89.25 343 GLY A CA 1
ATOM 2653 C C . GLY A 1 343 ? -8.586 22.014 3.679 1.00 89.25 343 GLY A C 1
ATOM 2654 O O . GLY A 1 343 ? -7.434 21.644 3.889 1.00 89.25 343 GLY A O 1
ATOM 2655 N N . PRO A 1 344 ? -9.633 21.480 4.332 1.00 86.06 344 PRO A N 1
ATOM 2656 C CA . PRO A 1 344 ? -9.469 20.649 5.526 1.00 86.06 344 PRO A CA 1
ATOM 2657 C C . PRO A 1 344 ? -9.033 19.203 5.271 1.00 86.06 344 PRO A C 1
ATOM 2659 O O . PRO A 1 344 ? -8.528 18.551 6.192 1.00 86.06 344 PRO A O 1
ATOM 2662 N N . TRP A 1 345 ? -9.262 18.682 4.061 1.00 92.25 345 TRP A N 1
ATOM 2663 C CA . TRP A 1 345 ? -9.167 17.252 3.750 1.00 92.25 345 TRP A CA 1
ATOM 2664 C C . TRP A 1 345 ? -8.321 16.987 2.512 1.00 92.25 345 TRP A C 1
ATOM 2666 O O . TRP A 1 345 ? -8.106 17.887 1.722 1.00 92.25 345 TRP A O 1
ATOM 2676 N N . ASN A 1 346 ? -7.903 15.736 2.300 1.00 91.12 346 ASN A N 1
ATOM 2677 C CA . ASN A 1 346 ? -7.354 15.269 1.024 1.00 91.12 346 ASN A CA 1
ATOM 2678 C C . ASN A 1 346 ? -8.294 14.211 0.430 1.00 91.12 346 ASN A C 1
ATOM 2680 O O . ASN A 1 346 ? -8.350 13.068 0.893 1.00 91.12 346 ASN A O 1
ATOM 2684 N N . LEU A 1 347 ? -9.060 14.596 -0.587 1.00 93.56 347 LEU A N 1
ATOM 2685 C CA . LEU A 1 347 ? -10.057 13.765 -1.258 1.00 93.56 347 LEU A CA 1
ATOM 2686 C C . LEU A 1 347 ? -9.466 13.171 -2.543 1.00 93.56 347 LEU A C 1
ATOM 2688 O O . LEU A 1 347 ? -9.639 13.691 -3.645 1.00 93.56 347 LEU A O 1
ATOM 2692 N N . TYR A 1 348 ? -8.728 12.076 -2.368 1.00 94.31 348 TYR A N 1
ATOM 2693 C CA . TYR A 1 348 ? -8.017 11.374 -3.436 1.00 94.31 348 TYR A CA 1
ATOM 2694 C C . TYR A 1 348 ? -8.933 10.681 -4.447 1.00 94.31 348 TYR A C 1
ATOM 2696 O O . TYR A 1 348 ? -9.891 9.999 -4.080 1.00 94.31 348 TYR A O 1
ATOM 2704 N N . THR A 1 349 ? -8.551 10.770 -5.721 1.00 95.25 349 THR A N 1
ATOM 2705 C CA . THR A 1 349 ? -9.110 9.981 -6.832 1.00 95.25 349 THR A CA 1
ATOM 2706 C C . THR A 1 349 ? -8.053 9.105 -7.501 1.00 95.25 349 THR A C 1
ATOM 2708 O O . THR A 1 349 ? -8.372 8.016 -7.976 1.00 95.25 349 THR A O 1
ATOM 2711 N N . VAL A 1 350 ? -6.786 9.523 -7.487 1.00 93.00 350 VAL A N 1
ATOM 2712 C CA . VAL A 1 350 ? -5.652 8.726 -7.964 1.00 93.00 350 VAL A CA 1
ATOM 2713 C C . VAL A 1 350 ? -4.558 8.735 -6.912 1.00 93.00 350 VAL A C 1
ATOM 2715 O O . VAL A 1 350 ? -4.155 9.795 -6.437 1.00 93.00 350 VAL A O 1
ATOM 2718 N N . VAL A 1 351 ? -4.057 7.548 -6.587 1.00 85.56 351 VAL A N 1
ATOM 2719 C CA . VAL A 1 351 ? -2.843 7.338 -5.804 1.00 85.56 351 VAL A CA 1
ATOM 2720 C C . VAL A 1 351 ? -1.982 6.273 -6.478 1.00 85.56 351 VAL A C 1
ATOM 2722 O O . VAL A 1 351 ? -2.480 5.246 -6.939 1.00 85.56 351 VAL A O 1
ATOM 2725 N N . SER A 1 352 ? -0.678 6.511 -6.522 1.00 85.38 352 SER A N 1
ATOM 2726 C CA . SER A 1 352 ? 0.326 5.566 -7.009 1.00 85.38 352 SER A CA 1
ATOM 2727 C C . SER A 1 352 ? 1.507 5.530 -6.050 1.00 85.38 352 SER A C 1
ATOM 2729 O O . SER A 1 352 ? 1.801 6.507 -5.362 1.00 85.38 352 SER A O 1
ATOM 2731 N N . THR A 1 353 ? 2.210 4.407 -6.028 1.00 83.69 353 THR A N 1
ATOM 2732 C CA . THR A 1 353 ? 3.511 4.293 -5.376 1.00 83.69 353 THR A CA 1
ATOM 2733 C C . THR A 1 353 ? 4.583 4.726 -6.368 1.00 83.69 353 THR A C 1
ATOM 2735 O O . THR A 1 353 ? 4.727 4.120 -7.426 1.00 83.69 353 THR A O 1
ATOM 2738 N N . VAL A 1 354 ? 5.356 5.757 -6.039 1.00 85.62 354 VAL A N 1
ATOM 2739 C CA . VAL A 1 354 ? 6.472 6.219 -6.876 1.00 85.62 354 VAL A CA 1
ATOM 2740 C C . VAL A 1 354 ? 7.781 5.695 -6.299 1.00 85.62 354 VAL A C 1
ATOM 2742 O O . VAL A 1 354 ? 8.039 5.862 -5.110 1.00 85.62 354 VAL A O 1
ATOM 2745 N N . ARG A 1 355 ? 8.611 5.075 -7.139 1.00 86.75 355 ARG A N 1
ATOM 2746 C CA . ARG A 1 355 ? 9.938 4.563 -6.772 1.00 86.75 355 ARG A CA 1
ATOM 2747 C C . ARG A 1 355 ? 10.970 4.969 -7.798 1.00 86.75 355 ARG A C 1
ATOM 2749 O O . ARG A 1 355 ? 10.680 5.014 -8.981 1.00 86.75 355 ARG A O 1
ATOM 2756 N N . SER A 1 356 ? 12.195 5.207 -7.378 1.00 87.75 356 SER A N 1
ATOM 2757 C CA . SER A 1 356 ? 13.325 5.381 -8.284 1.00 87.75 356 SER A CA 1
ATOM 2758 C C . SER A 1 356 ? 13.836 4.038 -8.813 1.00 87.75 356 SER A C 1
ATOM 2760 O O . SER A 1 356 ? 13.737 3.004 -8.149 1.00 87.75 356 SER A O 1
ATOM 2762 N N . GLN A 1 357 ? 14.473 4.057 -9.988 1.00 86.94 357 GLN A N 1
ATOM 2763 C CA . GLN A 1 357 ? 15.191 2.882 -10.498 1.00 86.94 357 GLN A CA 1
ATOM 2764 C C . GLN A 1 357 ? 16.265 2.386 -9.513 1.00 86.94 357 GLN A C 1
ATOM 2766 O O . GLN A 1 357 ? 16.454 1.183 -9.374 1.00 86.94 357 GLN A O 1
ATOM 2771 N N . GLN A 1 358 ? 16.919 3.298 -8.784 1.00 87.19 358 GLN A N 1
ATOM 2772 C CA . GLN A 1 358 ? 17.924 2.940 -7.782 1.00 87.19 358 GLN A CA 1
ATOM 2773 C C . GLN A 1 358 ? 17.331 2.057 -6.678 1.00 87.19 358 GLN A C 1
ATOM 2775 O O . GLN A 1 358 ? 17.913 1.035 -6.336 1.00 87.19 358 GLN A O 1
ATOM 2780 N N . GLU A 1 359 ? 16.150 2.402 -6.160 1.00 85.62 359 GLU A N 1
ATOM 2781 C CA . GLU A 1 359 ? 15.486 1.588 -5.137 1.00 85.62 359 GLU A CA 1
ATOM 2782 C C . GLU A 1 359 ? 15.117 0.194 -5.655 1.00 85.62 359 GLU A C 1
ATOM 2784 O O . GLU A 1 359 ? 15.165 -0.773 -4.898 1.00 85.62 359 GLU A O 1
ATOM 2789 N N . ILE A 1 360 ? 14.747 0.074 -6.933 1.00 86.88 360 ILE A N 1
ATOM 2790 C CA . ILE A 1 360 ? 14.467 -1.220 -7.569 1.00 86.88 360 ILE A CA 1
ATOM 2791 C C . ILE A 1 360 ? 15.749 -2.048 -7.703 1.00 86.88 360 ILE A C 1
ATOM 2793 O O . ILE A 1 360 ? 15.748 -3.251 -7.423 1.00 86.88 360 ILE A O 1
ATOM 2797 N N . ASP A 1 361 ? 16.840 -1.415 -8.126 1.00 89.50 361 ASP A N 1
ATOM 2798 C CA . ASP A 1 361 ? 18.138 -2.062 -8.296 1.00 89.50 361 ASP A CA 1
ATOM 2799 C C . ASP A 1 361 ? 18.707 -2.533 -6.953 1.00 89.50 361 ASP A C 1
ATOM 2801 O O . ASP A 1 361 ? 19.224 -3.650 -6.867 1.00 89.50 361 ASP A O 1
ATOM 2805 N N . ASP A 1 362 ? 18.537 -1.742 -5.893 1.00 87.94 362 ASP A N 1
ATOM 2806 C CA . ASP A 1 362 ? 18.963 -2.107 -4.545 1.00 87.94 362 ASP A CA 1
ATOM 2807 C C . ASP A 1 362 ? 18.181 -3.308 -3.994 1.00 87.94 362 ASP A C 1
ATOM 2809 O O . ASP A 1 362 ? 18.793 -4.232 -3.452 1.00 87.94 362 ASP A O 1
ATOM 2813 N N . ASP A 1 363 ? 16.854 -3.344 -4.184 1.00 87.06 363 ASP A N 1
ATOM 2814 C CA . ASP A 1 363 ? 16.032 -4.508 -3.828 1.00 87.06 363 ASP A CA 1
ATOM 2815 C C . ASP A 1 363 ? 16.502 -5.758 -4.593 1.00 87.06 363 ASP A C 1
ATOM 2817 O O . ASP A 1 363 ? 16.632 -6.845 -4.028 1.00 87.06 363 ASP A O 1
ATOM 2821 N N . ASN A 1 364 ? 16.775 -5.625 -5.897 1.00 91.44 364 ASN A N 1
ATOM 2822 C CA . ASN A 1 364 ? 17.256 -6.735 -6.723 1.00 91.44 364 ASN A CA 1
ATOM 2823 C C . ASN A 1 364 ? 18.638 -7.226 -6.262 1.00 91.44 364 ASN A C 1
ATOM 2825 O O . ASN A 1 364 ? 18.902 -8.432 -6.261 1.00 91.44 364 ASN A O 1
ATOM 2829 N N . ALA A 1 365 ? 19.516 -6.311 -5.848 1.00 94.38 365 ALA A N 1
ATOM 2830 C CA . ALA A 1 365 ? 20.814 -6.646 -5.282 1.00 94.38 365 ALA A CA 1
ATOM 2831 C C . ALA A 1 365 ? 20.676 -7.379 -3.937 1.00 94.38 365 ALA A C 1
ATOM 2833 O O . ALA A 1 365 ? 21.355 -8.388 -3.737 1.00 94.38 365 ALA A O 1
ATOM 2834 N N . ALA A 1 366 ? 19.762 -6.946 -3.061 1.00 93.38 366 ALA A N 1
ATOM 2835 C CA . ALA A 1 366 ? 19.465 -7.617 -1.794 1.00 93.38 366 ALA A CA 1
ATOM 2836 C C . ALA A 1 366 ? 18.944 -9.050 -2.010 1.00 93.38 366 ALA A C 1
ATOM 2838 O O . ALA A 1 366 ? 19.460 -10.001 -1.418 1.00 93.38 366 ALA A O 1
ATOM 2839 N N . VAL A 1 367 ? 17.993 -9.234 -2.934 1.00 94.31 367 VAL A N 1
ATOM 2840 C CA . VAL A 1 367 ? 17.484 -10.559 -3.339 1.00 94.31 367 VAL A CA 1
ATOM 2841 C C . VAL A 1 367 ? 18.623 -11.439 -3.846 1.00 94.31 367 VAL A C 1
ATOM 2843 O O . VAL A 1 367 ? 18.785 -12.573 -3.398 1.00 94.31 367 VAL A O 1
ATOM 2846 N N . LYS A 1 368 ? 19.456 -10.917 -4.751 1.00 96.38 368 LYS A N 1
ATOM 2847 C CA . LYS A 1 368 ? 20.596 -11.659 -5.295 1.00 96.38 368 LYS A CA 1
ATOM 2848 C C . LYS A 1 368 ? 21.587 -12.067 -4.202 1.00 96.38 368 LYS A C 1
ATOM 2850 O O . LYS A 1 368 ? 22.063 -13.201 -4.226 1.00 96.38 368 LYS A O 1
ATOM 2855 N N . GLN A 1 369 ? 21.875 -11.176 -3.254 1.00 97.25 369 GLN A N 1
ATOM 2856 C CA . GLN A 1 369 ? 22.765 -11.451 -2.128 1.00 97.25 369 GLN A CA 1
ATOM 2857 C C . GLN A 1 369 ? 22.230 -12.596 -1.260 1.00 97.25 369 GLN A C 1
ATOM 2859 O O . GLN A 1 369 ? 22.963 -13.551 -0.998 1.00 97.25 369 GLN A O 1
ATOM 2864 N N . LEU A 1 370 ? 20.955 -12.543 -0.861 1.00 97.00 370 LEU A N 1
ATOM 2865 C CA . LEU A 1 370 ? 20.353 -13.597 -0.043 1.00 97.00 370 LEU A CA 1
ATOM 2866 C C . LEU A 1 370 ? 20.281 -14.933 -0.793 1.00 97.00 370 LEU A C 1
ATOM 2868 O O . LEU A 1 370 ? 20.627 -15.973 -0.235 1.00 97.00 370 LEU A O 1
ATOM 2872 N N . TYR A 1 371 ? 19.892 -14.910 -2.071 1.00 97.31 371 TYR A N 1
ATOM 2873 C CA . TYR A 1 371 ? 19.852 -16.106 -2.914 1.00 97.31 371 TYR A CA 1
ATOM 2874 C C . TYR A 1 371 ? 21.218 -16.802 -2.965 1.00 97.31 371 TYR A C 1
ATOM 2876 O O . TYR A 1 371 ? 21.316 -18.009 -2.748 1.00 97.31 371 TYR A O 1
ATOM 2884 N N . GLN A 1 372 ? 22.288 -16.036 -3.195 1.00 97.50 372 GLN A N 1
ATOM 2885 C CA . GLN A 1 372 ? 23.653 -16.563 -3.203 1.00 97.50 372 GLN A CA 1
ATOM 2886 C C . GLN A 1 372 ? 24.051 -17.130 -1.836 1.00 97.50 372 GLN A C 1
ATOM 2888 O O . GLN A 1 372 ? 24.632 -18.210 -1.772 1.00 97.50 372 GLN A O 1
ATOM 2893 N N . ALA A 1 373 ? 23.690 -16.456 -0.741 1.00 97.31 373 ALA A N 1
ATOM 2894 C CA . ALA A 1 373 ? 23.998 -16.917 0.609 1.00 97.31 373 ALA A CA 1
ATOM 2895 C C . ALA A 1 373 ? 23.312 -18.245 0.970 1.00 97.31 373 ALA A C 1
ATOM 2897 O O . ALA A 1 373 ? 23.923 -19.066 1.665 1.00 97.31 373 ALA A O 1
ATOM 2898 N N . LEU A 1 374 ? 22.076 -18.451 0.499 1.00 97.12 374 LEU A N 1
ATOM 2899 C CA . LEU A 1 374 ? 21.329 -19.702 0.644 1.00 97.12 374 LEU A CA 1
ATOM 2900 C C . LEU A 1 374 ? 21.929 -20.810 -0.232 1.00 97.12 374 LEU A C 1
ATOM 2902 O O . LEU A 1 374 ? 22.161 -21.911 0.259 1.00 97.12 374 LEU A O 1
ATOM 2906 N N . GLU A 1 375 ? 22.249 -20.522 -1.497 1.00 97.38 375 GLU A N 1
ATOM 2907 C CA . GLU A 1 375 ? 22.891 -21.487 -2.402 1.00 97.38 375 GLU A CA 1
ATOM 2908 C C . GLU A 1 375 ? 24.273 -21.931 -1.907 1.00 97.38 375 GLU A C 1
ATOM 2910 O O . GLU A 1 375 ? 24.625 -23.109 -1.987 1.00 97.38 375 GLU A O 1
ATOM 2915 N N . ASP A 1 376 ? 25.068 -21.012 -1.366 1.00 96.50 376 ASP A N 1
ATOM 2916 C CA . ASP A 1 376 ? 26.389 -21.340 -0.838 1.00 96.50 376 ASP A CA 1
ATOM 2917 C C . ASP A 1 376 ? 26.320 -22.133 0.468 1.00 96.50 376 ASP A C 1
ATOM 2919 O O . ASP A 1 376 ? 27.199 -22.959 0.716 1.00 96.50 376 ASP A O 1
ATOM 2923 N N . GLU A 1 377 ? 25.284 -21.933 1.289 1.00 95.81 377 GLU A N 1
ATOM 2924 C CA . GLU A 1 377 ? 25.043 -22.796 2.448 1.00 95.81 377 GLU A CA 1
ATOM 2925 C C . GLU A 1 377 ? 24.533 -24.174 2.011 1.00 95.81 377 GLU A C 1
ATOM 2927 O O . GLU A 1 377 ? 25.056 -25.181 2.478 1.00 95.81 377 GLU A O 1
ATOM 2932 N N . ARG A 1 378 ? 23.623 -24.236 1.030 1.00 95.25 378 ARG A N 1
ATOM 2933 C CA . ARG A 1 378 ? 23.108 -25.490 0.453 1.00 95.25 378 ARG A CA 1
ATOM 2934 C C . ARG A 1 378 ? 24.223 -26.390 -0.086 1.00 95.25 378 ARG A C 1
ATOM 2936 O O . ARG A 1 378 ? 24.154 -27.609 0.038 1.00 95.25 378 ARG A O 1
ATOM 2943 N N . LYS A 1 379 ? 25.261 -25.809 -0.701 1.00 95.62 379 LYS A N 1
ATOM 2944 C CA . LYS A 1 379 ? 26.432 -26.562 -1.195 1.00 95.62 379 LYS A CA 1
ATOM 2945 C C . LYS A 1 379 ? 27.281 -27.163 -0.070 1.00 95.62 379 LYS A C 1
ATOM 2947 O O . LYS A 1 379 ? 27.987 -28.136 -0.319 1.00 95.62 379 LYS A O 1
ATOM 2952 N N . LYS A 1 380 ? 27.264 -26.567 1.126 1.00 94.62 380 LYS A N 1
ATOM 2953 C CA . LYS A 1 380 ? 27.999 -27.058 2.304 1.00 94.62 380 LYS A CA 1
ATOM 2954 C C . LYS A 1 380 ? 27.186 -28.092 3.071 1.00 94.62 380 LYS A C 1
ATOM 2956 O O . LYS A 1 380 ? 27.741 -29.087 3.520 1.00 94.62 380 LYS A O 1
ATOM 2961 N N . ASP A 1 381 ? 25.891 -27.836 3.208 1.00 93.00 381 ASP A N 1
ATOM 2962 C CA . ASP A 1 381 ? 24.934 -28.691 3.890 1.00 93.00 381 ASP A CA 1
ATOM 2963 C C . ASP A 1 381 ? 23.647 -28.771 3.065 1.00 93.00 381 ASP A C 1
ATOM 2965 O O . ASP A 1 381 ? 22.881 -27.808 2.963 1.00 93.00 381 ASP A O 1
ATOM 2969 N N . SER A 1 382 ? 23.394 -29.949 2.494 1.00 91.69 382 SER A N 1
ATOM 2970 C CA . SER A 1 382 ? 22.216 -30.207 1.671 1.00 91.69 382 SER A CA 1
ATOM 2971 C C . SER A 1 382 ? 20.900 -30.088 2.442 1.00 91.69 382 SER A C 1
ATOM 2973 O O . SER A 1 382 ? 19.857 -29.957 1.804 1.00 91.69 382 SER A O 1
ATOM 2975 N N . GLN A 1 383 ? 20.922 -30.122 3.780 1.00 92.06 383 GLN A N 1
ATOM 2976 C CA . GLN A 1 383 ? 19.736 -29.921 4.618 1.00 92.06 383 GLN A CA 1
ATOM 2977 C C . GLN A 1 383 ? 19.358 -28.440 4.776 1.00 92.06 383 GLN A C 1
ATOM 2979 O O . GLN A 1 383 ? 18.207 -28.152 5.111 1.00 92.06 383 GLN A O 1
ATOM 2984 N N . LEU A 1 384 ? 20.307 -27.526 4.521 1.00 91.44 384 LEU A N 1
ATOM 2985 C CA . LEU A 1 384 ? 20.201 -26.066 4.612 1.00 91.44 384 LEU A CA 1
ATOM 2986 C C . LEU A 1 384 ? 19.541 -25.561 5.906 1.00 91.44 384 LEU A C 1
ATOM 2988 O O . LEU A 1 384 ? 18.318 -25.445 6.010 1.00 91.44 384 LEU A O 1
ATOM 2992 N N . ALA A 1 385 ? 20.358 -25.166 6.879 1.00 89.88 385 ALA A N 1
ATOM 2993 C CA . ALA A 1 385 ? 19.891 -24.415 8.041 1.00 89.88 385 ALA A CA 1
ATOM 2994 C C . ALA A 1 385 ? 19.608 -22.951 7.645 1.00 89.88 385 ALA A C 1
ATOM 2996 O O . ALA A 1 385 ? 20.515 -22.119 7.636 1.00 89.88 385 ALA A O 1
ATOM 2997 N N . VAL A 1 386 ? 18.356 -22.643 7.289 1.00 92.50 386 VAL A N 1
ATOM 2998 C CA . VAL A 1 386 ? 17.927 -21.290 6.878 1.00 92.50 386 VAL A CA 1
ATOM 2999 C C . VAL A 1 386 ? 18.239 -20.255 7.959 1.00 92.50 386 VAL A C 1
ATOM 3001 O O . VAL A 1 386 ? 18.791 -19.206 7.641 1.00 92.50 386 VAL A O 1
ATOM 3004 N N . ASP A 1 387 ? 17.987 -20.583 9.224 1.00 92.12 387 ASP A N 1
ATOM 3005 C CA . ASP A 1 387 ? 18.192 -19.690 10.373 1.00 92.12 387 ASP A CA 1
ATOM 3006 C C . ASP A 1 387 ? 19.651 -19.230 10.461 1.00 92.12 387 ASP A C 1
ATOM 3008 O O . ASP A 1 387 ? 19.931 -18.040 10.549 1.00 92.12 387 ASP A O 1
ATOM 3012 N N . LYS A 1 388 ? 20.597 -20.154 10.258 1.00 92.69 388 LYS A N 1
ATOM 3013 C CA . LYS A 1 388 ? 22.035 -19.855 10.195 1.00 92.69 388 LYS A CA 1
ATOM 3014 C C . LYS A 1 388 ? 22.388 -18.902 9.049 1.00 92.69 388 LYS A C 1
ATOM 3016 O O . LYS A 1 388 ? 23.373 -18.167 9.121 1.00 92.69 388 LYS A O 1
ATOM 3021 N N . VAL A 1 389 ? 21.644 -18.929 7.942 1.00 95.69 389 VAL A N 1
ATOM 3022 C CA . VAL A 1 389 ? 21.822 -17.945 6.865 1.00 95.69 389 VAL A CA 1
ATOM 3023 C C . VAL A 1 389 ? 21.312 -16.578 7.300 1.00 95.69 389 VAL A C 1
ATOM 3025 O O . VAL A 1 389 ? 22.020 -15.601 7.078 1.00 95.69 389 VAL A O 1
ATOM 3028 N N . MET A 1 390 ? 20.149 -16.514 7.943 1.00 95.81 390 MET A N 1
ATOM 3029 C CA . MET A 1 390 ? 19.554 -15.256 8.402 1.00 95.81 390 MET A CA 1
ATOM 3030 C C . MET A 1 390 ? 20.372 -14.593 9.510 1.00 95.81 390 MET A C 1
ATOM 3032 O O . MET A 1 390 ? 20.650 -13.400 9.430 1.00 95.81 390 MET A O 1
ATOM 3036 N N . GLU A 1 391 ? 20.869 -15.371 10.472 1.00 94.44 391 GLU A N 1
ATOM 3037 C CA . GLU A 1 391 ? 21.740 -14.908 11.560 1.00 94.44 391 GLU A CA 1
ATOM 3038 C C . GLU A 1 391 ? 23.029 -14.237 11.059 1.00 94.44 391 GLU A C 1
ATOM 3040 O O . GLU A 1 391 ? 23.567 -13.351 11.718 1.00 94.44 391 GLU A O 1
ATOM 3045 N N . ARG A 1 392 ? 23.529 -14.592 9.864 1.00 95.56 392 ARG A N 1
ATOM 3046 C CA . ARG A 1 392 ? 24.693 -13.905 9.267 1.00 95.56 392 ARG A CA 1
ATOM 3047 C C . ARG A 1 392 ? 24.411 -12.441 8.925 1.00 95.56 392 ARG A C 1
ATOM 3049 O O . ARG A 1 392 ? 25.358 -11.669 8.796 1.00 95.56 392 ARG A O 1
ATOM 3056 N N . TYR A 1 393 ? 23.143 -12.085 8.742 1.00 96.56 393 TYR A N 1
ATOM 3057 C CA . TYR A 1 393 ? 22.701 -10.752 8.346 1.00 96.56 393 TYR A CA 1
ATOM 3058 C C . TYR A 1 393 ? 21.890 -10.046 9.437 1.00 96.56 393 TYR A C 1
ATOM 3060 O O . TYR A 1 393 ? 21.457 -8.924 9.198 1.00 96.56 393 TYR A O 1
ATOM 3068 N N . SER A 1 394 ? 21.691 -10.657 10.612 1.00 94.25 394 SER A N 1
ATOM 3069 C CA . SER A 1 394 ? 20.774 -10.145 11.641 1.00 94.25 394 SER A CA 1
ATOM 3070 C C . SER A 1 394 ? 21.277 -8.915 12.397 1.00 94.25 394 SER A C 1
ATOM 3072 O O . SER A 1 394 ? 20.519 -8.241 13.090 1.00 94.25 394 SER A O 1
ATOM 3074 N N . HIS A 1 395 ? 22.558 -8.578 12.253 1.00 91.69 395 HIS A N 1
ATOM 3075 C CA . HIS A 1 395 ? 23.101 -7.347 12.806 1.00 91.69 395 HIS A CA 1
ATOM 3076 C C . HIS A 1 395 ? 22.693 -6.139 11.942 1.00 91.69 395 HIS A C 1
ATOM 3078 O O . HIS A 1 395 ? 23.367 -5.799 10.964 1.00 91.69 395 HIS A O 1
ATOM 3084 N N . ILE A 1 396 ? 21.573 -5.500 12.298 1.00 91.19 396 ILE A N 1
ATOM 3085 C CA . ILE A 1 396 ? 21.022 -4.355 11.556 1.00 91.19 396 ILE A CA 1
ATOM 3086 C C . ILE A 1 396 ? 21.611 -3.004 11.989 1.00 91.19 396 ILE A C 1
ATOM 3088 O O . ILE A 1 396 ? 21.817 -2.127 11.141 1.00 91.19 396 ILE A O 1
ATOM 3092 N N . SER A 1 397 ? 21.928 -2.844 13.278 1.00 89.44 397 SER A N 1
ATOM 3093 C CA . SER A 1 397 ? 22.467 -1.612 13.860 1.00 89.44 397 SER A CA 1
ATOM 3094 C C . SER A 1 397 ? 23.133 -1.867 15.215 1.00 89.44 397 SER A C 1
ATOM 3096 O O . SER A 1 397 ? 22.660 -2.685 15.999 1.00 89.44 397 SER A O 1
ATOM 3098 N N . ASP A 1 398 ? 24.181 -1.100 15.524 1.00 85.31 398 ASP A N 1
ATOM 3099 C CA . ASP A 1 398 ? 24.775 -1.026 16.868 1.00 85.31 398 ASP A CA 1
ATOM 3100 C C . ASP A 1 398 ? 23.946 -0.159 17.838 1.00 85.31 398 ASP A C 1
ATOM 3102 O O . ASP A 1 398 ? 24.165 -0.180 19.047 1.00 85.31 398 ASP A O 1
ATOM 3106 N N . ARG A 1 399 ? 23.002 0.643 17.321 1.00 90.25 399 ARG A N 1
ATOM 3107 C CA . ARG A 1 399 ? 22.183 1.593 18.094 1.00 90.25 399 ARG A CA 1
ATOM 3108 C C . ARG A 1 399 ? 20.746 1.093 18.246 1.00 90.25 399 ARG A C 1
ATOM 3110 O O . ARG A 1 399 ? 19.807 1.781 17.850 1.00 90.25 399 ARG A O 1
ATOM 3117 N N . GLN A 1 400 ? 20.587 -0.096 18.816 1.00 93.81 400 GLN A N 1
ATOM 3118 C CA . GLN A 1 400 ? 19.288 -0.700 19.111 1.00 93.81 400 GLN A CA 1
ATOM 3119 C C . GLN A 1 400 ? 18.982 -0.643 20.611 1.00 93.81 400 GLN A C 1
ATOM 3121 O O . GLN A 1 400 ? 19.857 -0.889 21.438 1.00 93.81 400 GLN A O 1
ATOM 3126 N N . THR A 1 401 ? 17.738 -0.330 20.970 1.00 96.31 401 THR A N 1
ATOM 3127 C CA . THR A 1 401 ? 17.262 -0.428 22.357 1.00 96.31 401 THR A CA 1
ATOM 3128 C C . THR A 1 401 ? 15.913 -1.120 22.385 1.00 96.31 401 THR A C 1
ATOM 3130 O O . THR A 1 401 ? 14.948 -0.611 21.821 1.00 96.31 401 THR A O 1
ATOM 3133 N N . GLU A 1 402 ? 15.854 -2.263 23.059 1.00 95.94 402 GLU A N 1
ATOM 3134 C CA . GLU A 1 402 ? 14.626 -3.020 23.295 1.00 95.94 402 GLU A CA 1
ATOM 3135 C C . GLU A 1 402 ? 14.070 -2.714 24.681 1.00 95.94 402 GLU A C 1
ATOM 3137 O O . GLU A 1 402 ? 14.821 -2.569 25.650 1.00 95.94 402 GLU A O 1
ATOM 3142 N N . PHE A 1 403 ? 12.750 -2.604 24.778 1.00 95.38 403 PHE A N 1
ATOM 3143 C CA . PHE A 1 403 ? 12.052 -2.392 26.039 1.00 95.38 403 PHE A CA 1
ATOM 3144 C C . PHE A 1 403 ? 10.595 -2.846 25.938 1.00 95.38 403 PHE A C 1
ATOM 3146 O O . PHE A 1 403 ? 9.993 -2.837 24.869 1.00 95.38 403 PHE A O 1
ATOM 3153 N N . THR A 1 404 ? 10.007 -3.209 27.072 1.00 93.44 404 THR A N 1
ATOM 3154 C CA . THR A 1 404 ? 8.594 -3.593 27.164 1.00 93.44 404 THR A CA 1
ATOM 3155 C C . THR A 1 404 ? 7.844 -2.550 27.974 1.00 93.44 404 THR A C 1
ATOM 3157 O O . THR A 1 404 ? 8.313 -2.128 29.033 1.00 93.44 404 THR A O 1
ATOM 3160 N N . ILE A 1 405 ? 6.665 -2.157 27.497 1.00 92.25 405 ILE A N 1
ATOM 3161 C CA . ILE A 1 405 ? 5.761 -1.268 28.223 1.00 92.25 405 ILE A CA 1
ATOM 3162 C C . ILE A 1 405 ? 4.539 -2.060 28.669 1.00 92.25 405 ILE A C 1
ATOM 3164 O O . ILE A 1 405 ? 3.892 -2.733 27.871 1.00 92.25 405 ILE A O 1
ATOM 3168 N N . GLN A 1 406 ? 4.216 -1.941 29.952 1.00 90.25 406 GLN A N 1
ATOM 3169 C CA . GLN A 1 406 ? 2.921 -2.329 30.500 1.00 90.25 406 GLN A CA 1
ATOM 3170 C C . GLN A 1 406 ? 2.036 -1.085 30.544 1.00 90.25 406 GLN A C 1
ATOM 3172 O O . GLN A 1 406 ? 2.455 -0.051 31.073 1.00 90.25 406 GLN A O 1
ATOM 3177 N N . TYR A 1 407 ? 0.838 -1.166 29.971 1.00 88.06 407 TYR A N 1
ATOM 3178 C CA . TYR A 1 407 ? -0.076 -0.033 29.911 1.00 88.06 407 TYR A CA 1
ATOM 3179 C C . TYR A 1 407 ? -0.774 0.180 31.251 1.00 88.06 407 TYR A C 1
ATOM 3181 O O . TYR A 1 407 ? -1.160 -0.759 31.950 1.00 88.06 407 TYR A O 1
ATOM 3189 N N . ILE A 1 408 ? -0.966 1.446 31.603 1.00 83.94 408 ILE A N 1
ATOM 3190 C CA . ILE A 1 408 ? -1.667 1.851 32.815 1.00 83.94 408 ILE A CA 1
ATOM 3191 C C . ILE A 1 408 ? -3.145 2.008 32.467 1.00 83.94 408 ILE A C 1
ATOM 3193 O O . ILE A 1 408 ? -3.507 2.875 31.678 1.00 83.94 408 ILE A O 1
ATOM 3197 N N . GLU A 1 409 ? -4.006 1.178 33.054 1.00 80.31 409 GLU A N 1
ATOM 3198 C CA . GLU A 1 409 ? -5.457 1.294 32.884 1.00 80.31 409 GLU A CA 1
ATOM 3199 C C . GLU A 1 409 ? -6.022 2.368 33.826 1.00 80.31 409 GLU A C 1
ATOM 3201 O O . GLU A 1 409 ? -5.884 2.282 35.050 1.00 80.31 409 GLU A O 1
ATOM 3206 N N . GLN A 1 410 ? -6.691 3.376 33.266 1.00 74.88 410 GLN A N 1
ATOM 3207 C CA . GLN A 1 410 ? -7.362 4.429 34.020 1.00 74.88 410 GLN A CA 1
ATOM 3208 C C . GLN A 1 410 ? -8.711 4.765 33.374 1.00 74.88 410 GLN A C 1
ATOM 3210 O O . GLN A 1 410 ? -8.770 5.220 32.240 1.00 74.88 410 GLN A O 1
ATOM 3215 N N . ASN A 1 411 ? -9.810 4.576 34.114 1.00 74.94 411 ASN A N 1
ATOM 3216 C CA . ASN A 1 411 ? -11.186 4.821 33.645 1.00 74.94 411 ASN A CA 1
ATOM 3217 C C . ASN A 1 411 ? -11.593 4.040 32.375 1.00 74.94 411 ASN A C 1
ATOM 3219 O O . ASN A 1 411 ? -12.459 4.498 31.634 1.00 74.94 411 ASN A O 1
ATOM 3223 N N . GLY A 1 412 ? -11.006 2.861 32.144 1.00 69.44 412 GLY A N 1
ATOM 3224 C CA . GLY A 1 412 ? -11.267 2.051 30.948 1.00 69.44 412 GLY A CA 1
ATOM 3225 C C . GLY A 1 412 ? -10.457 2.465 29.715 1.00 69.44 412 GLY A C 1
ATOM 3226 O O . GLY A 1 412 ? -10.679 1.903 28.649 1.00 69.44 412 GLY A O 1
ATOM 3227 N N . GLU A 1 413 ? -9.522 3.408 29.860 1.00 68.88 413 GLU A N 1
ATOM 3228 C CA . GLU A 1 413 ? -8.537 3.778 28.839 1.00 68.88 413 GLU A CA 1
ATOM 3229 C C . GLU A 1 413 ? -7.143 3.291 29.251 1.00 68.88 413 GLU A C 1
ATOM 3231 O O . GLU A 1 413 ? -6.782 3.333 30.433 1.00 68.88 413 GLU A O 1
ATOM 3236 N N . TYR A 1 414 ? -6.349 2.851 28.278 1.00 77.44 414 TYR A N 1
ATOM 3237 C CA . TYR A 1 414 ? -4.942 2.515 28.475 1.00 77.44 414 TYR A CA 1
ATOM 3238 C C . TYR A 1 414 ? -4.063 3.748 28.267 1.00 77.44 414 TYR A C 1
ATOM 3240 O O . TYR A 1 414 ? -4.360 4.594 27.431 1.00 77.44 414 TYR A O 1
ATOM 3248 N N . ARG A 1 415 ? -2.986 3.865 29.049 1.00 81.50 415 ARG A N 1
ATOM 3249 C CA . ARG A 1 415 ? -2.018 4.967 28.961 1.00 81.50 415 ARG A CA 1
ATOM 3250 C C . ARG A 1 415 ? -0.586 4.463 29.046 1.00 81.50 415 ARG A C 1
ATOM 3252 O O . ARG A 1 415 ? -0.299 3.495 29.753 1.00 81.50 415 ARG A O 1
ATOM 3259 N N . LEU A 1 416 ? 0.318 5.166 28.372 1.00 86.62 416 LEU A N 1
ATOM 3260 C CA . LEU A 1 416 ? 1.758 4.951 28.496 1.00 86.62 416 LEU A CA 1
ATOM 3261 C C . LEU A 1 416 ? 2.276 5.439 29.869 1.00 86.62 416 LEU A C 1
ATOM 3263 O O . LEU A 1 416 ? 1.721 6.382 30.443 1.00 86.62 416 LEU A O 1
ATOM 3267 N N . PRO A 1 417 ? 3.333 4.817 30.424 1.00 87.75 417 PRO A N 1
ATOM 3268 C CA . PRO A 1 417 ? 3.973 5.293 31.646 1.00 87.75 417 PRO A CA 1
ATOM 3269 C C . PRO A 1 417 ? 4.669 6.639 31.414 1.00 87.75 417 PRO A C 1
ATOM 3271 O O . PRO A 1 417 ? 5.113 6.941 30.314 1.00 87.75 417 PRO A O 1
ATOM 3274 N N . SER A 1 418 ? 4.811 7.450 32.465 1.00 84.56 418 SER A N 1
ATOM 3275 C CA . SER A 1 418 ? 5.501 8.745 32.370 1.00 84.56 418 SER A CA 1
ATOM 3276 C C . SER A 1 418 ? 7.029 8.623 32.371 1.00 84.56 418 SER A C 1
ATOM 3278 O O . SER A 1 418 ? 7.725 9.470 31.809 1.00 84.56 418 SER A O 1
ATOM 3280 N N . GLU A 1 419 ? 7.563 7.595 33.033 1.00 88.88 419 GLU A N 1
ATOM 3281 C CA . GLU A 1 419 ? 9.004 7.385 33.189 1.00 88.88 419 GLU A CA 1
ATOM 3282 C C . GLU A 1 419 ? 9.572 6.549 32.044 1.00 88.88 419 GLU A C 1
ATOM 3284 O O . GLU A 1 419 ? 9.000 5.524 31.669 1.00 88.88 419 GLU A O 1
ATOM 3289 N N . LYS A 1 420 ? 10.727 6.972 31.518 1.00 91.50 420 LYS A N 1
ATOM 3290 C CA . LYS A 1 420 ? 11.413 6.234 30.458 1.00 91.50 420 LYS A CA 1
ATOM 3291 C C . LYS A 1 420 ? 11.969 4.905 30.986 1.00 91.50 420 LYS A C 1
ATOM 3293 O O . LYS A 1 420 ? 12.611 4.900 32.038 1.00 91.50 420 LYS A O 1
ATOM 3298 N N . PRO A 1 421 ? 11.791 3.791 30.257 1.00 93.12 421 PRO A N 1
ATOM 3299 C CA . PRO A 1 421 ? 12.143 2.455 30.744 1.00 93.12 421 PRO A CA 1
ATOM 3300 C C . PRO A 1 421 ? 13.647 2.150 30.686 1.00 93.12 421 PRO A C 1
ATOM 3302 O O . PRO A 1 421 ? 14.104 1.206 31.325 1.00 93.12 421 PRO A O 1
ATOM 3305 N N . SER A 1 422 ? 14.429 2.925 29.926 1.00 93.12 422 SER A N 1
ATOM 3306 C CA . SER A 1 422 ? 15.877 2.745 29.789 1.00 93.12 422 SER A CA 1
ATOM 3307 C C . SER A 1 422 ? 16.602 4.086 29.650 1.00 93.12 422 SER A C 1
ATOM 3309 O O . SER A 1 422 ? 16.073 5.045 29.085 1.00 93.12 422 SER A O 1
ATOM 3311 N N . ALA A 1 423 ? 17.840 4.146 30.151 1.00 93.19 423 ALA A N 1
ATOM 3312 C CA . ALA A 1 423 ? 18.734 5.292 29.985 1.00 93.19 423 ALA A CA 1
ATOM 3313 C C . ALA A 1 423 ? 19.259 5.438 28.544 1.00 93.19 423 ALA A C 1
ATOM 3315 O O . ALA A 1 423 ? 19.651 6.538 28.159 1.00 93.19 423 ALA A O 1
ATOM 3316 N N . ASP A 1 424 ? 19.216 4.361 27.752 1.00 94.31 424 ASP A N 1
ATOM 3317 C CA . ASP A 1 424 ? 19.636 4.348 26.343 1.00 94.31 424 ASP A CA 1
ATOM 3318 C C . ASP A 1 424 ? 18.611 5.021 25.413 1.00 94.31 424 ASP A C 1
ATOM 3320 O O . ASP A 1 424 ? 18.872 5.251 24.229 1.00 94.31 424 ASP A O 1
ATOM 3324 N N . ILE A 1 425 ? 17.432 5.354 25.943 1.00 95.38 425 ILE A N 1
ATOM 3325 C CA . ILE A 1 425 ? 16.415 6.158 25.269 1.00 95.38 425 ILE A CA 1
ATOM 3326 C C . ILE A 1 425 ? 16.682 7.625 25.616 1.00 95.38 425 ILE A C 1
ATOM 3328 O O . ILE A 1 425 ? 16.652 8.025 26.791 1.00 95.38 425 ILE A O 1
ATOM 3332 N N . SER A 1 426 ? 16.972 8.438 24.597 1.00 94.38 426 SER A N 1
ATOM 3333 C CA . SER A 1 426 ? 17.156 9.875 24.800 1.00 94.38 426 SER A CA 1
ATOM 3334 C C . SER A 1 426 ? 15.842 10.532 25.221 1.00 94.38 426 SER A C 1
ATOM 3336 O O . SER A 1 426 ? 14.758 10.019 24.946 1.00 94.38 426 SER A O 1
ATOM 3338 N N . ASP A 1 427 ? 15.925 11.683 25.887 1.00 94.38 427 ASP A N 1
ATOM 3339 C CA . ASP A 1 427 ? 14.721 12.391 26.334 1.00 94.38 427 ASP A CA 1
ATOM 3340 C C . ASP A 1 427 ? 13.842 12.797 25.145 1.00 94.38 427 ASP A C 1
ATOM 3342 O O . ASP A 1 427 ? 12.625 12.686 25.215 1.00 94.38 427 ASP A O 1
ATOM 3346 N N . ASP A 1 428 ? 14.465 13.182 24.034 1.00 93.81 428 ASP A N 1
ATOM 3347 C CA . ASP A 1 428 ? 13.812 13.520 22.770 1.00 93.81 428 ASP A CA 1
ATOM 3348 C C . ASP A 1 428 ? 13.056 12.323 22.159 1.00 93.81 428 ASP A C 1
ATOM 3350 O O . ASP A 1 428 ? 11.887 12.445 21.802 1.00 93.81 428 ASP A O 1
ATOM 3354 N N . GLU A 1 429 ? 13.662 11.132 22.128 1.00 94.44 429 GLU A N 1
ATOM 3355 C CA . GLU A 1 429 ? 12.977 9.916 21.658 1.00 94.44 429 GLU A CA 1
ATOM 3356 C C . GLU A 1 429 ? 11.860 9.477 22.598 1.00 94.44 429 GLU A C 1
ATOM 3358 O O . GLU A 1 429 ? 10.814 9.033 22.132 1.00 94.44 429 GLU A O 1
ATOM 3363 N N . TRP A 1 430 ? 12.050 9.616 23.913 1.00 94.69 430 TRP A N 1
ATOM 3364 C CA . TRP A 1 430 ? 10.999 9.302 24.875 1.00 94.69 430 TRP A CA 1
ATOM 3365 C C . TRP A 1 430 ? 9.818 10.264 24.753 1.00 94.69 430 TRP A C 1
ATOM 3367 O O . TRP A 1 430 ? 8.670 9.828 24.756 1.00 94.69 430 TRP A O 1
ATOM 3377 N N . GLN A 1 431 ? 10.081 11.564 24.586 1.00 91.50 431 GLN A N 1
ATOM 3378 C CA . GLN A 1 431 ? 9.023 12.531 24.307 1.00 91.50 431 GLN A CA 1
ATOM 3379 C C . GLN A 1 431 ? 8.303 12.189 23.006 1.00 91.50 431 GLN A C 1
ATOM 3381 O O . GLN A 1 431 ? 7.078 12.210 22.990 1.00 91.50 431 GLN A O 1
ATOM 3386 N N . ALA A 1 432 ? 9.031 11.806 21.953 1.00 89.50 432 ALA A N 1
ATOM 3387 C CA . ALA A 1 432 ? 8.409 11.377 20.710 1.00 89.50 432 ALA A CA 1
ATOM 3388 C C . ALA A 1 432 ? 7.545 10.125 20.891 1.00 89.50 432 ALA A C 1
ATOM 3390 O O . ALA A 1 432 ? 6.423 10.092 20.400 1.00 89.50 432 ALA A O 1
ATOM 3391 N N . PHE A 1 433 ? 8.020 9.129 21.640 1.00 90.69 433 PHE A N 1
ATOM 3392 C CA . PHE A 1 433 ? 7.282 7.903 21.946 1.00 90.69 433 PHE A CA 1
ATOM 3393 C C . PHE A 1 433 ? 5.969 8.194 22.684 1.00 90.69 433 PHE A C 1
ATOM 3395 O O . PHE A 1 433 ? 4.916 7.720 22.270 1.00 90.69 433 PHE A O 1
ATOM 3402 N N . ILE A 1 434 ? 6.014 9.023 23.734 1.00 87.62 434 ILE A N 1
ATOM 3403 C CA . ILE A 1 434 ? 4.824 9.416 24.502 1.00 87.62 434 ILE A CA 1
ATOM 3404 C C . ILE A 1 434 ? 3.857 10.246 23.658 1.00 87.62 434 ILE A C 1
ATOM 3406 O O . ILE A 1 434 ? 2.658 9.989 23.678 1.00 87.62 434 ILE A O 1
ATOM 3410 N N . LYS A 1 435 ? 4.376 11.212 22.896 1.00 81.19 435 LYS A N 1
ATOM 3411 C CA . LYS A 1 435 ? 3.588 12.091 22.018 1.00 81.19 435 LYS A CA 1
ATOM 3412 C C . LYS A 1 435 ? 2.849 11.323 20.930 1.00 81.19 435 LYS A C 1
ATOM 3414 O O . LYS A 1 435 ? 1.751 11.691 20.542 1.00 81.19 435 LYS A O 1
ATOM 3419 N N . SER A 1 436 ? 3.470 10.250 20.464 1.00 78.81 436 SER A N 1
ATOM 3420 C CA . SER A 1 436 ? 2.935 9.392 19.420 1.00 78.81 436 SER A CA 1
ATOM 3421 C C . SER A 1 436 ? 1.794 8.495 19.910 1.00 78.81 436 SER A C 1
ATOM 3423 O O . SER A 1 436 ? 1.101 7.937 19.084 1.00 78.81 436 SER A O 1
ATOM 3425 N N . ASP A 1 437 ? 1.578 8.337 21.220 1.00 76.50 437 ASP A N 1
ATOM 3426 C CA . ASP A 1 437 ? 0.532 7.462 21.780 1.00 76.50 437 ASP A CA 1
ATOM 3427 C C . ASP A 1 437 ? 0.543 6.034 21.192 1.00 76.50 437 ASP A C 1
ATOM 3429 O O . ASP A 1 437 ? -0.455 5.484 20.734 1.00 76.50 437 ASP A O 1
ATOM 3433 N N . VAL A 1 438 ? 1.731 5.423 21.182 1.00 76.25 438 VAL A N 1
ATOM 3434 C CA . VAL A 1 438 ? 2.030 4.098 20.605 1.00 76.25 438 VAL A CA 1
ATOM 3435 C C . VAL A 1 438 ? 1.441 2.923 21.388 1.00 76.25 438 VAL A C 1
ATOM 3437 O O . VAL A 1 438 ? 2.156 1.999 21.775 1.00 76.25 438 VAL A O 1
ATOM 3440 N N . ILE A 1 439 ? 0.136 2.934 21.630 1.00 76.31 439 ILE A N 1
ATOM 3441 C CA . ILE A 1 439 ? -0.594 1.883 22.339 1.00 76.31 439 ILE A CA 1
ATOM 3442 C C . ILE A 1 439 ? -1.115 0.845 21.341 1.00 76.31 439 ILE A C 1
ATOM 3444 O O . ILE A 1 439 ? -1.802 1.160 20.373 1.00 76.31 439 ILE A O 1
ATOM 3448 N N . ALA A 1 440 ? -0.816 -0.426 21.598 1.00 73.31 440 ALA A N 1
ATOM 3449 C CA . ALA A 1 440 ? -1.408 -1.552 20.891 1.00 73.31 440 ALA A CA 1
ATOM 3450 C C . ALA A 1 440 ? -2.671 -2.014 21.643 1.00 73.31 440 ALA A C 1
ATOM 3452 O O . ALA A 1 440 ? -2.606 -2.826 22.572 1.00 73.31 440 ALA A O 1
ATOM 3453 N N . GLU A 1 441 ? -3.824 -1.455 21.266 1.00 62.94 441 GLU A N 1
ATOM 3454 C CA . GLU A 1 441 ? -5.099 -1.614 21.990 1.00 62.94 441 GLU A CA 1
ATOM 3455 C C . GLU A 1 441 ? -5.630 -3.059 22.030 1.00 62.94 441 GLU A C 1
ATOM 3457 O O . GLU A 1 441 ? -6.327 -3.435 22.971 1.00 62.94 441 GLU A O 1
ATOM 3462 N N . GLU A 1 442 ? -5.280 -3.893 21.047 1.00 66.00 442 GLU A N 1
ATOM 3463 C CA . GLU A 1 442 ? -5.767 -5.277 20.924 1.00 66.00 442 GLU A CA 1
ATOM 3464 C C . GLU A 1 442 ? -4.883 -6.314 21.649 1.00 66.00 442 GLU A C 1
ATOM 3466 O O . GLU A 1 442 ? -4.980 -7.510 21.382 1.00 66.00 442 GLU A O 1
ATOM 3471 N N . THR A 1 443 ? -4.004 -5.892 22.564 1.00 71.00 443 THR A N 1
ATOM 3472 C CA . THR A 1 443 ? -3.069 -6.813 23.237 1.00 71.00 443 THR A CA 1
ATOM 3473 C C . THR A 1 443 ? -3.697 -7.572 24.407 1.00 71.00 443 THR A C 1
ATOM 3475 O O . THR A 1 443 ? -4.276 -6.990 25.326 1.00 71.00 443 THR A O 1
ATOM 3478 N N . GLU A 1 444 ? -3.501 -8.894 24.450 1.00 74.44 444 GLU A N 1
ATOM 3479 C CA . GLU A 1 444 ? -3.976 -9.743 25.558 1.00 74.44 444 GLU A CA 1
ATOM 3480 C C . GLU A 1 444 ? -3.253 -9.436 26.881 1.00 74.44 444 GLU A C 1
ATOM 3482 O O . GLU A 1 444 ? -3.818 -9.579 27.967 1.00 74.44 444 GLU A O 1
ATOM 3487 N N . GLN A 1 445 ? -1.993 -9.004 26.795 1.00 73.44 445 GLN A N 1
ATOM 3488 C CA . GLN A 1 445 ? -1.135 -8.754 27.954 1.00 73.44 445 GLN A CA 1
ATOM 3489 C C . GLN A 1 445 ? -1.200 -7.316 28.473 1.00 73.44 445 GLN A C 1
ATOM 3491 O O . GLN A 1 445 ? -0.491 -7.001 29.425 1.00 73.44 445 GLN A O 1
ATOM 3496 N N . ARG A 1 446 ? -2.054 -6.455 27.895 1.00 80.69 446 ARG A N 1
ATOM 3497 C CA . ARG A 1 446 ? -2.178 -5.037 28.285 1.00 80.69 446 ARG A CA 1
ATOM 3498 C C . ARG A 1 446 ? -0.823 -4.317 28.246 1.00 80.69 446 ARG A C 1
ATOM 3500 O O . ARG A 1 446 ? -0.468 -3.563 29.151 1.00 80.69 446 ARG A O 1
ATOM 3507 N N . GLY A 1 447 ? -0.052 -4.598 27.203 1.00 86.12 447 GLY A N 1
ATOM 3508 C CA . GLY A 1 447 ? 1.310 -4.125 27.011 1.00 86.12 447 GLY A CA 1
ATOM 3509 C C . GLY A 1 447 ? 1.901 -4.677 25.718 1.00 86.12 447 GLY A C 1
ATOM 3510 O O . GLY A 1 447 ? 1.363 -5.619 25.135 1.00 86.12 447 GLY A O 1
ATOM 3511 N N . ALA A 1 448 ? 3.017 -4.098 25.285 1.00 90.88 448 ALA A N 1
ATOM 3512 C CA . ALA A 1 448 ? 3.725 -4.504 24.074 1.00 90.88 448 ALA A CA 1
ATOM 3513 C C . ALA A 1 448 ? 5.242 -4.365 24.245 1.00 90.88 448 ALA A C 1
ATOM 3515 O O . ALA A 1 448 ? 5.732 -3.674 25.150 1.00 90.88 448 ALA A O 1
ATOM 3516 N N . SER A 1 449 ? 5.979 -5.034 23.365 1.00 94.38 449 SER A N 1
ATOM 3517 C CA . SER A 1 449 ? 7.428 -4.906 23.247 1.00 94.38 449 SER A CA 1
ATOM 3518 C C . SER A 1 449 ? 7.773 -3.936 22.125 1.00 94.38 449 SER A C 1
ATOM 3520 O O . SER A 1 449 ? 7.099 -3.874 21.099 1.00 94.38 449 SER A O 1
ATOM 3522 N N . TYR A 1 450 ? 8.826 -3.160 22.337 1.00 95.19 450 TYR A N 1
ATOM 3523 C CA . TYR A 1 450 ? 9.241 -2.087 21.451 1.00 95.19 450 TYR A CA 1
ATOM 3524 C C . TYR A 1 450 ? 10.738 -2.160 21.200 1.00 95.19 450 TYR A C 1
ATOM 3526 O O . TYR A 1 450 ? 11.523 -2.473 22.100 1.00 95.19 450 TYR A O 1
ATOM 3534 N N . THR A 1 451 ? 11.138 -1.781 19.993 1.00 96.38 451 THR A N 1
ATOM 3535 C CA . THR A 1 451 ? 12.545 -1.668 19.618 1.00 96.38 451 THR A CA 1
ATOM 3536 C C . THR A 1 451 ? 12.785 -0.334 18.933 1.00 96.38 451 THR A C 1
ATOM 3538 O O . THR A 1 451 ? 12.192 -0.055 17.894 1.00 96.38 451 THR A O 1
ATOM 3541 N N . LEU A 1 452 ? 13.680 0.479 19.495 1.00 96.94 452 LEU A N 1
ATOM 3542 C CA . LEU A 1 452 ? 14.191 1.681 18.840 1.00 96.94 452 LEU A CA 1
ATOM 3543 C C . LEU A 1 452 ? 15.427 1.335 18.019 1.00 96.94 452 LEU A C 1
ATOM 3545 O O . LEU A 1 452 ? 16.445 0.937 18.592 1.00 96.94 452 LEU A O 1
ATOM 3549 N N . VAL A 1 453 ? 15.359 1.519 16.703 1.00 96.38 453 VAL A N 1
ATOM 3550 C CA . VAL A 1 453 ? 16.452 1.218 15.770 1.00 96.38 453 VAL A CA 1
ATOM 3551 C C . VAL A 1 453 ? 16.304 2.018 14.477 1.00 96.38 453 VAL A C 1
ATOM 3553 O O . VAL A 1 453 ? 15.198 2.257 14.024 1.00 96.38 453 VAL A O 1
ATOM 3556 N N . ASP A 1 454 ? 17.413 2.453 13.885 1.00 94.50 454 ASP A N 1
ATOM 3557 C CA . ASP A 1 454 ? 17.418 3.138 12.583 1.00 94.50 454 ASP A CA 1
ATOM 3558 C C . ASP A 1 454 ? 17.164 2.120 11.452 1.00 94.50 454 ASP A C 1
ATOM 3560 O O . ASP A 1 454 ? 18.004 1.241 11.212 1.00 94.50 454 ASP A O 1
ATOM 3564 N N . LEU A 1 455 ? 15.990 2.195 10.811 1.00 93.38 455 LEU A N 1
ATOM 3565 C CA . LEU A 1 455 ? 15.554 1.238 9.787 1.00 93.38 455 LEU A CA 1
ATOM 3566 C C . LEU A 1 455 ? 15.810 1.727 8.358 1.00 93.38 455 LEU A C 1
ATOM 3568 O O . LEU A 1 455 ? 15.888 0.899 7.444 1.00 93.38 455 LEU A O 1
ATOM 3572 N N . ASP A 1 456 ? 15.950 3.036 8.143 1.00 89.62 456 ASP A N 1
ATOM 3573 C CA . ASP A 1 456 ? 16.105 3.631 6.811 1.00 89.62 456 ASP A CA 1
ATOM 3574 C C . ASP A 1 456 ? 17.466 4.307 6.560 1.00 89.62 456 ASP A C 1
ATOM 3576 O O . ASP A 1 456 ? 17.771 4.687 5.425 1.00 89.62 456 ASP A O 1
ATOM 3580 N N . GLY A 1 457 ? 18.324 4.355 7.578 1.00 88.12 457 GLY A N 1
ATOM 3581 C CA . GLY A 1 457 ? 19.680 4.882 7.523 1.00 88.12 457 GLY A CA 1
ATOM 3582 C C . GLY A 1 457 ? 19.764 6.406 7.595 1.00 88.12 457 GLY A C 1
ATOM 3583 O O . GLY A 1 457 ? 20.808 6.952 7.222 1.00 88.12 457 GLY A O 1
ATOM 3584 N N . ASP A 1 458 ? 18.708 7.104 8.026 1.00 89.44 458 ASP A N 1
ATOM 3585 C CA . ASP A 1 458 ? 18.702 8.567 8.151 1.00 89.44 458 ASP A CA 1
ATOM 3586 C C . ASP A 1 458 ? 19.429 9.087 9.414 1.00 89.44 458 ASP A C 1
ATOM 3588 O O . ASP A 1 458 ? 19.658 10.294 9.560 1.00 89.44 458 ASP A O 1
ATOM 3592 N N . GLY A 1 459 ? 19.861 8.179 10.299 1.00 89.88 459 GLY A N 1
ATOM 3593 C CA . GLY A 1 459 ? 20.570 8.468 11.545 1.00 89.88 459 GLY A CA 1
ATOM 3594 C C . GLY A 1 459 ? 19.661 8.690 12.759 1.00 89.88 459 GLY A C 1
ATOM 3595 O O . GLY A 1 459 ? 20.174 8.808 13.885 1.00 89.88 459 GLY A O 1
ATOM 3596 N N . GLN A 1 460 ? 18.343 8.731 12.560 1.00 92.69 460 GLN A N 1
ATOM 3597 C CA . GLN A 1 460 ? 17.319 8.726 13.596 1.00 92.69 460 GLN A CA 1
ATOM 3598 C C . GLN A 1 460 ? 16.814 7.297 13.808 1.00 92.69 460 GLN A C 1
ATOM 3600 O O . GLN A 1 460 ? 16.729 6.496 12.888 1.00 92.69 460 GLN A O 1
ATOM 3605 N N . ARG A 1 461 ? 16.503 6.944 15.058 1.00 95.44 461 ARG A N 1
ATOM 3606 C CA . ARG A 1 461 ? 15.914 5.636 15.354 1.00 95.44 461 ARG A CA 1
ATOM 3607 C C . ARG A 1 461 ? 14.416 5.676 15.105 1.00 95.44 461 ARG A C 1
ATOM 3609 O O . ARG A 1 461 ? 13.748 6.578 15.606 1.00 95.44 461 ARG A O 1
ATOM 3616 N N . ASP A 1 462 ? 13.933 4.671 14.400 1.00 95.19 462 ASP A N 1
ATOM 3617 C CA . ASP A 1 462 ? 12.536 4.331 14.188 1.00 95.19 462 ASP A CA 1
ATOM 3618 C C . ASP A 1 462 ? 12.043 3.356 15.261 1.00 95.19 462 ASP A C 1
ATOM 3620 O O . ASP A 1 462 ? 12.823 2.895 16.100 1.00 95.19 462 ASP A O 1
ATOM 3624 N N . LEU A 1 463 ? 10.748 3.037 15.241 1.00 94.81 463 LEU A N 1
ATOM 3625 C CA . LEU A 1 463 ? 10.118 2.167 16.228 1.00 94.81 463 LEU A CA 1
ATOM 3626 C C . LEU A 1 463 ? 9.562 0.896 15.580 1.00 94.81 463 LEU A C 1
ATOM 3628 O O . LEU A 1 463 ? 8.731 0.966 14.676 1.00 94.81 463 LEU A O 1
ATOM 3632 N N . ILE A 1 464 ? 9.975 -0.263 16.088 1.00 94.44 464 ILE A N 1
ATOM 3633 C CA . ILE A 1 464 ? 9.307 -1.551 15.867 1.00 94.44 464 ILE A CA 1
ATOM 3634 C C . ILE A 1 464 ? 8.406 -1.819 17.073 1.00 94.44 464 ILE A C 1
ATOM 3636 O O . ILE A 1 464 ? 8.808 -1.564 18.211 1.00 94.44 464 ILE A O 1
ATOM 3640 N N . ILE A 1 465 ? 7.203 -2.332 16.825 1.00 92.06 465 ILE A N 1
ATOM 3641 C CA . ILE A 1 465 ? 6.226 -2.710 17.848 1.00 92.06 465 ILE A CA 1
ATOM 3642 C C . ILE A 1 465 ? 5.888 -4.186 17.658 1.00 92.06 465 ILE A C 1
ATOM 3644 O O . ILE A 1 465 ? 5.431 -4.561 16.582 1.00 92.06 465 ILE A O 1
ATOM 3648 N N . ASP A 1 466 ? 6.093 -4.992 18.697 1.00 92.44 466 ASP A N 1
ATOM 3649 C CA . ASP A 1 466 ? 5.655 -6.386 18.802 1.00 92.44 466 ASP A CA 1
ATOM 3650 C C . ASP A 1 466 ? 4.524 -6.469 19.832 1.00 92.44 466 ASP A C 1
ATOM 3652 O O . ASP A 1 466 ? 4.722 -6.291 21.042 1.00 92.44 466 ASP A O 1
ATOM 3656 N N . ALA A 1 467 ? 3.313 -6.676 19.321 1.00 89.12 467 ALA A N 1
ATOM 3657 C CA . ALA A 1 467 ? 2.083 -6.688 20.088 1.00 89.12 467 ALA A CA 1
ATOM 3658 C C . ALA A 1 467 ? 1.492 -8.101 20.129 1.00 89.12 467 ALA A C 1
ATOM 3660 O O . ALA A 1 467 ? 0.949 -8.586 19.139 1.00 89.12 467 ALA A O 1
ATOM 3661 N N . TYR A 1 468 ? 1.532 -8.750 21.295 1.00 89.25 468 TYR A N 1
ATOM 3662 C CA . TYR A 1 468 ? 0.886 -10.048 21.493 1.00 89.25 468 TYR A CA 1
ATOM 3663 C C . TYR A 1 468 ? -0.640 -9.888 21.599 1.00 89.25 468 TYR A C 1
ATOM 3665 O O . TYR A 1 468 ? -1.166 -9.409 22.609 1.00 89.25 468 TYR A O 1
ATOM 3673 N N . ILE A 1 469 ? -1.341 -10.309 20.547 1.00 82.81 469 ILE A N 1
ATOM 3674 C CA . ILE A 1 469 ? -2.805 -10.240 20.402 1.00 82.81 469 ILE A CA 1
ATOM 3675 C C . ILE A 1 469 ? -3.474 -11.489 20.992 1.00 82.81 469 ILE A C 1
ATOM 3677 O O . ILE A 1 469 ? -4.606 -11.440 21.462 1.00 82.81 469 ILE A O 1
ATOM 3681 N N . GLY A 1 470 ? -2.747 -12.607 21.013 1.00 82.38 470 GLY A N 1
ATOM 3682 C CA . GLY A 1 470 ? -3.137 -13.826 21.702 1.00 82.38 470 GLY A CA 1
ATOM 3683 C C . GLY A 1 470 ? -4.071 -14.755 20.939 1.00 82.38 470 GLY A C 1
ATOM 3684 O O . GLY A 1 470 ? -3.822 -15.070 19.777 1.00 82.38 470 GLY A O 1
ATOM 3685 N N . GLY A 1 471 ? -5.069 -15.325 21.614 1.00 82.12 471 GLY A N 1
ATOM 3686 C CA . GLY A 1 471 ? -5.883 -16.421 21.088 1.00 82.12 471 GLY A CA 1
ATOM 3687 C C . GLY A 1 471 ? -5.176 -17.785 21.080 1.00 82.12 471 GLY A C 1
ATOM 3688 O O . GLY A 1 471 ? -4.028 -17.950 21.492 1.00 82.12 471 GLY A O 1
ATOM 3689 N N . THR A 1 472 ? -5.877 -18.822 20.605 1.00 82.62 472 THR A N 1
ATOM 3690 C CA . THR A 1 472 ? -5.358 -20.208 20.660 1.00 82.62 472 THR A CA 1
ATOM 3691 C C . THR A 1 472 ? -4.126 -20.448 19.783 1.00 82.62 472 THR A C 1
ATOM 3693 O O . THR A 1 472 ? -3.356 -21.365 20.074 1.00 82.62 472 THR A O 1
ATOM 3696 N N . GLY A 1 473 ? -3.925 -19.607 18.763 1.00 81.69 473 GLY A N 1
ATOM 3697 C CA . GLY A 1 473 ? -2.746 -19.604 17.898 1.00 81.69 473 GLY A CA 1
ATOM 3698 C C . GLY A 1 473 ? -1.534 -18.865 18.474 1.00 81.69 473 GLY A C 1
ATOM 3699 O O . GLY A 1 473 ? -0.446 -19.004 17.937 1.00 81.69 473 GLY A O 1
ATOM 3700 N N . LEU A 1 474 ? -1.666 -18.139 19.592 1.00 87.25 474 LEU A N 1
ATOM 3701 C CA . LEU A 1 474 ? -0.591 -17.301 20.146 1.00 87.25 474 LEU A CA 1
ATOM 3702 C C . LEU A 1 474 ? -0.108 -16.254 19.123 1.00 87.25 474 LEU A C 1
ATOM 3704 O O . LEU A 1 474 ? 1.056 -16.263 18.720 1.00 87.25 474 LEU A O 1
ATOM 3708 N N . PHE A 1 475 ? -1.023 -15.401 18.659 1.00 85.38 475 PHE A N 1
ATOM 3709 C CA . PHE A 1 475 ? -0.721 -14.424 17.618 1.00 85.38 475 PHE A CA 1
ATOM 3710 C C . PHE A 1 475 ? 0.017 -13.193 18.158 1.00 85.38 475 PHE A C 1
ATOM 3712 O O . PHE A 1 475 ? -0.366 -12.646 19.197 1.00 85.38 475 PHE A O 1
ATOM 3719 N N . SER A 1 476 ? 1.007 -12.725 17.399 1.00 87.94 476 SER A N 1
ATOM 3720 C CA . SER A 1 476 ? 1.644 -11.415 17.567 1.00 87.94 476 SER A CA 1
ATOM 3721 C C . SER A 1 476 ? 1.546 -10.606 16.279 1.00 87.94 476 SER A C 1
ATOM 3723 O O . SER A 1 476 ? 1.793 -11.137 15.196 1.00 87.94 476 SER A O 1
ATOM 3725 N N . ASP A 1 477 ? 1.246 -9.319 16.405 1.00 86.44 477 ASP A N 1
ATOM 3726 C CA . ASP A 1 477 ? 1.273 -8.352 15.313 1.00 86.44 477 ASP A CA 1
ATOM 3727 C C . ASP A 1 477 ? 2.549 -7.517 15.402 1.00 86.44 477 ASP A C 1
ATOM 3729 O O . ASP A 1 477 ? 2.829 -6.899 16.432 1.00 86.44 477 ASP A O 1
ATOM 3733 N N . ILE A 1 478 ? 3.305 -7.470 14.305 1.00 89.25 478 ILE A N 1
ATOM 3734 C CA . ILE A 1 478 ? 4.519 -6.665 14.204 1.00 89.25 478 ILE A CA 1
ATOM 3735 C C . ILE A 1 478 ? 4.242 -5.444 13.341 1.00 89.25 478 ILE A C 1
ATOM 3737 O O . ILE A 1 478 ? 3.794 -5.571 12.202 1.00 89.25 478 ILE A O 1
ATOM 3741 N N . SER A 1 479 ? 4.533 -4.256 13.860 1.00 86.62 479 SER A N 1
ATOM 3742 C CA . SER A 1 479 ? 4.348 -2.976 13.166 1.00 86.62 479 SER A CA 1
ATOM 3743 C C . SER A 1 479 ? 5.628 -2.148 13.173 1.00 86.62 479 SER A C 1
ATOM 3745 O O . SER A 1 479 ? 6.478 -2.311 14.046 1.00 86.62 479 SER A O 1
ATOM 3747 N N . VAL A 1 480 ? 5.750 -1.224 12.217 1.00 89.06 480 VAL A N 1
ATOM 3748 C CA . VAL A 1 480 ? 6.850 -0.249 12.170 1.00 89.06 480 VAL A CA 1
ATOM 3749 C C . VAL A 1 480 ? 6.325 1.170 12.048 1.00 89.06 480 VAL A C 1
ATOM 3751 O O . VAL A 1 480 ? 5.402 1.437 11.277 1.00 89.06 480 VAL A O 1
ATOM 3754 N N . LEU A 1 481 ? 6.956 2.087 12.771 1.00 88.44 481 LEU A N 1
ATOM 3755 C CA . LEU A 1 481 ? 6.679 3.513 12.712 1.00 88.44 481 LEU A CA 1
ATOM 3756 C C . LEU A 1 481 ? 7.972 4.268 12.430 1.00 88.44 481 LEU A C 1
ATOM 3758 O O . LEU A 1 481 ? 8.977 4.079 13.117 1.00 88.44 481 LEU A O 1
ATOM 3762 N N . LYS A 1 482 ? 7.929 5.132 11.420 1.00 89.88 482 LYS A N 1
ATOM 3763 C CA . LYS A 1 482 ? 9.054 5.968 11.030 1.00 89.88 482 LYS A CA 1
ATOM 3764 C C . LYS A 1 482 ? 9.120 7.196 11.912 1.00 89.88 482 LYS A C 1
ATOM 3766 O O . LYS A 1 482 ? 8.116 7.882 12.118 1.00 89.88 482 LYS A O 1
ATOM 3771 N N . ARG A 1 483 ? 10.315 7.547 12.359 1.00 90.00 483 ARG A N 1
ATOM 3772 C CA . ARG A 1 483 ? 10.525 8.790 13.078 1.00 90.00 483 ARG A CA 1
ATOM 3773 C C . ARG A 1 483 ? 10.427 9.993 12.139 1.00 90.00 483 ARG A C 1
ATOM 3775 O O . ARG A 1 483 ? 11.116 10.095 11.128 1.00 90.00 483 ARG A O 1
ATOM 3782 N N . TYR A 1 484 ? 9.577 10.950 12.496 1.00 79.94 484 TYR A N 1
ATOM 3783 C CA . TYR A 1 484 ? 9.472 12.238 11.824 1.00 79.94 484 TYR A CA 1
ATOM 3784 C C . TYR A 1 484 ? 9.429 13.364 12.855 1.00 79.94 484 TYR A C 1
ATOM 3786 O O . TYR A 1 484 ? 8.426 13.572 13.537 1.00 79.94 484 TYR A O 1
ATOM 3794 N N . LYS A 1 485 ? 10.526 14.124 12.948 1.00 81.62 485 LYS A N 1
ATOM 3795 C CA . LYS A 1 485 ? 10.695 15.211 13.924 1.00 81.62 485 LYS A CA 1
ATOM 3796 C C . LYS A 1 485 ? 10.436 14.714 15.357 1.00 81.62 485 LYS A C 1
ATOM 3798 O O . LYS A 1 485 ? 11.274 14.021 15.927 1.00 81.62 485 LYS A O 1
ATOM 3803 N N . THR A 1 486 ? 9.292 15.073 15.934 1.00 82.69 486 THR A N 1
ATOM 3804 C CA . THR A 1 486 ? 8.939 14.813 17.333 1.00 82.69 486 THR A CA 1
ATOM 3805 C C . THR A 1 486 ? 8.002 13.619 17.506 1.00 82.69 486 THR A C 1
ATOM 3807 O O . THR A 1 486 ? 7.456 13.476 18.587 1.00 82.69 486 THR A O 1
ATOM 3810 N N . GLU A 1 487 ? 7.742 12.815 16.473 1.00 83.19 487 GLU A N 1
ATOM 3811 C CA . GLU A 1 487 ? 6.755 11.720 16.504 1.00 83.19 487 GLU A CA 1
ATOM 3812 C C . GLU A 1 487 ? 7.217 10.500 15.698 1.00 83.19 487 GLU A C 1
ATOM 3814 O O . GLU A 1 487 ? 8.122 10.591 14.866 1.00 83.19 487 GLU A O 1
ATOM 3819 N N . PHE A 1 488 ? 6.565 9.365 15.929 1.00 86.25 488 PHE A N 1
ATOM 3820 C CA . PHE A 1 488 ? 6.735 8.103 15.220 1.00 86.25 488 PHE A CA 1
ATOM 3821 C C . PHE A 1 488 ? 5.509 7.825 14.364 1.00 86.25 488 PHE A C 1
ATOM 3823 O O . PHE A 1 488 ? 4.545 7.259 14.842 1.00 86.25 488 PHE A O 1
ATOM 3830 N N . ASN A 1 489 ? 5.528 8.171 13.088 1.00 78.62 489 ASN A N 1
ATOM 3831 C CA . ASN A 1 489 ? 4.356 8.023 12.235 1.00 78.62 489 ASN A CA 1
ATOM 3832 C C . ASN A 1 489 ? 4.353 6.678 11.501 1.00 78.62 489 ASN A C 1
ATOM 3834 O O . ASN A 1 489 ? 5.410 6.221 11.054 1.00 78.62 489 ASN A O 1
ATOM 3838 N N . PRO A 1 490 ? 3.189 6.038 11.302 1.00 71.31 490 PRO A N 1
ATOM 3839 C CA . PRO A 1 490 ? 3.120 4.894 10.407 1.00 71.31 490 PRO A CA 1
ATOM 3840 C C . PRO A 1 490 ? 3.557 5.326 8.999 1.00 71.31 490 PRO A C 1
ATOM 3842 O O . PRO A 1 490 ? 3.333 6.462 8.580 1.00 71.31 490 PRO A O 1
ATOM 3845 N N . VAL A 1 491 ? 4.192 4.426 8.246 1.00 65.25 491 VAL A N 1
ATOM 3846 C CA . VAL A 1 491 ? 4.487 4.643 6.821 1.00 65.25 491 VAL A CA 1
ATOM 3847 C C . VAL A 1 491 ? 4.122 3.384 6.054 1.00 65.25 491 VAL A C 1
ATOM 3849 O O . VAL A 1 491 ? 4.639 2.305 6.323 1.00 65.25 491 VAL A O 1
ATOM 3852 N N . GLY A 1 492 ? 3.211 3.530 5.096 1.00 51.47 492 GLY A N 1
ATOM 3853 C CA . GLY A 1 492 ? 2.665 2.427 4.317 1.00 51.47 492 GLY A CA 1
ATOM 3854 C C . GLY A 1 492 ? 1.369 2.826 3.603 1.00 51.47 492 GLY A C 1
ATOM 3855 O O . GLY A 1 492 ? 0.889 3.948 3.785 1.00 51.47 492 GLY A O 1
ATOM 3856 N N . PRO A 1 493 ? 0.772 1.929 2.798 1.00 39.75 493 PRO A N 1
ATOM 3857 C CA . PRO A 1 493 ? -0.433 2.210 2.006 1.00 39.75 493 PRO A CA 1
ATOM 3858 C C . PRO A 1 493 ? -1.630 2.731 2.823 1.00 39.75 493 PRO A C 1
ATOM 3860 O O . PRO A 1 493 ? -2.480 3.446 2.287 1.00 39.75 493 PRO A O 1
ATOM 3863 N N . SER A 1 494 ? -1.672 2.388 4.110 1.00 39.31 494 SER A N 1
ATOM 3864 C CA . SER A 1 494 ? -2.687 2.739 5.112 1.00 39.31 494 SER A CA 1
ATOM 3865 C C . SER A 1 494 ? -2.326 3.958 5.974 1.00 39.31 494 SER A C 1
ATOM 3867 O O . SER A 1 494 ? -3.194 4.479 6.664 1.00 39.31 494 SER A O 1
ATOM 3869 N N . ALA A 1 495 ? -1.086 4.453 5.915 1.00 39.06 495 ALA A N 1
ATOM 3870 C CA . ALA A 1 495 ? -0.590 5.501 6.810 1.00 39.06 495 ALA A CA 1
ATOM 3871 C C . ALA A 1 495 ? -0.936 6.943 6.394 1.00 39.06 495 ALA A C 1
ATOM 3873 O O . ALA A 1 495 ? -0.758 7.876 7.167 1.00 39.06 495 ALA A O 1
ATOM 3874 N N . GLN A 1 496 ? -1.433 7.164 5.175 1.00 35.56 496 GLN A N 1
ATOM 3875 C CA . GLN A 1 496 ? -1.670 8.519 4.654 1.00 35.56 496 GLN A CA 1
ATOM 3876 C C . GLN A 1 496 ? -2.954 9.200 5.169 1.00 35.56 496 GLN A C 1
ATOM 3878 O O . GLN A 1 496 ? -3.356 10.223 4.623 1.00 35.56 496 GLN A O 1
ATOM 3883 N N . ASN A 1 497 ? -3.620 8.655 6.192 1.00 40.22 497 ASN A N 1
ATOM 3884 C CA . ASN A 1 497 ? -5.005 9.018 6.519 1.00 40.22 497 ASN A CA 1
ATOM 3885 C C . ASN A 1 497 ? -5.225 9.572 7.941 1.00 40.22 497 ASN A C 1
ATOM 3887 O O . ASN A 1 497 ? -6.340 9.484 8.445 1.00 40.22 497 ASN A O 1
ATOM 3891 N N . GLY A 1 498 ? -4.208 10.167 8.576 1.00 36.62 498 GLY A N 1
ATOM 3892 C CA . GLY A 1 498 ? -4.397 10.928 9.824 1.00 36.62 498 GLY A CA 1
ATOM 3893 C C . GLY A 1 498 ? -4.776 10.092 11.053 1.00 36.62 498 GLY A C 1
ATOM 3894 O O . GLY A 1 498 ? -5.299 10.635 12.021 1.00 36.62 498 GLY A O 1
ATOM 3895 N N . GLU A 1 499 ? -4.514 8.785 11.024 1.00 34.81 499 GLU A N 1
ATOM 3896 C CA . GLU A 1 499 ? -4.631 7.904 12.183 1.00 34.81 499 GLU A CA 1
ATOM 3897 C C . GLU A 1 499 ? -3.266 7.439 12.658 1.00 34.81 499 GLU A C 1
ATOM 3899 O O . GLU A 1 499 ? -2.456 6.921 11.884 1.00 34.81 499 GLU A O 1
ATOM 3904 N N . PHE A 1 500 ? -3.084 7.539 13.968 1.00 36.81 500 PHE A N 1
ATOM 3905 C CA . PHE A 1 500 ? -2.055 6.832 14.691 1.00 36.81 500 PHE A CA 1
ATOM 3906 C C . PHE A 1 500 ? -2.575 5.445 15.079 1.00 36.81 500 PHE A C 1
ATOM 3908 O O . PHE A 1 500 ? -3.019 5.216 16.196 1.00 36.81 500 PHE A O 1
ATOM 3915 N N . VAL A 1 501 ? -2.583 4.508 14.134 1.00 41.34 501 VAL A N 1
ATOM 3916 C CA . VAL A 1 501 ? -2.672 3.083 14.472 1.00 41.34 501 VAL A CA 1
ATOM 3917 C C . VAL A 1 501 ? -1.477 2.421 13.809 1.00 41.34 501 VAL A C 1
ATOM 3919 O O . VAL A 1 501 ? -1.342 2.543 12.585 1.00 41.34 501 VAL A O 1
ATOM 3922 N N . PRO A 1 502 ? -0.588 1.755 14.568 1.00 48.38 502 PRO A N 1
ATOM 3923 C CA . PRO A 1 502 ? 0.464 0.953 13.975 1.00 48.38 502 PRO A CA 1
ATOM 3924 C C . PRO A 1 502 ? -0.160 -0.032 12.991 1.00 48.38 502 PRO A C 1
ATOM 3926 O O . PRO A 1 502 ? -0.957 -0.892 13.357 1.00 48.38 502 PRO A O 1
ATOM 3929 N N . VAL A 1 503 ? 0.135 0.156 11.709 1.00 60.66 503 VAL A N 1
ATOM 3930 C CA . VAL A 1 503 ? -0.329 -0.758 10.674 1.00 60.66 503 VAL A CA 1
ATOM 3931 C C . VAL A 1 503 ? 0.506 -2.017 10.825 1.00 60.66 503 VAL A C 1
ATOM 3933 O O . VAL A 1 503 ? 1.714 -1.967 10.575 1.00 60.66 503 VAL A O 1
ATOM 3936 N N . THR A 1 504 ? -0.139 -3.126 11.196 1.00 70.50 504 THR A N 1
ATOM 3937 C CA . THR A 1 504 ? 0.483 -4.451 11.212 1.00 70.50 504 THR A CA 1
ATOM 3938 C C . THR A 1 504 ? 1.186 -4.665 9.878 1.00 70.50 504 THR A C 1
ATOM 3940 O O . THR A 1 504 ? 0.553 -4.645 8.825 1.00 70.50 504 THR A O 1
ATOM 3943 N N . MET A 1 505 ? 2.508 -4.802 9.923 1.00 79.44 505 MET A N 1
ATOM 3944 C CA . MET A 1 505 ? 3.374 -5.073 8.779 1.00 79.44 505 MET A CA 1
ATOM 3945 C C . MET A 1 505 ? 3.345 -6.565 8.441 1.00 79.44 505 MET A C 1
ATOM 3947 O O . MET A 1 505 ? 3.361 -6.923 7.264 1.00 79.44 505 MET A O 1
ATOM 3951 N N . TYR A 1 506 ? 3.288 -7.416 9.468 1.00 84.50 506 TYR A N 1
ATOM 3952 C CA . TYR A 1 506 ? 3.014 -8.848 9.378 1.00 84.50 506 TYR A CA 1
ATOM 3953 C C . TYR A 1 506 ? 2.597 -9.408 10.746 1.00 84.50 506 TYR A C 1
ATOM 3955 O O . TYR A 1 506 ? 2.824 -8.774 11.776 1.00 84.50 506 TYR A O 1
ATOM 3963 N N . SER A 1 507 ? 2.009 -10.602 10.755 1.00 85.94 507 SER A N 1
ATOM 3964 C CA . SER A 1 507 ? 1.637 -11.342 11.961 1.00 85.94 507 SER A CA 1
ATOM 3965 C C . SER A 1 507 ? 2.420 -12.649 12.088 1.00 85.94 507 SER A C 1
ATOM 3967 O O . SER A 1 507 ? 2.705 -13.327 11.094 1.00 85.94 507 SER A O 1
ATOM 3969 N N . LEU A 1 508 ? 2.719 -13.030 13.324 1.00 89.00 508 LEU A N 1
ATOM 3970 C CA . LEU A 1 508 ? 3.288 -14.321 13.690 1.00 89.00 508 LEU A CA 1
ATOM 3971 C C . LEU A 1 508 ? 2.230 -15.165 14.393 1.00 89.00 508 LEU A C 1
ATOM 3973 O O . LEU A 1 508 ? 1.526 -14.682 15.274 1.00 89.00 508 LEU A O 1
ATOM 3977 N N . ASN A 1 509 ? 2.148 -16.436 14.022 1.00 87.94 509 ASN A N 1
ATOM 3978 C CA . ASN A 1 509 ? 1.311 -17.441 14.653 1.00 87.94 509 ASN A CA 1
ATOM 3979 C C . ASN A 1 509 ? 2.213 -18.466 15.349 1.00 87.94 509 ASN A C 1
ATOM 3981 O O . ASN A 1 509 ? 2.818 -19.323 14.699 1.00 87.94 509 ASN A O 1
ATOM 3985 N N . GLY A 1 510 ? 2.303 -18.376 16.679 1.00 84.69 510 GLY A N 1
ATOM 3986 C CA . GLY A 1 510 ? 3.135 -19.273 17.480 1.00 84.69 510 GLY A CA 1
ATOM 3987 C C . GLY A 1 510 ? 2.630 -20.719 17.528 1.00 84.69 510 GLY A C 1
ATOM 3988 O O . GLY A 1 510 ? 3.366 -21.614 17.951 1.00 84.69 510 GLY A O 1
ATOM 3989 N N . ARG A 1 511 ? 1.379 -20.981 17.123 1.00 86.06 511 ARG A N 1
ATOM 3990 C CA . ARG A 1 511 ? 0.763 -22.306 17.162 1.00 86.06 511 ARG A CA 1
ATOM 3991 C C . ARG A 1 511 ? -0.241 -22.514 16.027 1.00 86.06 511 ARG A C 1
ATOM 3993 O O . ARG A 1 511 ? -1.375 -22.052 16.072 1.00 86.06 511 ARG A O 1
ATOM 4000 N N . GLY A 1 512 ? 0.104 -23.404 15.104 1.00 83.50 512 GLY A N 1
ATOM 4001 C CA . GLY A 1 512 ? -0.717 -23.636 13.911 1.00 83.50 512 GLY A CA 1
ATOM 4002 C C . GLY A 1 512 ? -0.084 -23.075 12.639 1.00 83.50 512 GLY A C 1
ATOM 4003 O O . GLY A 1 512 ? -0.763 -22.959 11.626 1.00 83.50 512 GLY A O 1
ATOM 4004 N N . ALA A 1 513 ? 1.198 -22.712 12.703 1.00 86.38 513 ALA A N 1
ATOM 4005 C CA . ALA A 1 513 ? 2.024 -22.350 11.566 1.00 86.38 513 ALA A CA 1
ATOM 4006 C C . ALA A 1 513 ? 3.503 -22.627 11.887 1.00 86.38 513 ALA A C 1
ATOM 4008 O O . ALA A 1 513 ? 3.870 -22.840 13.043 1.00 86.38 513 ALA A O 1
ATOM 4009 N N . ASN A 1 514 ? 4.357 -22.597 10.865 1.00 90.19 514 ASN A N 1
ATOM 4010 C CA . ASN A 1 514 ? 5.811 -22.562 11.017 1.00 90.19 514 ASN A CA 1
ATOM 4011 C C . ASN A 1 514 ? 6.305 -21.223 10.474 1.00 90.19 514 ASN A C 1
ATOM 4013 O O . ASN A 1 514 ? 6.687 -21.098 9.308 1.00 90.19 514 ASN A O 1
ATOM 4017 N N . GLN A 1 515 ? 6.208 -20.207 11.326 1.00 91.69 515 GLN A N 1
ATOM 4018 C CA . GLN A 1 515 ? 6.558 -18.834 10.999 1.00 91.69 515 GLN A CA 1
ATOM 4019 C C . GLN A 1 515 ? 7.754 -18.373 11.825 1.00 91.69 515 GLN A C 1
ATOM 4021 O O . GLN A 1 515 ? 7.921 -18.782 12.971 1.00 91.69 515 GLN A O 1
ATOM 4026 N N . ALA A 1 516 ? 8.595 -17.545 11.219 1.00 91.81 516 ALA A N 1
ATOM 4027 C CA . ALA A 1 516 ? 9.712 -16.889 11.883 1.00 91.81 516 ALA A CA 1
ATOM 4028 C C . ALA A 1 516 ? 10.045 -15.599 11.140 1.00 91.81 516 ALA A C 1
ATOM 4030 O O . ALA A 1 516 ? 9.916 -15.538 9.919 1.00 91.81 516 ALA A O 1
ATOM 4031 N N . ASP A 1 517 ? 10.517 -14.590 11.845 1.00 93.56 517 ASP A N 1
ATOM 4032 C CA . ASP A 1 517 ? 10.994 -13.343 11.275 1.00 93.56 517 ASP A CA 1
ATOM 4033 C C . ASP A 1 517 ? 12.462 -13.112 11.637 1.00 93.56 517 ASP A C 1
ATOM 4035 O O . ASP A 1 517 ? 12.963 -13.542 12.675 1.00 93.56 517 ASP A O 1
ATOM 4039 N N . TYR A 1 518 ? 13.173 -12.444 10.734 1.00 95.44 518 TYR A N 1
ATOM 4040 C CA . TYR A 1 518 ? 14.551 -12.038 10.960 1.00 95.44 518 TYR A CA 1
ATOM 4041 C C . TYR A 1 518 ? 14.728 -10.622 10.442 1.00 95.44 518 TYR A C 1
ATOM 4043 O O . TYR A 1 518 ? 14.655 -10.382 9.234 1.00 95.44 518 TYR A O 1
ATOM 4051 N N . TRP A 1 519 ? 15.008 -9.690 11.342 1.00 95.69 519 TRP A N 1
ATOM 4052 C CA . TRP A 1 519 ? 15.496 -8.371 10.969 1.00 95.69 519 TRP A CA 1
ATOM 4053 C C . TRP A 1 519 ? 16.912 -8.513 10.432 1.00 95.69 519 TRP A C 1
ATOM 4055 O O . TRP A 1 519 ? 17.813 -8.895 11.171 1.00 95.69 519 TRP A O 1
ATOM 4065 N N . ILE A 1 520 ? 17.103 -8.262 9.139 1.00 96.38 520 ILE A N 1
ATOM 4066 C CA . ILE A 1 520 ? 18.368 -8.479 8.440 1.00 96.38 520 ILE A CA 1
ATOM 4067 C C . ILE A 1 520 ? 18.799 -7.262 7.632 1.00 96.38 520 ILE A C 1
ATOM 4069 O O . ILE A 1 520 ? 17.975 -6.506 7.119 1.00 96.38 520 ILE A O 1
ATOM 4073 N N . LYS A 1 521 ? 20.112 -7.099 7.463 1.00 95.81 521 LYS A N 1
ATOM 4074 C CA . LYS A 1 521 ? 20.700 -6.061 6.616 1.00 95.81 521 LYS A CA 1
ATOM 4075 C C . LYS A 1 521 ? 21.290 -6.659 5.345 1.00 95.81 521 LYS A C 1
ATOM 4077 O O . LYS A 1 521 ? 22.290 -7.375 5.382 1.00 95.81 521 LYS A O 1
ATOM 4082 N N . LEU A 1 522 ? 20.688 -6.330 4.206 1.00 95.00 522 LEU A N 1
ATOM 4083 C CA . LEU A 1 522 ? 21.114 -6.768 2.878 1.00 95.00 522 LEU A CA 1
ATOM 4084 C C . LEU A 1 522 ? 21.409 -5.550 2.012 1.00 95.00 522 LEU A C 1
ATOM 4086 O O . LEU A 1 522 ? 20.614 -4.618 1.945 1.00 95.00 522 LEU A O 1
ATOM 4090 N N . ASN A 1 523 ? 22.566 -5.549 1.353 1.00 92.56 523 ASN A N 1
ATOM 4091 C CA . ASN A 1 523 ? 23.025 -4.446 0.508 1.00 92.56 523 ASN A CA 1
ATOM 4092 C C . ASN A 1 523 ? 22.893 -3.057 1.183 1.00 92.56 523 ASN A C 1
ATOM 4094 O O . ASN A 1 523 ? 22.488 -2.080 0.562 1.00 92.56 523 ASN A O 1
ATOM 4098 N N . GLY A 1 524 ? 23.190 -2.983 2.486 1.00 89.62 524 GLY A N 1
ATOM 4099 C CA . GLY A 1 524 ? 23.111 -1.748 3.275 1.00 89.62 524 GLY A CA 1
ATOM 4100 C C . GLY A 1 524 ? 21.708 -1.344 3.742 1.00 89.62 524 GLY A C 1
ATOM 4101 O O . GLY A 1 524 ? 21.609 -0.410 4.530 1.00 89.62 524 GLY A O 1
ATOM 4102 N N . GLN A 1 525 ? 20.658 -2.055 3.332 1.00 91.56 525 GLN A N 1
ATOM 4103 C CA . GLN A 1 525 ? 19.265 -1.766 3.676 1.00 91.56 525 GLN A CA 1
ATOM 4104 C C . GLN A 1 525 ? 18.712 -2.794 4.662 1.00 91.56 525 GLN A C 1
ATOM 4106 O O . GLN A 1 525 ? 19.096 -3.965 4.621 1.00 91.56 525 GLN A O 1
ATOM 4111 N N . VAL A 1 526 ? 17.811 -2.355 5.539 1.00 94.44 526 VAL A N 1
ATOM 4112 C CA . VAL A 1 526 ? 17.140 -3.231 6.503 1.00 94.44 526 VAL A CA 1
ATOM 4113 C C . VAL A 1 526 ? 15.900 -3.855 5.864 1.00 94.44 526 VAL A C 1
ATOM 4115 O O . VAL A 1 526 ? 15.126 -3.187 5.181 1.00 94.44 526 VAL A O 1
ATOM 4118 N N . TYR A 1 527 ? 15.722 -5.151 6.093 1.00 93.88 527 TYR A N 1
ATOM 4119 C CA . TYR A 1 527 ? 14.561 -5.937 5.697 1.00 93.88 527 TYR A CA 1
ATOM 4120 C C . TYR A 1 527 ? 14.131 -6.818 6.862 1.00 93.88 527 TYR A C 1
ATOM 4122 O O . TYR A 1 527 ? 14.955 -7.232 7.672 1.00 93.88 527 TYR A O 1
ATOM 4130 N N . VAL A 1 528 ? 12.862 -7.200 6.878 1.00 94.31 528 VAL A N 1
ATOM 4131 C CA . VAL A 1 528 ? 12.416 -8.400 7.578 1.00 94.31 528 VAL A CA 1
ATOM 4132 C C . VAL A 1 528 ? 12.413 -9.546 6.578 1.00 94.31 528 VAL A C 1
ATOM 4134 O O . VAL A 1 528 ? 11.700 -9.492 5.576 1.00 94.31 528 VAL A O 1
ATOM 4137 N N . ALA A 1 529 ? 13.191 -10.590 6.842 1.00 95.44 529 ALA A N 1
ATOM 4138 C CA . ALA A 1 529 ? 13.009 -11.887 6.209 1.00 95.44 529 ALA A CA 1
ATOM 4139 C C . ALA A 1 529 ? 11.933 -12.661 6.973 1.00 95.44 529 ALA A C 1
ATOM 4141 O O . ALA A 1 529 ? 12.224 -13.357 7.940 1.00 95.44 529 ALA A O 1
ATOM 4142 N N . TYR A 1 530 ? 10.684 -12.525 6.541 1.00 94.19 530 TYR A N 1
ATOM 4143 C CA . TYR A 1 530 ? 9.547 -13.229 7.122 1.00 94.19 530 TYR A CA 1
ATOM 4144 C C . TYR A 1 530 ? 9.403 -14.605 6.469 1.00 94.19 530 TYR A C 1
ATOM 4146 O O . TYR A 1 530 ? 9.064 -14.711 5.290 1.00 94.19 530 TYR A O 1
ATOM 4154 N N . ARG A 1 531 ? 9.687 -15.672 7.210 1.00 93.00 531 ARG A N 1
ATOM 4155 C CA . ARG A 1 531 ? 9.494 -17.056 6.782 1.00 93.00 531 ARG A CA 1
ATOM 4156 C C . ARG A 1 531 ? 8.098 -17.532 7.173 1.00 93.00 531 ARG A C 1
ATOM 4158 O O . ARG A 1 531 ? 7.736 -17.474 8.339 1.00 93.00 531 ARG A O 1
ATOM 4165 N N . ASN A 1 532 ? 7.367 -18.087 6.212 1.00 90.25 532 ASN A N 1
ATOM 4166 C CA . ASN A 1 532 ? 6.135 -18.836 6.431 1.00 90.25 532 ASN A CA 1
ATOM 4167 C C . ASN A 1 532 ? 6.221 -20.187 5.709 1.00 90.25 532 ASN A C 1
ATOM 4169 O O . ASN A 1 532 ? 6.200 -20.265 4.473 1.00 90.25 532 ASN A O 1
ATOM 4173 N N . SER A 1 533 ? 6.373 -21.246 6.489 1.00 88.56 533 SER A N 1
ATOM 4174 C CA . SER A 1 533 ? 6.691 -22.580 6.001 1.00 88.56 533 SER A CA 1
ATOM 4175 C C . SER A 1 533 ? 5.493 -23.521 6.059 1.00 88.56 533 SER A C 1
ATOM 4177 O O . SER A 1 533 ? 4.614 -23.418 6.911 1.00 88.56 533 SER A O 1
ATOM 4179 N N . THR A 1 534 ? 5.513 -24.471 5.134 1.00 86.69 534 THR A N 1
ATOM 4180 C CA . THR A 1 534 ? 4.640 -25.651 5.062 1.00 86.69 534 THR A CA 1
ATOM 4181 C C . THR A 1 534 ? 5.538 -26.865 4.874 1.00 86.69 534 THR A C 1
ATOM 4183 O O . THR A 1 534 ? 6.725 -26.724 4.548 1.00 86.69 534 THR A O 1
ATOM 4186 N N . PHE A 1 535 ? 5.017 -28.071 5.053 1.00 88.00 535 PHE A N 1
ATOM 4187 C CA . PHE A 1 535 ? 5.809 -29.270 4.844 1.00 88.00 535 PHE A CA 1
ATOM 4188 C C . PHE A 1 535 ? 6.396 -29.293 3.426 1.00 88.00 535 PHE A C 1
ATOM 4190 O O . PHE A 1 535 ? 5.701 -29.132 2.425 1.00 88.00 535 PHE A O 1
ATOM 4197 N N . GLY A 1 536 ? 7.715 -29.462 3.324 1.00 88.38 536 GLY A N 1
ATOM 4198 C CA . GLY A 1 536 ? 8.409 -29.459 2.032 1.00 88.38 536 GLY A CA 1
ATOM 4199 C C . GLY A 1 536 ? 8.748 -28.078 1.473 1.00 88.38 536 GLY A C 1
ATOM 4200 O O . GLY A 1 536 ? 9.480 -28.027 0.486 1.00 88.38 536 GLY A O 1
ATOM 4201 N N . THR A 1 537 ? 8.281 -26.968 2.060 1.00 89.88 537 THR A N 1
ATOM 4202 C CA . THR A 1 537 ? 8.504 -25.628 1.493 1.00 89.88 537 THR A CA 1
ATOM 4203 C C . THR A 1 537 ? 8.717 -24.542 2.548 1.00 89.88 537 THR A C 1
ATOM 4205 O O . THR A 1 537 ? 7.826 -24.274 3.349 1.00 89.88 537 THR A O 1
ATOM 4208 N N . ASP A 1 538 ? 9.830 -23.812 2.444 1.00 93.00 538 ASP A N 1
ATOM 4209 C CA . ASP A 1 538 ? 9.985 -22.512 3.107 1.00 93.00 538 ASP A CA 1
ATOM 4210 C C . ASP A 1 538 ? 9.684 -21.388 2.114 1.00 93.00 538 ASP A C 1
ATOM 4212 O O . ASP A 1 538 ? 10.296 -21.310 1.043 1.00 93.00 538 ASP A O 1
ATOM 4216 N N . ASN A 1 539 ? 8.776 -20.486 2.483 1.00 92.62 539 ASN A N 1
ATOM 4217 C CA . ASN A 1 539 ? 8.563 -19.227 1.776 1.00 92.62 539 ASN A CA 1
ATOM 4218 C C . ASN A 1 539 ? 9.131 -18.089 2.619 1.00 92.62 539 ASN A C 1
ATOM 4220 O O . ASN A 1 539 ? 8.664 -17.880 3.729 1.00 92.62 539 ASN A O 1
ATOM 4224 N N . ILE A 1 540 ? 10.115 -17.356 2.104 1.00 94.75 540 ILE A N 1
ATOM 4225 C CA . ILE A 1 540 ? 10.767 -16.251 2.814 1.00 94.75 540 ILE A CA 1
ATOM 4226 C C . ILE A 1 540 ? 10.484 -14.963 2.055 1.00 94.75 540 ILE A C 1
ATOM 4228 O O . ILE A 1 540 ? 10.937 -14.787 0.924 1.00 94.75 540 ILE A O 1
ATOM 4232 N N . TYR A 1 541 ? 9.727 -14.070 2.668 1.00 92.62 541 TYR A N 1
ATOM 4233 C CA . TYR A 1 541 ? 9.340 -12.779 2.125 1.00 92.62 541 TYR A CA 1
ATOM 4234 C C . TYR A 1 541 ? 10.310 -11.716 2.632 1.00 92.62 541 TYR A C 1
ATOM 4236 O O . TYR A 1 541 ? 10.593 -11.668 3.825 1.00 92.62 541 TYR A O 1
ATOM 4244 N N . LEU A 1 542 ? 10.827 -10.875 1.736 1.00 92.50 542 LEU A N 1
ATOM 4245 C CA . LEU A 1 542 ? 11.663 -9.735 2.111 1.00 92.50 542 LEU A CA 1
ATOM 4246 C C . LEU A 1 542 ? 10.799 -8.485 2.203 1.00 92.50 542 LEU A C 1
ATOM 4248 O O . LEU A 1 542 ? 10.483 -7.855 1.193 1.00 92.50 542 LEU A O 1
ATOM 4252 N N . LEU A 1 543 ? 10.407 -8.142 3.424 1.00 89.75 543 LEU A N 1
ATOM 4253 C CA . LEU A 1 543 ? 9.578 -6.984 3.713 1.00 89.75 543 LEU A CA 1
ATOM 4254 C C . LEU A 1 543 ? 10.484 -5.809 4.073 1.00 89.75 543 LEU A C 1
ATOM 4256 O O . LEU A 1 543 ? 11.203 -5.844 5.068 1.00 89.75 543 LEU A O 1
ATOM 4260 N N . LYS A 1 544 ? 10.475 -4.767 3.245 1.00 88.75 544 LYS A N 1
ATOM 4261 C CA . LYS A 1 544 ? 11.246 -3.549 3.495 1.00 88.75 544 LYS A CA 1
ATOM 4262 C C . LYS A 1 544 ? 10.421 -2.591 4.365 1.00 88.75 544 LYS A C 1
ATOM 4264 O O . LYS A 1 544 ? 9.292 -2.285 3.965 1.00 88.75 544 LYS A O 1
ATOM 4269 N N . PRO A 1 545 ? 10.944 -2.103 5.505 1.00 87.75 545 PRO A N 1
ATOM 4270 C CA . PRO A 1 545 ? 10.259 -1.102 6.316 1.00 87.75 545 PRO A CA 1
ATOM 4271 C C . PRO A 1 545 ? 9.873 0.113 5.476 1.00 87.75 545 PRO A C 1
ATOM 4273 O O . PRO A 1 545 ? 10.608 0.511 4.571 1.00 87.75 545 PRO A O 1
ATOM 4276 N N . PHE A 1 546 ? 8.698 0.678 5.753 1.00 83.38 546 PHE A N 1
ATOM 4277 C CA . PHE A 1 546 ? 8.186 1.903 5.120 1.00 83.38 546 PHE A CA 1
ATOM 4278 C C . PHE A 1 546 ? 7.963 1.825 3.599 1.00 83.38 546 PHE A C 1
ATOM 4280 O O . PHE A 1 546 ? 7.595 2.820 2.971 1.00 83.38 546 PHE A O 1
ATOM 4287 N N . SER A 1 547 ? 8.153 0.653 2.987 1.00 78.06 547 SER A N 1
ATOM 4288 C CA . SER A 1 547 ? 7.906 0.452 1.564 1.00 78.06 547 SER A CA 1
ATOM 4289 C C . SER A 1 547 ? 6.411 0.489 1.262 1.00 78.06 547 SER A C 1
ATOM 4291 O O . SER A 1 547 ? 5.604 -0.160 1.922 1.00 78.06 547 SER A O 1
ATOM 4293 N N . GLN A 1 548 ? 6.045 1.216 0.208 1.00 66.56 548 GLN A N 1
ATOM 4294 C CA . GLN A 1 548 ? 4.684 1.232 -0.336 1.00 66.56 548 GLN A CA 1
ATOM 4295 C C . GLN A 1 548 ? 4.542 0.328 -1.570 1.00 66.56 548 GLN A C 1
ATOM 4297 O O . GLN A 1 548 ? 3.534 0.399 -2.277 1.00 66.56 548 GLN A O 1
ATOM 4302 N N . SER A 1 549 ? 5.562 -0.479 -1.888 1.00 70.94 549 SER A N 1
ATOM 4303 C CA . SER A 1 549 ? 5.507 -1.358 -3.055 1.00 70.94 549 SER A CA 1
ATOM 4304 C C . SER A 1 549 ? 4.487 -2.468 -2.827 1.00 70.94 549 SER A C 1
ATOM 4306 O O . SER A 1 549 ? 4.533 -3.180 -1.825 1.00 70.94 549 SER A O 1
ATOM 4308 N N . ALA A 1 550 ? 3.590 -2.646 -3.795 1.00 67.06 550 ALA A N 1
ATOM 4309 C CA . ALA A 1 550 ? 2.657 -3.763 -3.793 1.00 67.06 550 ALA A CA 1
ATOM 4310 C C . ALA A 1 550 ? 3.361 -5.108 -4.030 1.00 67.06 550 ALA A C 1
ATOM 4312 O O . ALA A 1 550 ? 2.792 -6.145 -3.708 1.00 67.06 550 ALA A O 1
ATOM 4313 N N . LYS A 1 551 ? 4.587 -5.102 -4.576 1.00 78.81 551 LYS A N 1
ATOM 4314 C CA . LYS A 1 551 ? 5.323 -6.309 -4.956 1.00 78.81 551 LYS A CA 1
ATOM 4315 C C . LYS A 1 551 ? 6.512 -6.553 -4.050 1.00 78.81 551 LYS A C 1
ATOM 4317 O O . LYS A 1 551 ? 7.537 -5.876 -4.140 1.00 78.81 551 LYS A O 1
ATOM 4322 N N . ILE A 1 552 ? 6.415 -7.609 -3.260 1.00 84.56 552 ILE A N 1
ATOM 4323 C CA . ILE A 1 552 ? 7.469 -8.019 -2.338 1.00 84.56 552 ILE A CA 1
ATOM 4324 C C . ILE A 1 552 ? 8.312 -9.147 -2.944 1.00 84.56 552 ILE A C 1
ATOM 4326 O O . ILE A 1 552 ? 7.768 -10.066 -3.573 1.00 84.56 552 ILE A O 1
ATOM 4330 N N . PRO A 1 553 ? 9.646 -9.112 -2.796 1.00 90.81 553 PRO A N 1
ATOM 4331 C CA . PRO A 1 553 ? 10.474 -10.253 -3.140 1.00 90.81 553 PRO A CA 1
ATOM 4332 C C . PRO A 1 553 ? 10.190 -11.456 -2.238 1.00 90.81 553 PRO A C 1
ATOM 4334 O O . PRO A 1 553 ? 10.009 -11.321 -1.028 1.00 90.81 553 PRO A O 1
ATOM 4337 N N . LYS A 1 554 ? 10.205 -12.646 -2.835 1.00 92.31 554 LYS A N 1
ATOM 4338 C CA . LYS A 1 554 ? 9.965 -13.923 -2.166 1.00 92.31 554 LYS A CA 1
ATOM 4339 C C . LYS A 1 554 ? 11.021 -14.940 -2.587 1.00 92.31 554 LYS A C 1
ATOM 4341 O O . LYS A 1 554 ? 11.204 -15.167 -3.781 1.00 92.31 554 LYS A O 1
ATOM 4346 N N . MET A 1 555 ? 11.659 -15.596 -1.623 1.00 95.19 555 MET A N 1
ATOM 4347 C CA . MET A 1 555 ? 12.436 -16.820 -1.821 1.00 95.19 555 MET A CA 1
ATOM 4348 C C . MET A 1 555 ? 11.551 -18.029 -1.526 1.00 95.19 555 MET A C 1
ATOM 4350 O O . MET A 1 555 ? 10.827 -18.044 -0.536 1.00 95.19 555 MET A O 1
ATOM 4354 N N . THR A 1 556 ? 11.609 -19.051 -2.371 1.00 94.81 556 THR A N 1
ATOM 4355 C CA . THR A 1 556 ? 10.942 -20.338 -2.147 1.00 94.81 556 THR A CA 1
ATOM 4356 C C . THR A 1 556 ? 11.991 -21.436 -2.144 1.00 94.81 556 THR A C 1
ATOM 4358 O O . THR A 1 556 ? 12.663 -21.650 -3.156 1.00 94.81 556 THR A O 1
ATOM 4361 N N . ILE A 1 557 ? 12.122 -22.133 -1.021 1.00 95.12 557 ILE A N 1
ATOM 4362 C CA . ILE A 1 557 ? 13.022 -23.273 -0.865 1.00 95.12 557 ILE A CA 1
ATOM 4363 C C . ILE A 1 557 ? 12.162 -24.526 -0.805 1.00 95.12 557 ILE A C 1
ATOM 4365 O O . ILE A 1 557 ? 11.276 -24.614 0.039 1.00 95.12 557 ILE A O 1
ATOM 4369 N N . ARG A 1 558 ? 12.415 -25.484 -1.697 1.00 92.94 558 ARG A N 1
ATOM 4370 C CA . ARG A 1 558 ? 11.729 -26.781 -1.698 1.00 92.94 558 ARG A CA 1
ATOM 4371 C C . ARG A 1 558 ? 12.633 -27.869 -1.155 1.00 92.94 558 ARG A C 1
ATOM 4373 O O . ARG A 1 558 ? 13.810 -27.924 -1.512 1.00 92.94 558 ARG A O 1
ATOM 4380 N N . TYR A 1 559 ? 12.058 -28.755 -0.357 1.00 90.88 559 TYR A N 1
ATOM 4381 C CA . TYR A 1 559 ? 12.745 -29.852 0.304 1.00 90.88 559 TYR A CA 1
ATOM 4382 C C . TYR A 1 559 ? 12.123 -31.196 -0.060 1.00 90.88 559 TYR A C 1
ATOM 4384 O O . TYR A 1 559 ? 10.908 -31.324 -0.182 1.00 90.88 559 TYR A O 1
ATOM 4392 N N . GLN A 1 560 ? 12.972 -32.212 -0.143 1.00 88.81 560 GLN A N 1
ATOM 4393 C CA . GLN A 1 560 ? 12.584 -33.612 -0.060 1.00 88.81 560 GLN A CA 1
ATOM 4394 C C . GLN A 1 560 ? 12.820 -34.110 1.359 1.00 88.81 560 GLN A C 1
ATOM 4396 O O . GLN A 1 560 ? 13.895 -33.867 1.908 1.00 88.81 560 GLN A O 1
ATOM 4401 N N . TYR A 1 561 ? 11.862 -34.845 1.919 1.00 88.50 561 TYR A N 1
ATOM 4402 C CA . TYR A 1 561 ? 11.993 -35.479 3.228 1.00 88.50 561 TYR A CA 1
ATOM 4403 C C . TYR A 1 561 ? 12.129 -36.995 3.099 1.00 88.50 561 TYR A C 1
ATOM 4405 O O . TYR A 1 561 ? 11.329 -37.652 2.430 1.00 88.50 561 TYR A O 1
ATOM 4413 N N . ALA A 1 562 ? 13.122 -37.553 3.787 1.00 89.19 562 ALA A N 1
ATOM 4414 C CA . ALA A 1 562 ? 13.274 -38.989 3.982 1.00 89.19 562 ALA A CA 1
ATOM 4415 C C . ALA A 1 562 ? 12.681 -39.364 5.348 1.00 89.19 562 ALA A C 1
ATOM 4417 O O . ALA A 1 562 ? 13.392 -39.380 6.353 1.00 89.19 562 ALA A O 1
ATOM 4418 N N . LEU A 1 563 ? 11.365 -39.594 5.390 1.00 90.25 563 LEU A N 1
ATOM 4419 C CA . LEU A 1 563 ? 10.663 -39.983 6.615 1.00 90.25 563 LEU A CA 1
ATOM 4420 C C . LEU A 1 563 ? 10.956 -41.442 6.973 1.00 90.25 563 LEU A C 1
ATOM 4422 O O . LEU A 1 563 ? 10.928 -42.326 6.120 1.00 90.25 563 LEU A O 1
ATOM 4426 N N . ALA A 1 564 ? 11.190 -41.680 8.255 1.00 88.19 564 ALA A N 1
ATOM 4427 C CA . ALA A 1 564 ? 11.449 -42.981 8.841 1.00 88.19 564 ALA A CA 1
ATOM 4428 C C . ALA A 1 564 ? 10.791 -43.080 10.221 1.00 88.19 564 ALA A C 1
ATOM 4430 O O . ALA A 1 564 ? 10.453 -42.078 10.855 1.00 88.19 564 ALA A O 1
ATOM 4431 N N . LEU A 1 565 ? 10.634 -44.307 10.704 1.00 89.06 565 LEU A N 1
ATOM 4432 C CA . LEU A 1 565 ? 10.102 -44.577 12.035 1.00 89.06 565 LEU A CA 1
ATOM 4433 C C . LEU A 1 565 ? 11.046 -44.027 13.114 1.00 89.06 565 LEU A C 1
ATOM 4435 O O . LEU A 1 565 ? 12.261 -44.254 13.075 1.00 89.06 565 LEU A O 1
ATOM 4439 N N . ARG A 1 566 ? 10.498 -43.326 14.112 1.00 85.38 566 ARG A N 1
ATOM 4440 C CA . ARG A 1 566 ? 11.291 -42.854 15.252 1.00 85.38 566 ARG A CA 1
ATOM 4441 C C . ARG A 1 566 ? 11.676 -44.048 16.128 1.00 85.38 566 ARG A C 1
ATOM 4443 O O . ARG A 1 566 ? 10.822 -44.833 16.534 1.00 85.38 566 ARG A O 1
ATOM 4450 N N . LYS A 1 567 ? 12.968 -44.188 16.438 1.00 74.06 567 LYS A N 1
ATOM 4451 C CA . LYS A 1 567 ? 13.447 -45.205 17.389 1.00 74.06 567 LYS A CA 1
ATOM 4452 C C . LYS A 1 567 ? 12.909 -44.852 18.779 1.00 74.06 567 LYS A C 1
ATOM 4454 O O . LYS A 1 567 ? 13.194 -43.764 19.274 1.00 74.06 567 LYS A O 1
ATOM 4459 N N . GLU A 1 568 ? 12.096 -45.733 19.359 1.00 64.25 568 GLU A N 1
ATOM 4460 C CA . GLU A 1 568 ? 11.408 -45.494 20.633 1.00 64.25 568 GLU A CA 1
ATOM 4461 C C . GLU A 1 568 ? 12.383 -45.175 21.773 1.00 64.25 568 GLU A C 1
ATOM 4463 O O . GLU A 1 568 ? 13.315 -45.932 22.025 1.00 64.25 568 GLU A O 1
ATOM 4468 N N . ASN A 1 569 ? 12.086 -44.103 22.511 1.00 46.41 569 ASN A N 1
ATOM 4469 C CA . ASN A 1 569 ? 12.377 -43.991 23.934 1.00 46.41 569 ASN A CA 1
ATOM 4470 C C . ASN A 1 569 ? 11.048 -43.637 24.628 1.00 46.41 569 ASN A C 1
ATOM 4472 O O . ASN A 1 569 ? 10.538 -42.533 24.475 1.00 46.41 569 ASN A O 1
ATOM 4476 N N . GLU A 1 570 ? 10.501 -44.608 25.364 1.00 47.25 570 GLU A N 1
ATOM 4477 C CA . GLU A 1 570 ? 9.550 -44.420 26.471 1.00 47.25 570 GLU A CA 1
ATOM 4478 C C . GLU A 1 570 ? 8.148 -43.860 26.148 1.00 47.25 570 GLU A C 1
ATOM 4480 O O . GLU A 1 570 ? 7.802 -42.759 26.562 1.00 47.25 570 GLU A O 1
ATOM 4485 N N . ARG A 1 571 ? 7.270 -44.672 25.537 1.00 46.31 571 ARG A N 1
ATOM 4486 C CA . ARG A 1 571 ? 5.816 -44.664 25.826 1.00 46.31 571 ARG A CA 1
ATOM 4487 C C . ARG A 1 571 ? 5.193 -46.021 25.456 1.00 46.31 571 ARG A C 1
ATOM 4489 O O . ARG A 1 571 ? 5.398 -46.477 24.337 1.00 46.31 571 ARG A O 1
ATOM 4496 N N . PRO A 1 572 ? 4.435 -46.681 26.349 1.00 45.34 572 PRO A N 1
ATOM 4497 C CA . PRO A 1 572 ? 3.700 -47.890 25.989 1.00 45.34 572 PRO A CA 1
ATOM 4498 C C . PRO A 1 572 ? 2.561 -47.533 25.023 1.00 45.34 572 PRO A C 1
ATOM 4500 O O . PRO A 1 572 ? 1.693 -46.730 25.359 1.00 45.34 572 PRO A O 1
ATOM 4503 N N . LYS A 1 573 ? 2.564 -48.121 23.822 1.00 55.34 573 LYS A N 1
ATOM 4504 C CA . LYS A 1 573 ? 1.450 -48.024 22.864 1.00 55.34 573 LYS A CA 1
ATOM 4505 C C . LYS A 1 573 ? 0.408 -49.105 23.167 1.00 55.34 573 LYS A C 1
ATOM 4507 O O . LYS A 1 573 ? 0.772 -50.248 23.428 1.00 55.34 573 LYS A O 1
ATOM 4512 N N . GLU A 1 574 ? -0.881 -48.764 23.094 1.00 51.66 574 GLU A N 1
ATOM 4513 C CA . GLU A 1 574 ? -1.997 -49.720 23.269 1.00 51.66 574 GLU A CA 1
ATOM 4514 C C . GLU A 1 574 ? -2.036 -50.807 22.179 1.00 51.66 574 GLU A C 1
ATOM 4516 O O . GLU A 1 574 ? -2.562 -51.897 22.403 1.00 51.66 574 GLU A O 1
ATOM 4521 N N . VAL A 1 575 ? -1.439 -50.539 21.013 1.00 60.91 575 VAL A N 1
ATOM 4522 C CA . VAL A 1 575 ? -1.315 -51.473 19.888 1.00 60.91 575 VAL A CA 1
ATOM 4523 C C . VAL A 1 575 ? 0.153 -51.559 19.477 1.00 60.91 575 VAL A C 1
ATOM 4525 O O . VAL A 1 575 ? 0.755 -50.556 19.096 1.00 60.91 575 VAL A O 1
ATOM 4528 N N . VAL A 1 576 ? 0.727 -52.762 19.538 1.00 68.44 576 VAL A N 1
ATOM 4529 C CA . VAL A 1 576 ? 2.092 -53.041 19.070 1.00 68.44 576 VAL A CA 1
ATOM 4530 C C . VAL A 1 576 ? 2.010 -53.533 17.625 1.00 68.44 576 VAL A C 1
ATOM 4532 O O . VAL A 1 576 ? 1.525 -54.638 17.377 1.00 68.44 576 VAL A O 1
ATOM 4535 N N . LEU A 1 577 ? 2.450 -52.702 16.676 1.00 81.19 577 LEU A N 1
ATOM 4536 C CA . LEU A 1 577 ? 2.660 -53.114 15.285 1.00 81.19 577 LEU A CA 1
ATOM 4537 C C . LEU A 1 577 ? 3.879 -54.039 15.214 1.00 81.19 577 LEU A C 1
ATOM 4539 O O . LEU A 1 577 ? 4.892 -53.775 15.866 1.00 81.19 577 LEU A O 1
ATOM 4543 N N . ASP A 1 578 ? 3.783 -55.126 14.450 1.00 85.12 578 ASP A N 1
ATOM 4544 C CA . ASP A 1 578 ? 4.914 -56.034 14.270 1.00 85.12 578 ASP A CA 1
ATOM 4545 C C . ASP A 1 578 ? 5.903 -55.525 13.204 1.00 85.12 578 ASP A C 1
ATOM 4547 O O . ASP A 1 578 ? 5.672 -54.531 12.516 1.00 85.12 578 ASP A O 1
ATOM 4551 N N . ALA A 1 579 ? 7.053 -56.191 13.075 1.00 84.56 579 ALA A N 1
ATOM 4552 C CA . ALA A 1 579 ? 8.097 -55.761 12.146 1.00 84.56 579 ALA A CA 1
ATOM 4553 C C . ALA A 1 579 ? 7.662 -55.806 10.667 1.00 84.56 579 ALA A C 1
ATOM 4555 O O . ALA A 1 579 ? 8.198 -55.050 9.860 1.00 84.56 579 ALA A O 1
ATOM 4556 N N . ALA A 1 580 ? 6.717 -56.680 10.301 1.00 87.44 580 ALA A N 1
ATOM 4557 C CA . ALA A 1 580 ? 6.210 -56.757 8.934 1.00 87.44 580 ALA A CA 1
ATOM 4558 C C . ALA A 1 580 ? 5.240 -55.601 8.651 1.00 87.44 580 ALA A C 1
ATOM 4560 O O . ALA A 1 580 ? 5.354 -54.956 7.611 1.00 87.44 580 ALA A O 1
ATOM 4561 N N . ASP A 1 581 ? 4.359 -55.299 9.606 1.00 89.44 581 ASP A N 1
ATOM 4562 C CA . ASP A 1 581 ? 3.458 -54.145 9.564 1.00 89.44 581 ASP A CA 1
ATOM 4563 C C . ASP A 1 581 ? 4.247 -52.821 9.443 1.00 89.44 581 ASP A C 1
ATOM 4565 O O . ASP A 1 581 ? 3.930 -51.965 8.614 1.00 89.44 581 ASP A O 1
ATOM 4569 N N . LEU A 1 582 ? 5.325 -52.667 10.222 1.00 87.94 582 LEU A N 1
ATOM 4570 C CA . LEU A 1 582 ? 6.208 -51.497 10.154 1.00 87.94 582 LEU A CA 1
ATOM 4571 C C . LEU A 1 582 ? 6.932 -51.380 8.802 1.00 87.94 582 LEU A C 1
ATOM 4573 O O . LEU A 1 582 ? 7.041 -50.279 8.265 1.00 87.94 582 LEU A O 1
ATOM 4577 N N . ALA A 1 583 ? 7.377 -52.497 8.221 1.00 88.38 583 ALA A N 1
ATOM 4578 C CA . ALA A 1 583 ? 8.024 -52.499 6.909 1.00 88.38 583 ALA A CA 1
ATOM 4579 C C . ALA A 1 583 ? 7.059 -52.123 5.768 1.00 88.38 583 ALA A C 1
ATOM 4581 O O . ALA A 1 583 ? 7.468 -51.476 4.804 1.00 88.38 583 ALA A O 1
ATOM 4582 N N . GLU A 1 584 ? 5.780 -52.507 5.849 1.00 90.50 584 GLU A N 1
ATOM 4583 C CA . GLU A 1 584 ? 4.761 -52.048 4.893 1.00 90.50 584 GLU A CA 1
ATOM 4584 C C . GLU A 1 584 ? 4.473 -50.551 5.044 1.00 90.50 584 GLU A C 1
ATOM 4586 O O . GLU A 1 584 ? 4.370 -49.842 4.042 1.00 90.50 584 GLU A O 1
ATOM 4591 N N . LEU A 1 585 ? 4.421 -50.039 6.278 1.00 90.75 585 LEU A N 1
ATOM 4592 C CA . LEU A 1 585 ? 4.286 -48.602 6.519 1.00 90.75 585 LEU A CA 1
ATOM 4593 C C . LEU A 1 585 ? 5.463 -47.809 5.923 1.00 90.75 585 LEU A C 1
ATOM 4595 O O . LEU A 1 585 ? 5.240 -46.798 5.257 1.00 90.75 585 LEU A O 1
ATOM 4599 N N . GLU A 1 586 ? 6.703 -48.275 6.093 1.00 90.69 586 GLU A N 1
ATOM 4600 C CA . GLU A 1 586 ? 7.884 -47.644 5.486 1.00 90.69 586 GLU A CA 1
ATOM 4601 C C . GLU A 1 586 ? 7.802 -47.599 3.951 1.00 90.69 586 GLU A C 1
ATOM 4603 O O . GLU A 1 586 ? 8.158 -46.585 3.348 1.00 90.69 586 GLU A O 1
ATOM 4608 N N . LYS A 1 587 ? 7.272 -48.646 3.300 1.00 90.81 587 LYS A N 1
ATOM 4609 C CA . LYS A 1 587 ? 7.041 -48.639 1.842 1.00 90.81 587 LYS A CA 1
ATOM 4610 C C . LYS A 1 587 ? 6.016 -47.585 1.431 1.00 90.81 587 LYS A C 1
ATOM 4612 O O . LYS A 1 587 ? 6.237 -46.882 0.444 1.00 90.81 587 LYS A O 1
ATOM 4617 N N . SER A 1 588 ? 4.915 -47.461 2.170 1.00 90.94 588 SER A N 1
ATOM 4618 C CA . SER A 1 588 ? 3.897 -46.442 1.900 1.00 90.94 588 SER A CA 1
ATOM 4619 C C . SER A 1 588 ? 4.439 -45.023 2.087 1.00 90.94 588 SER A C 1
ATOM 4621 O O . SER A 1 588 ? 4.171 -44.158 1.256 1.00 90.94 588 SER A O 1
ATOM 4623 N N . LEU A 1 589 ? 5.261 -44.793 3.117 1.00 89.62 589 LEU A N 1
ATOM 4624 C CA . LEU A 1 589 ? 5.944 -43.513 3.340 1.00 89.62 589 LEU A CA 1
ATOM 4625 C C . LEU A 1 589 ? 6.949 -43.189 2.225 1.00 89.62 589 LEU A C 1
ATOM 4627 O O . LEU A 1 589 ? 7.001 -42.052 1.757 1.00 89.62 589 LEU A O 1
ATOM 4631 N N . ALA A 1 590 ? 7.721 -44.178 1.766 1.00 87.12 590 ALA A N 1
ATOM 4632 C CA . ALA A 1 590 ? 8.659 -44.001 0.660 1.00 87.12 590 ALA A CA 1
ATOM 4633 C C . ALA A 1 590 ? 7.936 -43.640 -0.645 1.00 87.12 590 ALA A C 1
ATOM 4635 O O . ALA A 1 590 ? 8.350 -42.716 -1.341 1.00 87.12 590 ALA A O 1
ATOM 4636 N N . ARG A 1 591 ? 6.820 -44.319 -0.942 1.00 86.25 591 ARG A N 1
ATOM 4637 C CA . ARG A 1 591 ? 5.977 -44.011 -2.104 1.00 86.25 591 ARG A CA 1
ATOM 4638 C C . ARG A 1 591 ? 5.392 -42.601 -2.028 1.00 86.25 591 ARG A C 1
ATOM 4640 O O . ARG A 1 591 ? 5.440 -41.878 -3.014 1.00 86.25 591 ARG A O 1
ATOM 4647 N N . MET A 1 592 ? 4.879 -42.208 -0.863 1.00 86.12 592 MET A N 1
ATOM 4648 C CA . MET A 1 592 ? 4.383 -40.851 -0.634 1.00 86.12 592 MET A CA 1
ATOM 4649 C C . MET A 1 592 ? 5.472 -39.806 -0.904 1.00 86.12 592 MET A C 1
ATOM 4651 O O . MET A 1 592 ? 5.221 -38.834 -1.607 1.00 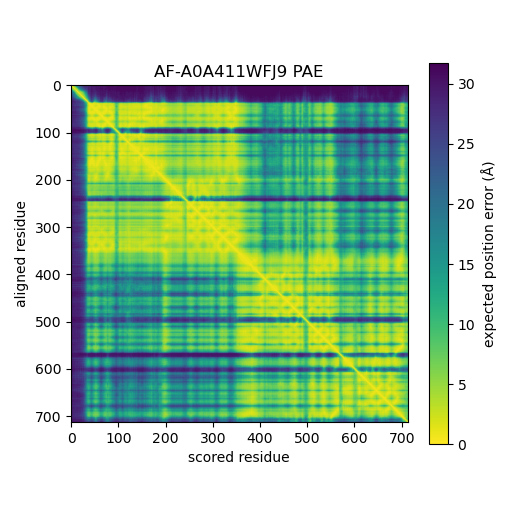86.12 592 MET A O 1
ATOM 4655 N N . SER A 1 593 ? 6.685 -40.016 -0.380 1.00 80.44 593 SER A N 1
ATOM 4656 C CA . SER A 1 593 ? 7.817 -39.105 -0.602 1.00 80.44 593 SER A CA 1
ATOM 4657 C C . SER A 1 593 ? 8.184 -38.987 -2.088 1.00 80.44 593 SER A C 1
ATOM 4659 O O . SER A 1 593 ? 8.430 -37.881 -2.561 1.00 80.44 593 SER A O 1
ATOM 4661 N N . ASP A 1 594 ? 8.170 -40.095 -2.835 1.00 78.44 594 ASP A N 1
ATOM 4662 C CA . ASP A 1 594 ? 8.451 -40.114 -4.278 1.00 78.44 594 ASP A CA 1
ATOM 4663 C C . ASP A 1 594 ? 7.379 -39.369 -5.096 1.00 78.44 594 ASP A C 1
ATOM 4665 O O . ASP A 1 594 ? 7.696 -38.523 -5.929 1.00 78.44 594 ASP A O 1
ATOM 4669 N N . GLU A 1 595 ? 6.096 -39.596 -4.807 1.00 74.56 595 GLU A N 1
ATOM 4670 C CA . GLU A 1 595 ? 4.988 -38.914 -5.493 1.00 74.56 59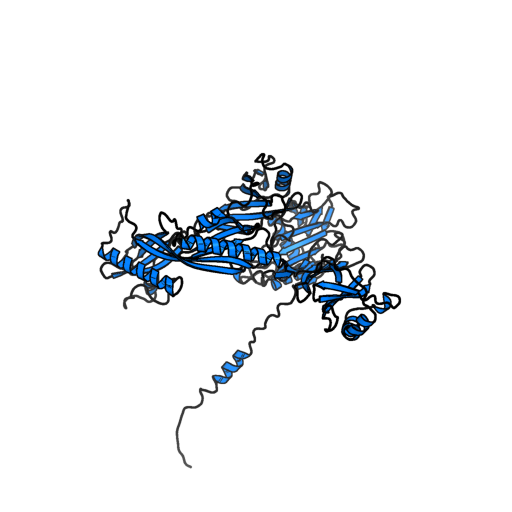5 GLU A CA 1
ATOM 4671 C C . GLU A 1 595 ? 4.989 -37.395 -5.218 1.00 74.56 595 GLU A C 1
ATOM 4673 O O . GLU A 1 595 ? 4.797 -36.590 -6.134 1.00 74.56 595 GLU A O 1
ATOM 4678 N N . MET A 1 596 ? 5.312 -36.979 -3.986 1.00 71.88 596 MET A N 1
ATOM 4679 C CA . MET A 1 596 ? 5.456 -35.562 -3.617 1.00 71.88 596 MET A CA 1
ATOM 4680 C C . MET A 1 596 ? 6.531 -34.818 -4.430 1.00 71.88 596 MET A C 1
ATOM 4682 O O . MET A 1 596 ? 6.437 -33.598 -4.597 1.00 71.88 596 MET A O 1
ATOM 4686 N N . LEU A 1 597 ? 7.549 -35.519 -4.942 1.00 65.31 597 LEU A N 1
ATOM 4687 C CA . LEU A 1 597 ? 8.609 -34.929 -5.768 1.00 65.31 597 LEU A CA 1
ATOM 4688 C C . LEU A 1 597 ? 8.154 -34.605 -7.188 1.00 65.31 597 LEU A C 1
ATOM 4690 O O . LEU A 1 597 ? 8.687 -33.675 -7.798 1.00 65.31 597 LEU A O 1
ATOM 4694 N N . HIS A 1 598 ? 7.216 -35.385 -7.723 1.00 58.72 598 HIS A N 1
ATOM 4695 C CA . HIS A 1 598 ? 6.859 -35.353 -9.136 1.00 58.72 598 HIS A CA 1
ATOM 4696 C C . HIS A 1 598 ? 5.679 -34.423 -9.437 1.00 58.72 598 HIS A C 1
ATOM 4698 O O . HIS A 1 598 ? 5.752 -33.667 -10.406 1.00 58.72 598 HIS A O 1
ATOM 4704 N N . ASP A 1 599 ? 4.655 -34.403 -8.581 1.00 53.75 599 ASP A N 1
ATOM 4705 C CA . ASP A 1 599 ? 3.384 -33.724 -8.881 1.00 53.75 599 ASP A CA 1
ATOM 4706 C C . ASP A 1 599 ? 3.144 -32.436 -8.058 1.00 53.75 599 ASP A C 1
ATOM 4708 O O . ASP A 1 599 ? 2.158 -31.725 -8.268 1.00 53.75 599 ASP A O 1
ATOM 4712 N N . GLY A 1 600 ? 4.070 -32.077 -7.152 1.00 54.91 600 GLY A N 1
ATOM 4713 C CA . GLY A 1 600 ? 3.819 -31.086 -6.093 1.00 54.91 600 GLY A CA 1
ATOM 4714 C C . GLY A 1 600 ? 2.946 -31.673 -4.976 1.00 54.91 600 GLY A C 1
ATOM 4715 O O . GLY A 1 600 ? 2.459 -32.786 -5.119 1.00 54.91 600 GLY A O 1
ATOM 4716 N N . LEU A 1 601 ? 2.789 -30.961 -3.847 1.00 50.72 601 LEU A N 1
ATOM 4717 C CA . LEU A 1 601 ? 2.088 -31.453 -2.643 1.00 50.72 601 LEU A CA 1
ATOM 4718 C C . LEU A 1 601 ? 0.746 -32.134 -2.992 1.00 50.72 601 LEU A C 1
ATOM 4720 O O . LEU A 1 601 ? -0.220 -31.429 -3.299 1.00 50.72 601 LEU A O 1
ATOM 4724 N N . PRO A 1 602 ? 0.638 -33.474 -2.920 1.00 47.81 602 PRO A N 1
ATOM 4725 C CA . PRO A 1 602 ? -0.619 -34.156 -3.116 1.00 47.81 602 PRO A CA 1
ATOM 4726 C C . PRO A 1 602 ? -1.330 -34.210 -1.765 1.00 47.81 602 PRO A C 1
ATOM 4728 O O . PRO A 1 602 ? -1.038 -35.055 -0.919 1.00 47.81 602 PRO A O 1
ATOM 4731 N N . VAL A 1 603 ? -2.343 -33.360 -1.586 1.00 52.34 603 VAL A N 1
ATOM 4732 C CA . VAL A 1 603 ? -3.523 -33.823 -0.851 1.00 52.34 603 VAL A CA 1
ATOM 4733 C C . VAL A 1 603 ? -4.070 -34.927 -1.738 1.00 52.34 603 VAL A C 1
ATOM 4735 O O . VAL A 1 603 ? -4.577 -34.623 -2.820 1.00 52.34 603 VAL A O 1
ATOM 4738 N N . TRP A 1 604 ? -3.831 -36.188 -1.369 1.00 52.06 604 TRP A N 1
ATOM 4739 C CA . TRP A 1 604 ? -4.260 -37.349 -2.142 1.00 52.06 604 TRP A CA 1
ATOM 4740 C C . TRP A 1 604 ? -5.676 -37.096 -2.617 1.00 52.06 604 TRP A C 1
ATOM 4742 O O . TRP A 1 604 ? -6.587 -36.867 -1.823 1.00 52.06 604 TRP A O 1
ATOM 4752 N N . SER A 1 605 ? -5.796 -36.954 -3.933 1.00 47.22 605 SER A N 1
ATOM 4753 C CA . SER A 1 605 ? -6.984 -36.385 -4.536 1.00 47.22 605 SER A CA 1
ATOM 4754 C C . SER A 1 605 ? -8.198 -37.153 -4.032 1.00 47.22 605 SER A C 1
ATOM 4756 O O . SER A 1 605 ? -8.261 -38.368 -4.217 1.00 47.22 605 SER A O 1
ATOM 4758 N N . PHE A 1 606 ? -9.196 -36.443 -3.494 1.00 52.47 606 PHE A N 1
ATOM 4759 C CA . PHE A 1 606 ? -10.519 -36.991 -3.159 1.00 52.47 606 PHE A CA 1
ATOM 4760 C C . PHE A 1 606 ? -11.183 -37.756 -4.329 1.00 52.47 606 PHE A C 1
ATOM 4762 O O . PHE A 1 606 ? -12.254 -38.333 -4.175 1.00 52.47 606 PHE A O 1
ATOM 4769 N N . ASN A 1 607 ? -10.567 -37.765 -5.514 1.00 60.56 607 ASN A N 1
ATOM 4770 C CA . ASN A 1 607 ? -11.014 -38.475 -6.697 1.00 60.56 607 ASN A CA 1
ATOM 4771 C C . ASN A 1 607 ? -10.663 -39.977 -6.697 1.00 60.56 607 ASN A C 1
ATOM 4773 O O . ASN A 1 607 ? -11.296 -40.715 -7.452 1.00 60.56 607 ASN A O 1
ATOM 4777 N N . HIS A 1 608 ? -9.717 -40.459 -5.873 1.00 78.56 608 HIS A N 1
ATOM 4778 C CA . HIS A 1 608 ? -9.406 -41.895 -5.750 1.00 78.56 608 HIS A CA 1
ATOM 4779 C C . HIS A 1 608 ? -9.315 -42.341 -4.284 1.00 78.56 608 HIS A C 1
ATOM 4781 O O . HIS A 1 608 ? -8.745 -41.621 -3.469 1.00 78.56 608 HIS A O 1
ATOM 4787 N N . PRO A 1 609 ? -9.853 -43.522 -3.933 1.00 87.69 609 PRO A N 1
ATOM 4788 C CA . PRO A 1 609 ? -9.811 -43.993 -2.559 1.00 87.69 609 PRO A CA 1
ATOM 4789 C C . PRO A 1 609 ? -8.405 -44.482 -2.187 1.00 87.69 609 PRO A C 1
ATOM 4791 O O . PRO A 1 609 ? -7.749 -45.170 -2.972 1.00 87.69 609 PRO A O 1
ATOM 4794 N N . ILE A 1 610 ? -7.970 -44.153 -0.970 1.00 90.31 610 ILE A N 1
ATOM 4795 C CA . ILE A 1 610 ? -6.692 -44.566 -0.377 1.00 90.31 610 ILE A CA 1
ATOM 4796 C C . ILE A 1 610 ? -6.662 -46.082 -0.192 1.00 90.31 610 ILE A C 1
ATOM 4798 O O . ILE A 1 610 ? -5.702 -46.751 -0.573 1.00 90.31 610 ILE A O 1
ATOM 4802 N N . CYS A 1 611 ? -7.750 -46.631 0.347 1.00 91.88 611 CYS A N 1
ATOM 4803 C CA . CYS A 1 611 ? -7.948 -48.068 0.482 1.00 91.88 611 CYS A CA 1
ATOM 4804 C C . CYS A 1 611 ? -8.988 -48.585 -0.521 1.00 91.88 611 CYS A C 1
ATOM 4806 O O . CYS A 1 611 ? -9.965 -47.893 -0.803 1.00 91.88 611 CYS A O 1
ATOM 4808 N N . PRO A 1 612 ? -8.855 -49.823 -1.031 1.00 92.62 612 PRO A N 1
ATOM 4809 C CA . PRO A 1 612 ? -9.878 -50.416 -1.889 1.00 92.62 612 PRO A CA 1
ATOM 4810 C C . PRO A 1 612 ? -11.242 -50.465 -1.188 1.00 92.62 612 PRO A C 1
ATOM 4812 O O . PRO A 1 612 ? -11.346 -51.019 -0.095 1.00 92.62 612 PRO A O 1
ATOM 4815 N N . ILE A 1 613 ? -12.285 -49.927 -1.829 1.00 92.06 613 ILE A N 1
ATOM 4816 C CA . ILE A 1 613 ? -13.651 -49.909 -1.285 1.00 92.06 613 ILE A CA 1
ATOM 4817 C C . ILE A 1 613 ? -14.335 -51.258 -1.575 1.00 92.06 613 ILE A C 1
ATOM 4819 O O . ILE A 1 613 ? -14.527 -51.601 -2.747 1.00 92.06 613 ILE A O 1
ATOM 4823 N N . PRO A 1 614 ? -14.746 -52.033 -0.554 1.00 90.75 614 PRO A N 1
ATOM 4824 C CA . PRO A 1 614 ? -15.532 -53.244 -0.760 1.00 90.75 614 PRO A CA 1
ATOM 4825 C C . PRO A 1 614 ? -16.895 -52.936 -1.390 1.00 90.75 614 PRO A C 1
ATOM 4827 O O . PRO A 1 614 ? -17.562 -51.977 -1.011 1.00 90.75 614 PRO A O 1
ATOM 4830 N N . ALA A 1 615 ? -17.371 -53.804 -2.288 1.00 88.44 615 ALA A N 1
ATOM 4831 C CA . ALA A 1 615 ? -18.664 -53.633 -2.967 1.00 88.44 615 ALA A CA 1
ATOM 4832 C C . ALA A 1 615 ? -19.882 -53.588 -2.016 1.00 88.44 615 ALA A C 1
ATOM 4834 O O . ALA A 1 615 ? -20.964 -53.175 -2.424 1.00 88.44 615 ALA A O 1
ATOM 4835 N N . SER A 1 616 ? -19.715 -54.029 -0.766 1.00 87.38 616 SER A N 1
ATOM 4836 C CA . SER A 1 616 ? -20.734 -53.996 0.285 1.00 87.38 616 SER A CA 1
ATOM 4837 C C . SER A 1 616 ? -20.856 -52.645 1.001 1.00 87.38 616 SER A C 1
ATOM 4839 O O . SER A 1 616 ? -21.799 -52.467 1.768 1.00 87.38 616 SER A O 1
ATOM 4841 N N . VAL A 1 617 ? -19.915 -51.717 0.805 1.00 89.81 617 VAL A N 1
ATOM 4842 C CA . VAL A 1 617 ? -19.914 -50.407 1.474 1.00 89.81 617 VAL A CA 1
ATOM 4843 C C . VAL A 1 617 ? -20.906 -49.465 0.787 1.00 89.81 617 VAL A C 1
ATOM 4845 O O . VAL A 1 617 ? -20.964 -49.384 -0.441 1.00 89.81 617 VAL A O 1
ATOM 4848 N N . SER A 1 618 ? -21.716 -48.759 1.583 1.00 87.56 618 SER A N 1
ATOM 4849 C CA . SER A 1 618 ? -22.672 -47.768 1.079 1.00 87.56 618 SER A CA 1
ATOM 4850 C C . SER A 1 618 ? -21.947 -46.578 0.434 1.00 87.56 618 SER A C 1
ATOM 4852 O O . SER A 1 618 ? -20.785 -46.298 0.726 1.00 87.56 618 SER A O 1
ATOM 4854 N N . LYS A 1 619 ? -22.639 -45.820 -0.426 1.00 84.56 619 LYS A N 1
ATOM 4855 C CA . LYS A 1 619 ? -22.064 -44.592 -1.005 1.00 84.56 619 LYS A CA 1
ATOM 4856 C C . LYS A 1 619 ? -21.720 -43.541 0.054 1.00 84.56 619 LYS A C 1
ATOM 4858 O O . LYS A 1 619 ? -20.768 -42.799 -0.140 1.00 84.56 619 LYS A O 1
ATOM 4863 N N . GLU A 1 620 ? -22.487 -43.489 1.139 1.00 83.62 620 GLU A N 1
ATOM 4864 C CA . GLU A 1 620 ? -22.261 -42.572 2.263 1.00 83.62 620 GLU A CA 1
ATOM 4865 C C . GLU A 1 620 ? -20.978 -42.942 3.019 1.00 83.62 620 GLU A C 1
ATOM 4867 O O . GLU A 1 620 ? -20.173 -42.070 3.323 1.00 83.62 620 GLU A O 1
ATOM 4872 N N . ASN A 1 621 ? -20.717 -44.237 3.210 1.00 86.88 621 ASN A N 1
ATOM 4873 C CA . ASN A 1 621 ? -19.565 -44.716 3.982 1.00 86.88 621 ASN A CA 1
ATOM 4874 C C . ASN A 1 621 ? -18.296 -44.860 3.137 1.00 86.88 621 ASN A C 1
ATOM 4876 O O . ASN A 1 621 ? -17.200 -44.998 3.677 1.00 86.88 621 ASN A O 1
ATOM 4880 N N . ALA A 1 622 ? -18.419 -44.790 1.809 1.00 87.94 622 ALA A N 1
ATOM 4881 C CA . ALA A 1 622 ? -17.277 -44.775 0.904 1.00 87.94 622 ALA A CA 1
ATOM 4882 C C . ALA A 1 622 ? -16.301 -43.631 1.230 1.00 87.94 622 ALA A C 1
ATOM 4884 O O . ALA A 1 622 ? -15.105 -43.803 1.027 1.00 87.94 622 ALA A O 1
ATOM 4885 N N . GLN A 1 623 ? -16.781 -42.510 1.787 1.00 86.00 623 GLN A N 1
ATOM 4886 C CA . GLN A 1 623 ? -15.960 -41.343 2.136 1.00 86.00 623 GLN A CA 1
ATOM 4887 C C . GLN A 1 623 ? -14.803 -41.660 3.101 1.00 86.00 623 GLN A C 1
ATOM 4889 O O . GLN A 1 623 ? -13.723 -41.094 2.950 1.00 86.00 623 GLN A O 1
ATOM 4894 N N . PHE A 1 624 ? -14.975 -42.618 4.022 1.00 88.75 624 PHE A N 1
ATOM 4895 C CA . PHE A 1 624 ? -13.939 -43.007 4.992 1.00 88.75 624 PHE A CA 1
ATOM 4896 C C . PHE A 1 624 ? -12.734 -43.702 4.345 1.00 88.75 624 PHE A C 1
ATOM 4898 O O . PHE A 1 624 ? -11.685 -43.828 4.962 1.00 88.75 624 PHE A O 1
ATOM 4905 N N . TYR A 1 625 ? -12.858 -44.134 3.087 1.00 91.94 625 TYR A N 1
ATOM 4906 C CA . TYR A 1 625 ? -11.759 -44.720 2.319 1.00 91.94 625 TYR A CA 1
ATOM 4907 C C . TYR A 1 625 ? -10.930 -43.671 1.572 1.00 91.94 625 TYR A C 1
ATOM 4909 O O . TYR A 1 625 ? -9.900 -44.027 1.004 1.00 91.94 625 TYR A O 1
ATOM 4917 N N . TYR A 1 626 ? -11.363 -42.407 1.536 1.00 87.56 626 TYR A N 1
ATOM 4918 C CA . TYR A 1 626 ? -10.674 -41.322 0.826 1.00 87.56 626 TYR A CA 1
ATOM 4919 C C . TYR A 1 626 ? -9.803 -40.457 1.743 1.00 87.56 626 TYR A C 1
ATOM 4921 O O . TYR A 1 626 ? -8.892 -39.803 1.252 1.00 87.56 626 TYR A O 1
ATOM 4929 N N . THR A 1 627 ? -10.071 -40.435 3.050 1.00 86.19 627 THR A N 1
ATOM 4930 C CA . THR A 1 627 ? -9.340 -39.614 4.027 1.00 86.19 627 THR A CA 1
ATOM 4931 C C . THR A 1 627 ? -9.454 -40.226 5.418 1.00 86.19 627 THR A C 1
ATOM 4933 O O . THR A 1 627 ? -10.486 -40.814 5.744 1.00 86.19 627 THR A O 1
ATOM 4936 N N . GLY A 1 628 ? -8.412 -40.079 6.239 1.00 84.31 628 GLY A N 1
ATOM 4937 C CA . GLY A 1 628 ? -8.471 -40.453 7.653 1.00 84.31 628 GLY A CA 1
ATOM 4938 C C . GLY A 1 628 ? -9.094 -39.360 8.526 1.00 84.31 628 GLY A C 1
ATOM 4939 O O . GLY A 1 628 ? -9.564 -38.332 8.023 1.00 84.31 628 GLY A O 1
ATOM 4940 N N . ASP A 1 629 ? -9.072 -39.578 9.843 1.00 82.44 629 ASP A N 1
ATOM 4941 C CA . ASP A 1 629 ? -9.678 -38.680 10.832 1.00 82.44 629 ASP A CA 1
ATOM 4942 C C . ASP A 1 629 ? -9.052 -37.280 10.792 1.00 82.44 629 ASP A C 1
ATOM 4944 O O . ASP A 1 629 ? -7.833 -37.176 10.625 1.00 82.44 629 ASP A O 1
ATOM 4948 N N . PRO A 1 630 ? -9.835 -36.196 10.971 1.00 83.62 630 PRO A N 1
ATOM 4949 C CA . PRO A 1 630 ? -9.315 -34.834 11.054 1.00 83.62 630 PRO A CA 1
ATOM 4950 C C . PRO A 1 630 ? -8.166 -34.707 12.062 1.00 83.62 630 PRO A C 1
ATOM 4952 O O . PRO A 1 630 ? -8.235 -35.231 13.172 1.00 83.62 630 PRO A O 1
ATOM 4955 N N . LEU A 1 631 ? -7.116 -33.971 11.685 1.00 87.12 631 LEU A N 1
ATOM 4956 C CA . LEU A 1 631 ? -5.998 -33.690 12.585 1.00 87.12 631 LEU A CA 1
ATOM 4957 C C . LEU A 1 631 ? -6.276 -32.404 13.371 1.00 87.12 631 LEU A C 1
ATOM 4959 O O . LEU A 1 631 ? -7.057 -31.551 12.947 1.00 87.12 631 LEU A O 1
ATOM 4963 N N . HIS A 1 632 ? -5.632 -32.268 14.528 1.00 89.56 632 HIS A N 1
ATOM 4964 C CA . HIS A 1 632 ? -5.719 -31.063 15.347 1.00 89.56 632 HIS A CA 1
ATOM 4965 C C . HIS A 1 632 ? -5.128 -29.851 14.601 1.00 89.56 632 HIS A C 1
ATOM 4967 O O . HIS A 1 632 ? -4.138 -30.000 13.893 1.00 89.56 632 HIS A O 1
ATOM 4973 N N . TYR A 1 633 ? -5.675 -28.643 14.796 1.00 85.00 633 TYR A N 1
ATOM 4974 C CA . TYR A 1 633 ? -5.276 -27.423 14.058 1.00 85.00 633 TYR A CA 1
ATOM 4975 C C . TYR A 1 633 ? -3.793 -27.034 14.209 1.00 85.00 633 TYR A C 1
ATOM 4977 O O . TYR A 1 633 ? -3.267 -26.234 13.445 1.00 85.00 633 TYR A O 1
ATOM 4985 N N . THR A 1 634 ? -3.107 -27.597 15.205 1.00 87.62 634 THR A N 1
ATOM 4986 C CA . THR A 1 634 ? -1.668 -27.414 15.447 1.00 87.62 634 THR A CA 1
ATOM 4987 C C . THR A 1 634 ? -0.795 -28.299 14.564 1.00 87.62 634 THR A C 1
ATOM 4989 O O . THR A 1 634 ? 0.421 -28.319 14.733 1.00 87.62 634 THR A O 1
ATOM 4992 N N . VAL A 1 635 ? -1.410 -29.061 13.664 1.00 89.44 635 VAL A N 1
ATOM 4993 C CA . VAL A 1 635 ? -0.759 -30.016 12.781 1.00 89.44 635 VAL A CA 1
ATOM 4994 C C . VAL A 1 635 ? -1.225 -29.761 11.354 1.00 89.44 635 VAL A C 1
ATOM 4996 O O . VAL A 1 635 ? -2.418 -29.717 11.060 1.00 89.44 635 VAL A O 1
ATOM 4999 N N . GLU A 1 636 ? -0.261 -29.656 10.454 1.00 89.00 636 GLU A N 1
ATOM 5000 C CA . GLU A 1 636 ? -0.471 -29.697 9.019 1.00 89.00 636 GLU A CA 1
ATOM 5001 C C . GLU A 1 636 ? -0.675 -31.152 8.582 1.00 89.00 636 GLU A C 1
ATOM 5003 O O . GLU A 1 636 ? 0.175 -32.017 8.823 1.00 89.00 636 GLU A O 1
ATOM 5008 N N . ARG A 1 637 ? -1.803 -31.430 7.921 1.00 89.25 637 ARG A N 1
ATOM 5009 C CA . ARG A 1 637 ? -2.008 -32.701 7.221 1.00 89.25 637 ARG A CA 1
ATOM 5010 C C . ARG A 1 637 ? -1.162 -32.696 5.953 1.00 89.25 637 ARG A C 1
ATOM 5012 O O . ARG A 1 637 ? -1.443 -31.936 5.033 1.00 89.25 637 ARG A O 1
ATOM 5019 N N . VAL A 1 638 ? -0.169 -33.576 5.908 1.00 88.38 638 VAL A N 1
ATOM 5020 C CA . VAL A 1 638 ? 0.752 -33.713 4.775 1.00 88.38 638 VAL A CA 1
ATOM 5021 C C . VAL A 1 638 ? 0.128 -34.552 3.667 1.00 88.38 638 VAL A C 1
ATOM 5023 O O . VAL A 1 638 ? 0.173 -34.174 2.502 1.00 88.38 638 VAL A O 1
ATOM 5026 N N . ALA A 1 639 ? -0.430 -35.707 4.032 1.00 87.88 639 ALA A N 1
ATOM 5027 C CA . ALA A 1 639 ? -0.941 -36.697 3.093 1.00 87.88 639 ALA A CA 1
ATOM 5028 C C . ALA A 1 639 ? -1.805 -37.742 3.809 1.00 87.88 639 ALA A C 1
ATOM 5030 O O . ALA A 1 639 ? -1.690 -37.931 5.020 1.00 87.88 639 ALA A O 1
ATOM 5031 N N . ASP A 1 640 ? -2.605 -38.475 3.038 1.00 89.38 640 ASP A N 1
ATOM 5032 C CA . ASP A 1 640 ? -3.279 -39.695 3.473 1.00 89.38 640 ASP A CA 1
ATOM 5033 C C . ASP A 1 640 ? -2.728 -40.876 2.666 1.00 89.38 640 ASP A C 1
ATOM 5035 O O . ASP A 1 640 ? -2.751 -40.857 1.442 1.00 89.38 640 ASP A O 1
ATOM 5039 N N . ILE A 1 641 ? -2.200 -41.897 3.338 1.00 90.69 641 ILE A N 1
ATOM 5040 C CA . ILE A 1 641 ? -1.507 -43.029 2.711 1.00 90.69 641 ILE A CA 1
ATOM 5041 C C . ILE A 1 641 ? -2.193 -44.358 3.039 1.00 90.69 641 ILE A C 1
ATOM 5043 O O . ILE A 1 641 ? -2.766 -44.507 4.121 1.00 90.69 641 ILE A O 1
ATOM 5047 N N . PRO A 1 642 ? -2.124 -45.367 2.153 1.00 92.94 642 PRO A N 1
ATOM 5048 C CA . PRO A 1 642 ? -2.585 -46.705 2.494 1.00 92.94 642 PRO A CA 1
ATOM 5049 C C . PRO A 1 642 ? -1.605 -47.360 3.465 1.00 92.94 642 PRO A C 1
ATOM 5051 O O . PRO A 1 642 ? -0.405 -47.412 3.200 1.00 92.94 642 PRO A O 1
ATOM 5054 N N . VAL A 1 643 ? -2.103 -47.920 4.563 1.00 92.44 643 VAL A N 1
ATOM 5055 C CA . VAL A 1 643 ? -1.296 -48.674 5.528 1.00 92.44 643 VAL A CA 1
ATOM 5056 C C . VAL A 1 643 ? -1.787 -50.114 5.567 1.00 92.44 643 VAL A C 1
ATOM 5058 O O . VAL A 1 643 ? -2.925 -50.387 5.944 1.00 92.44 643 VAL A O 1
ATOM 5061 N N . TRP A 1 644 ? -0.935 -51.048 5.150 1.00 92.00 644 TRP A N 1
ATOM 5062 C CA . TRP A 1 644 ? -1.283 -52.464 5.073 1.00 92.00 644 TRP A CA 1
ATOM 5063 C C . TRP A 1 644 ? -0.849 -53.186 6.342 1.00 92.00 644 TRP A C 1
ATOM 5065 O O . TRP A 1 644 ? 0.334 -53.447 6.530 1.00 92.00 644 TRP A O 1
ATOM 5075 N N . LEU A 1 645 ? -1.815 -53.533 7.193 1.00 90.25 645 LEU A N 1
ATOM 5076 C CA . LEU A 1 645 ? -1.576 -54.274 8.431 1.00 90.25 645 LEU A CA 1
ATOM 5077 C C . LEU A 1 645 ? -2.184 -55.667 8.309 1.00 90.25 645 LEU A C 1
ATOM 5079 O O . LEU A 1 645 ? -3.387 -55.809 8.065 1.00 90.25 645 LEU A O 1
ATOM 5083 N N . LYS A 1 646 ? -1.358 -56.709 8.445 1.00 88.75 646 LYS A N 1
ATOM 5084 C CA . LYS A 1 646 ? -1.783 -58.123 8.336 1.00 88.75 646 LYS A CA 1
ATOM 5085 C C . LYS A 1 646 ? -2.668 -58.409 7.107 1.00 88.75 646 LYS A C 1
ATOM 5087 O O . LYS A 1 646 ? -3.634 -59.171 7.179 1.00 88.75 646 LYS A O 1
ATOM 5092 N N . GLY A 1 647 ? -2.354 -57.773 5.976 1.00 86.69 647 GLY A N 1
ATOM 5093 C CA . GLY A 1 647 ? -3.071 -57.926 4.703 1.00 86.69 647 GLY A CA 1
ATOM 5094 C C . GLY A 1 647 ? -4.380 -57.134 4.572 1.00 86.69 647 GLY A C 1
ATOM 5095 O O . GLY A 1 647 ? -5.077 -57.290 3.571 1.00 86.69 647 GLY A O 1
ATOM 5096 N N . LYS A 1 648 ? -4.725 -56.283 5.544 1.00 91.50 648 LYS A N 1
ATOM 5097 C CA . LYS A 1 648 ? -5.867 -55.360 5.477 1.00 91.50 648 LYS A CA 1
ATOM 5098 C C . LYS A 1 648 ? -5.382 -53.922 5.299 1.00 91.50 648 LYS A C 1
ATOM 5100 O O . LYS A 1 648 ? -4.363 -53.552 5.871 1.00 91.50 648 LYS A O 1
ATOM 5105 N N . CYS A 1 649 ? -6.117 -53.124 4.529 1.00 93.56 649 CYS A N 1
ATOM 5106 C CA . CYS A 1 649 ? -5.793 -51.717 4.303 1.00 93.56 649 CYS A CA 1
ATOM 5107 C C . CYS A 1 649 ? -6.475 -50.821 5.344 1.00 93.56 649 CYS A C 1
ATOM 5109 O O . CYS A 1 649 ? -7.683 -50.929 5.559 1.00 93.56 649 CYS A O 1
ATOM 5111 N N . TYR A 1 650 ? -5.686 -49.935 5.938 1.00 94.00 650 TYR A N 1
ATOM 5112 C CA . TYR A 1 650 ? -6.082 -48.859 6.838 1.00 94.00 650 TYR A CA 1
ATOM 5113 C C . TYR A 1 650 ? -5.691 -47.515 6.218 1.00 94.00 650 TYR A C 1
ATOM 5115 O O . TYR A 1 650 ? -4.766 -47.454 5.404 1.00 94.00 650 TYR A O 1
ATOM 5123 N N . VAL A 1 651 ? -6.376 -46.440 6.602 1.00 93.00 651 VAL A N 1
ATOM 5124 C CA . VAL A 1 651 ? -6.037 -45.090 6.138 1.00 93.00 651 VAL A CA 1
ATOM 5125 C C . VAL A 1 651 ? -5.074 -44.461 7.138 1.00 93.00 651 VAL A C 1
ATOM 5127 O O . VAL A 1 651 ? -5.369 -44.386 8.328 1.00 93.00 651 VAL A O 1
ATOM 5130 N N . GLY A 1 652 ? -3.894 -44.064 6.666 1.00 92.38 652 GLY A N 1
ATOM 5131 C CA . GLY A 1 652 ? -2.864 -43.406 7.460 1.00 92.38 652 GLY A CA 1
ATOM 5132 C C . GLY A 1 652 ? -2.812 -41.912 7.171 1.00 92.38 652 GLY A C 1
ATOM 5133 O O . GLY A 1 652 ? -2.314 -41.523 6.121 1.00 92.38 652 GLY A O 1
ATOM 5134 N N . SER A 1 653 ? -3.257 -41.071 8.098 1.00 92.06 653 SER A N 1
ATOM 5135 C CA . SER A 1 653 ? -3.126 -39.616 7.989 1.00 92.06 653 SER A CA 1
ATOM 5136 C C . SER A 1 653 ? -1.765 -39.166 8.512 1.00 92.06 653 SER A C 1
ATOM 5138 O O . SER A 1 653 ? -1.502 -39.239 9.715 1.00 92.06 653 SER A O 1
ATOM 5140 N N . VAL A 1 654 ? -0.898 -38.706 7.610 1.00 91.50 654 VAL A N 1
ATOM 5141 C CA . VAL A 1 654 ? 0.436 -38.190 7.933 1.00 91.50 654 VAL A CA 1
ATOM 5142 C C . VAL A 1 654 ? 0.326 -36.726 8.344 1.00 91.50 654 VAL A C 1
ATOM 5144 O O . VAL A 1 654 ? -0.168 -35.887 7.588 1.00 91.50 654 VAL A O 1
ATOM 5147 N N . GLY A 1 655 ? 0.795 -36.424 9.551 1.00 91.75 655 GLY A N 1
ATOM 5148 C CA . GLY A 1 655 ? 0.768 -35.095 10.145 1.00 91.75 655 GLY A CA 1
ATOM 5149 C C . GLY A 1 655 ? 2.149 -34.623 10.579 1.00 91.75 655 GLY A C 1
ATOM 5150 O O . GLY A 1 655 ? 3.001 -35.417 10.975 1.00 91.75 655 GLY A O 1
ATOM 5151 N N . THR A 1 656 ? 2.360 -33.313 10.536 1.00 91.94 656 THR A N 1
ATOM 5152 C CA . THR A 1 656 ? 3.543 -32.640 11.089 1.00 91.94 656 THR A CA 1
ATOM 5153 C C . THR A 1 656 ? 3.128 -31.320 11.742 1.00 91.94 656 THR A C 1
ATOM 5155 O O . THR A 1 656 ? 2.174 -30.696 11.279 1.00 91.94 656 THR A O 1
ATOM 5158 N N . PRO A 1 657 ? 3.805 -30.837 12.794 1.00 90.44 657 PRO A N 1
ATOM 5159 C CA . PRO A 1 657 ? 3.675 -29.456 13.252 1.00 90.44 657 PRO A CA 1
ATOM 5160 C C . PRO A 1 657 ? 4.288 -28.483 12.221 1.00 90.44 657 PRO A C 1
ATOM 5162 O O . PRO A 1 657 ? 5.348 -27.900 12.438 1.00 90.44 657 PRO A O 1
ATOM 5165 N N . PHE A 1 658 ? 3.628 -28.342 11.065 1.00 87.25 658 PHE A N 1
ATOM 5166 C CA . PHE A 1 658 ? 3.958 -27.416 9.970 1.00 87.25 658 PHE A CA 1
ATOM 5167 C C . PHE A 1 658 ? 5.391 -27.549 9.425 1.00 87.25 658 PHE A C 1
ATOM 5169 O O . PHE A 1 658 ? 6.037 -26.576 9.027 1.00 87.25 658 PHE A O 1
ATOM 5176 N N . GLY A 1 659 ? 5.933 -28.769 9.440 1.00 87.31 659 GLY A N 1
ATOM 5177 C CA . GLY A 1 659 ? 7.259 -29.059 8.905 1.00 87.31 659 GLY A CA 1
ATOM 5178 C C . GLY A 1 659 ? 8.401 -28.443 9.713 1.00 87.31 659 GLY A C 1
ATOM 5179 O O . GLY A 1 659 ? 9.489 -28.266 9.159 1.00 87.31 659 GLY A O 1
ATOM 5180 N N . PHE A 1 660 ? 8.173 -28.106 10.992 1.00 89.00 660 PHE A N 1
ATOM 5181 C CA . PHE A 1 660 ? 9.231 -27.635 11.884 1.00 89.00 660 PHE A CA 1
ATOM 5182 C C . PHE A 1 660 ? 10.425 -28.598 11.852 1.00 89.00 660 PHE A C 1
ATOM 5184 O O . PHE A 1 660 ? 10.267 -29.816 11.957 1.00 89.00 660 PHE A O 1
ATOM 5191 N N . TYR A 1 661 ? 11.622 -28.044 11.669 1.00 90.94 661 TYR A N 1
ATOM 5192 C CA . TYR A 1 661 ? 12.825 -28.812 11.377 1.00 90.94 661 TYR A CA 1
ATOM 5193 C C . TYR A 1 661 ? 14.009 -28.314 12.193 1.00 90.94 661 TYR A C 1
ATOM 5195 O O . TYR A 1 661 ? 14.306 -27.120 12.180 1.00 90.94 661 TYR A O 1
ATOM 5203 N N . THR A 1 662 ? 14.758 -29.236 12.799 1.00 86.56 662 THR A N 1
ATOM 5204 C CA . THR A 1 662 ? 16.100 -28.944 13.316 1.00 86.56 662 THR A CA 1
ATOM 5205 C C . THR A 1 662 ? 17.125 -29.854 12.631 1.00 86.56 662 THR A C 1
ATOM 5207 O O . THR A 1 662 ? 16.850 -31.035 12.417 1.00 86.56 662 THR A O 1
ATOM 5210 N N . PRO A 1 663 ? 18.344 -29.372 12.314 1.00 83.31 663 PRO A N 1
ATOM 5211 C CA . PRO A 1 663 ? 19.392 -30.235 11.757 1.00 83.31 663 PRO A CA 1
ATOM 5212 C C . PRO A 1 663 ? 19.772 -31.418 12.661 1.00 83.31 663 PRO A C 1
ATOM 5214 O O . PRO A 1 663 ? 20.319 -32.412 12.191 1.00 83.31 663 PRO A O 1
ATOM 5217 N N . LYS A 1 664 ? 19.509 -31.303 13.970 1.00 84.69 664 LYS A N 1
ATOM 5218 C CA . LYS A 1 664 ? 19.823 -32.328 14.967 1.00 84.69 664 LYS A CA 1
ATOM 5219 C C . LYS A 1 664 ? 18.771 -33.437 15.016 1.00 84.69 664 LYS A C 1
ATOM 5221 O O . LYS A 1 664 ? 19.143 -34.605 15.080 1.00 84.69 664 LYS A O 1
ATOM 5226 N N . ASP A 1 665 ? 17.491 -33.070 15.019 1.00 85.88 665 ASP A N 1
ATOM 5227 C CA . ASP A 1 665 ? 16.382 -33.987 15.314 1.00 85.88 665 ASP A CA 1
ATOM 5228 C C . ASP A 1 665 ? 15.547 -34.339 14.068 1.00 85.88 665 ASP A C 1
ATOM 5230 O O . ASP A 1 665 ? 14.727 -35.258 14.111 1.00 85.88 665 ASP A O 1
ATOM 5234 N N . GLY A 1 666 ? 15.782 -33.649 12.948 1.00 90.75 666 GLY A N 1
ATOM 5235 C CA . GLY A 1 666 ? 15.003 -33.782 11.723 1.00 90.75 666 GLY A CA 1
ATOM 5236 C C . GLY A 1 666 ? 13.658 -33.060 11.808 1.00 90.75 666 GLY A C 1
ATOM 5237 O O . GLY A 1 666 ? 13.449 -32.186 12.650 1.00 90.75 666 GLY A O 1
ATOM 5238 N N . VAL A 1 667 ? 12.738 -33.418 10.910 1.00 92.12 667 VAL A N 1
ATOM 5239 C CA . VAL A 1 667 ? 11.322 -33.049 11.039 1.00 92.12 667 VAL A CA 1
ATOM 5240 C C . VAL A 1 667 ? 10.647 -33.999 12.010 1.00 92.12 667 VAL A C 1
ATOM 5242 O O . VAL A 1 667 ? 10.869 -35.208 11.945 1.00 92.12 667 VAL A O 1
ATOM 5245 N N . GLU A 1 668 ? 9.797 -33.467 12.877 1.00 92.06 668 GLU A N 1
ATOM 5246 C CA . GLU A 1 668 ? 8.852 -34.284 13.626 1.00 92.06 668 GLU A CA 1
ATOM 5247 C C . GLU A 1 668 ? 7.607 -34.536 12.773 1.00 92.06 668 GLU A C 1
ATOM 5249 O O . GLU A 1 668 ? 7.014 -33.616 12.204 1.00 92.06 668 GLU A O 1
ATOM 5254 N N . ALA A 1 669 ? 7.214 -35.796 12.660 1.00 92.75 669 ALA A N 1
ATOM 5255 C CA . ALA A 1 669 ? 5.997 -36.183 11.970 1.00 92.75 669 ALA A CA 1
ATOM 5256 C C . ALA A 1 669 ? 5.375 -37.390 12.666 1.00 92.75 669 ALA A C 1
ATOM 5258 O O . ALA A 1 669 ? 5.980 -38.021 13.529 1.00 92.75 669 ALA A O 1
ATOM 5259 N N . PHE A 1 670 ? 4.154 -37.723 12.290 1.00 93.06 670 PHE A N 1
ATOM 5260 C CA . PHE A 1 670 ? 3.478 -38.918 12.762 1.00 93.06 670 PHE A CA 1
ATOM 5261 C C . PHE A 1 670 ? 2.489 -39.400 11.709 1.00 93.06 670 PHE A C 1
ATOM 5263 O O . PHE A 1 670 ? 2.105 -38.654 10.809 1.00 93.06 670 PHE A O 1
ATOM 5270 N N . VAL A 1 671 ? 2.051 -40.645 11.840 1.00 92.25 671 VAL A N 1
ATOM 5271 C CA . VAL A 1 671 ? 0.915 -41.183 11.094 1.00 92.25 671 VAL A CA 1
ATOM 5272 C C . VAL A 1 671 ? -0.146 -41.664 12.072 1.00 92.25 671 VAL A C 1
ATOM 5274 O O . VAL A 1 671 ? 0.151 -42.442 12.979 1.00 92.25 671 VAL A O 1
ATOM 5277 N N . VAL A 1 672 ? -1.378 -41.189 11.900 1.00 92.25 672 VAL A N 1
ATOM 5278 C CA . VAL A 1 672 ? -2.564 -41.720 12.586 1.00 92.25 672 VAL A CA 1
ATOM 5279 C C . VAL A 1 672 ? -3.207 -42.740 11.664 1.00 92.25 672 VAL A C 1
ATOM 5281 O O . VAL A 1 672 ? -3.546 -42.415 10.533 1.00 92.25 672 VAL A O 1
ATOM 5284 N N . ILE A 1 673 ? -3.340 -43.975 12.130 1.00 92.06 673 ILE A N 1
ATOM 5285 C CA . ILE A 1 673 ? -3.840 -45.100 11.344 1.00 92.06 673 ILE A CA 1
ATOM 5286 C C . ILE A 1 673 ? -5.242 -45.440 11.834 1.00 92.06 673 ILE A C 1
ATOM 5288 O O . ILE A 1 673 ? -5.405 -45.846 12.987 1.00 92.06 673 ILE A O 1
ATOM 5292 N N . THR A 1 674 ? -6.233 -45.315 10.952 1.00 92.56 674 THR A N 1
ATOM 5293 C CA . THR A 1 674 ? -7.645 -45.567 11.257 1.00 92.56 674 THR A CA 1
ATOM 5294 C C . THR A 1 674 ? -8.249 -46.616 10.335 1.00 92.56 674 THR A C 1
ATOM 5296 O O . THR A 1 674 ? -7.847 -46.778 9.177 1.00 92.56 674 THR A O 1
ATOM 5299 N N . SER A 1 675 ? -9.217 -47.378 10.851 1.00 92.81 675 SER A N 1
ATOM 5300 C CA . SER A 1 675 ? -10.013 -48.252 9.987 1.00 92.81 675 SER A CA 1
ATOM 5301 C C . SER A 1 675 ? -11.024 -47.423 9.197 1.00 92.81 675 SER A C 1
ATOM 5303 O O . SER A 1 675 ? -11.812 -46.705 9.807 1.00 92.81 675 SER A O 1
ATOM 5305 N N . PRO A 1 676 ? -11.090 -47.568 7.862 1.00 90.94 676 PRO A N 1
ATOM 5306 C CA . PRO A 1 676 ? -12.168 -46.982 7.070 1.00 90.94 676 PRO A CA 1
ATOM 5307 C C . PRO A 1 676 ? -13.490 -47.768 7.204 1.00 90.94 676 PRO A C 1
ATOM 5309 O O . PRO A 1 676 ? -14.466 -47.482 6.509 1.00 90.94 676 PRO A O 1
ATOM 5312 N N . ARG A 1 677 ? -13.521 -48.824 8.032 1.00 87.56 677 ARG A N 1
ATOM 5313 C CA . ARG A 1 677 ? -14.656 -49.736 8.192 1.00 87.56 677 ARG A CA 1
ATOM 5314 C C . ARG A 1 677 ? -15.445 -49.416 9.457 1.00 87.56 677 ARG A C 1
ATOM 5316 O O . ARG A 1 677 ? -14.884 -49.378 10.541 1.00 87.56 677 ARG A O 1
ATOM 5323 N N . GLU A 1 678 ? -16.763 -49.288 9.335 1.00 80.62 678 GLU A N 1
ATOM 5324 C CA . GLU A 1 678 ? -17.638 -48.996 10.483 1.00 80.62 678 GLU A CA 1
ATOM 5325 C C . GLU A 1 678 ? -17.758 -50.149 11.486 1.00 80.62 678 GLU A C 1
ATOM 5327 O O . GLU A 1 678 ? -18.054 -49.926 12.657 1.00 80.62 678 GLU A O 1
ATOM 5332 N N . ASP A 1 679 ? -17.548 -51.388 11.039 1.00 81.81 679 ASP A N 1
ATOM 5333 C CA . ASP A 1 679 ? -17.630 -52.579 11.886 1.00 81.81 679 ASP A CA 1
ATOM 5334 C C . ASP A 1 679 ? -16.345 -52.832 12.692 1.00 81.81 679 ASP A C 1
ATOM 5336 O O . ASP A 1 679 ? -16.283 -53.779 13.479 1.00 81.81 679 ASP A O 1
ATOM 5340 N N . GLU A 1 680 ? -15.320 -51.993 12.522 1.00 83.75 680 GLU A N 1
ATOM 5341 C CA . GLU A 1 680 ? -14.030 -52.123 13.186 1.00 83.75 680 GLU A CA 1
ATOM 5342 C C . GLU A 1 680 ? -13.548 -50.782 13.749 1.00 83.75 680 GLU A C 1
ATOM 5344 O O . GLU A 1 680 ? -13.127 -49.890 13.023 1.00 83.75 680 GLU A O 1
ATOM 5349 N N . SER A 1 681 ? -13.489 -50.683 15.075 1.00 82.12 681 SER A N 1
ATOM 5350 C CA . SER A 1 681 ? -12.795 -49.582 15.743 1.00 82.12 681 SER A CA 1
ATOM 5351 C C . SER A 1 681 ? -11.304 -49.906 15.853 1.00 82.12 681 SER A C 1
ATOM 5353 O O . SER A 1 681 ? -10.888 -50.614 16.772 1.00 82.12 681 SER A O 1
ATOM 5355 N N . PHE A 1 682 ? -10.494 -49.390 14.928 1.00 85.81 682 PHE A N 1
ATOM 5356 C CA . PHE A 1 682 ? -9.032 -49.427 15.013 1.00 85.81 682 PHE A CA 1
ATOM 5357 C C . PHE A 1 682 ? -8.473 -48.015 14.865 1.00 85.81 682 PHE A C 1
ATOM 5359 O O . PHE A 1 682 ? -8.752 -47.351 13.868 1.00 85.81 682 PHE A O 1
ATOM 5366 N N . HIS A 1 683 ? -7.686 -47.587 15.850 1.00 86.81 683 HIS A N 1
ATOM 5367 C CA . HIS A 1 683 ? -7.018 -46.291 15.878 1.00 86.81 683 HIS A CA 1
ATOM 5368 C C . HIS A 1 683 ? -5.666 -46.448 16.585 1.00 86.81 683 HIS A C 1
ATOM 5370 O O . HIS A 1 683 ? -5.605 -46.896 17.730 1.00 86.81 683 HIS A O 1
ATOM 5376 N N . THR A 1 684 ? -4.572 -46.093 15.916 1.00 88.69 684 THR A N 1
ATOM 5377 C CA . THR A 1 684 ? -3.230 -46.066 16.517 1.00 88.69 684 THR A CA 1
ATOM 5378 C C . THR A 1 684 ? -2.382 -44.967 15.887 1.00 88.69 684 THR A C 1
ATOM 5380 O O . THR A 1 684 ? -2.729 -44.453 14.825 1.00 88.69 684 THR A O 1
ATOM 5383 N N . SER A 1 685 ? -1.271 -44.601 16.522 1.00 88.75 685 SER A N 1
ATOM 5384 C CA . SER A 1 685 ? -0.333 -43.620 15.983 1.00 88.75 685 SER A CA 1
ATOM 5385 C C . SER A 1 685 ? 1.106 -44.124 16.003 1.00 88.75 685 SER A C 1
ATOM 5387 O O . SER A 1 685 ? 1.541 -44.867 16.891 1.00 88.75 685 SER A O 1
ATOM 5389 N N . VAL A 1 686 ? 1.866 -43.705 14.995 1.00 89.31 686 VAL A N 1
ATOM 5390 C CA . VAL A 1 686 ? 3.287 -44.020 14.866 1.00 89.31 686 VAL A CA 1
ATOM 5391 C C . VAL A 1 686 ? 4.062 -42.734 14.632 1.00 89.31 686 VAL A C 1
ATOM 5393 O O . VAL A 1 686 ? 3.806 -42.022 13.664 1.00 89.31 686 VAL A O 1
ATOM 5396 N N . ASP A 1 687 ? 5.018 -42.461 15.516 1.00 90.62 687 ASP A N 1
ATOM 5397 C CA . ASP A 1 687 ? 5.894 -41.300 15.405 1.00 90.62 687 ASP A CA 1
ATOM 5398 C C . ASP A 1 687 ? 6.970 -41.528 14.343 1.00 90.62 687 ASP A C 1
ATOM 5400 O O . ASP A 1 687 ? 7.594 -42.593 14.251 1.00 90.62 687 ASP A O 1
ATOM 5404 N N . LEU A 1 688 ? 7.204 -40.484 13.565 1.00 91.69 688 LEU A N 1
ATOM 5405 C CA . LEU A 1 688 ? 8.137 -40.431 12.458 1.00 91.69 688 LEU A CA 1
ATOM 5406 C C . LEU A 1 688 ? 9.173 -39.331 12.710 1.00 91.69 688 LEU A C 1
ATOM 5408 O O . LEU A 1 688 ? 8.939 -38.346 13.411 1.00 91.69 688 LEU A O 1
ATOM 5412 N N . THR A 1 689 ? 10.333 -39.494 12.095 1.00 92.31 689 THR A N 1
ATOM 5413 C CA . THR A 1 689 ? 11.339 -38.443 11.949 1.00 92.31 689 THR A CA 1
ATOM 5414 C C . THR A 1 689 ? 11.898 -38.492 10.537 1.00 92.31 689 THR A C 1
ATOM 5416 O O . THR A 1 689 ? 11.849 -39.536 9.890 1.00 92.31 689 THR A O 1
ATOM 5419 N N . GLY A 1 690 ? 12.433 -37.388 10.027 1.00 90.62 690 GLY A N 1
ATOM 5420 C CA . GLY A 1 690 ? 13.104 -37.417 8.735 1.00 90.62 690 GLY A CA 1
ATOM 5421 C C . GLY A 1 690 ? 14.143 -36.329 8.560 1.00 90.62 690 GLY A C 1
ATOM 5422 O O . GLY A 1 690 ? 13.976 -35.203 9.028 1.00 90.62 690 GLY A O 1
ATOM 5423 N N . SER A 1 691 ? 15.211 -36.660 7.841 1.00 92.06 691 SER A N 1
ATOM 5424 C CA . SER A 1 691 ? 16.127 -35.654 7.312 1.00 92.06 691 SER A CA 1
ATOM 5425 C C . SER A 1 691 ? 15.540 -35.035 6.048 1.00 92.06 691 SER A C 1
ATOM 5427 O O . SER A 1 691 ? 14.721 -35.648 5.353 1.00 92.06 691 SER A O 1
ATOM 5429 N N . ARG A 1 692 ? 15.968 -33.808 5.744 1.00 92.12 692 ARG A N 1
ATOM 5430 C CA . ARG A 1 692 ? 15.569 -33.111 4.521 1.00 92.12 692 ARG A CA 1
ATOM 5431 C C . ARG A 1 692 ? 16.740 -32.881 3.583 1.00 92.12 692 ARG A C 1
ATOM 5433 O O . ARG A 1 692 ? 17.887 -32.837 4.009 1.00 92.12 692 ARG A O 1
ATOM 5440 N N . THR A 1 693 ? 16.463 -32.706 2.301 1.00 92.88 693 THR A N 1
ATOM 5441 C CA . THR A 1 693 ? 17.441 -32.267 1.301 1.00 92.88 693 THR A CA 1
ATOM 5442 C C . THR A 1 693 ? 16.811 -31.202 0.419 1.00 92.88 693 THR A C 1
ATOM 5444 O O . THR A 1 693 ? 15.684 -31.369 -0.039 1.00 92.88 693 THR A O 1
ATOM 5447 N N . VAL A 1 694 ? 17.514 -30.094 0.189 1.00 94.44 694 VAL A N 1
ATOM 5448 C CA . VAL A 1 694 ? 17.037 -29.019 -0.687 1.00 94.44 694 VAL A CA 1
ATOM 5449 C C . VAL A 1 694 ? 17.014 -29.491 -2.137 1.00 94.44 694 VAL A C 1
ATOM 5451 O O . VAL A 1 694 ? 18.042 -29.886 -2.688 1.00 94.44 694 VAL A O 1
ATOM 5454 N N . LEU A 1 695 ? 15.850 -29.367 -2.765 1.00 92.00 695 LEU A N 1
ATOM 5455 C CA . LEU A 1 695 ? 15.621 -29.641 -4.182 1.00 92.00 695 LEU A CA 1
ATOM 5456 C C . LEU A 1 695 ? 15.900 -28.413 -5.045 1.00 92.00 695 LEU A C 1
ATOM 5458 O O . LEU A 1 695 ? 16.549 -28.504 -6.083 1.00 92.00 695 LEU A O 1
ATOM 5462 N N . SER A 1 696 ? 15.400 -27.255 -4.617 1.00 92.94 696 SER A N 1
ATOM 5463 C CA . SER A 1 696 ? 15.535 -26.007 -5.365 1.00 92.94 696 SER A CA 1
ATOM 5464 C C . SER A 1 696 ? 15.398 -24.799 -4.456 1.00 92.94 696 SER A C 1
ATOM 5466 O O . SER A 1 696 ? 14.563 -24.805 -3.549 1.00 92.94 696 SER A O 1
ATOM 5468 N N . ILE A 1 697 ? 16.131 -23.740 -4.782 1.00 96.19 697 ILE A N 1
ATOM 5469 C CA . ILE A 1 697 ? 15.910 -22.391 -4.272 1.00 96.19 697 ILE A CA 1
ATOM 5470 C C . ILE A 1 697 ? 15.489 -21.549 -5.474 1.00 96.19 697 ILE A C 1
ATOM 5472 O O . ILE A 1 697 ? 16.187 -21.517 -6.482 1.00 96.19 697 ILE A O 1
ATOM 5476 N N . ASN A 1 698 ? 14.341 -20.886 -5.387 1.00 95.50 698 ASN A N 1
ATOM 5477 C CA . ASN A 1 698 ? 13.841 -19.986 -6.424 1.00 95.50 698 ASN A CA 1
ATOM 5478 C C . ASN A 1 698 ? 13.498 -18.632 -5.811 1.00 95.50 698 ASN A C 1
ATOM 5480 O O . ASN A 1 698 ? 13.170 -18.556 -4.629 1.00 95.50 698 ASN A O 1
ATOM 5484 N N . HIS A 1 699 ? 13.528 -17.575 -6.618 1.00 94.12 699 HIS A N 1
ATOM 5485 C CA . HIS A 1 699 ? 13.056 -16.257 -6.209 1.00 94.12 699 HIS A CA 1
ATOM 5486 C C . HIS A 1 699 ? 12.028 -15.710 -7.195 1.00 94.12 699 HIS A C 1
ATOM 5488 O O . HIS A 1 699 ? 12.105 -15.953 -8.399 1.00 94.12 699 HIS A O 1
ATOM 5494 N N . SER A 1 700 ? 11.062 -14.967 -6.674 1.00 92.00 700 SER A N 1
ATOM 5495 C CA . SER A 1 700 ? 10.011 -14.303 -7.439 1.00 92.00 700 SER A CA 1
ATOM 5496 C C . SER A 1 700 ? 9.626 -12.984 -6.769 1.00 92.00 700 SER A C 1
ATOM 5498 O O . SER A 1 700 ? 10.109 -12.657 -5.684 1.00 92.00 700 SER A O 1
ATOM 5500 N N . ARG A 1 701 ? 8.735 -12.221 -7.405 1.00 87.69 701 ARG A N 1
ATOM 5501 C CA . ARG A 1 701 ? 8.004 -11.124 -6.761 1.00 87.69 701 ARG A CA 1
ATOM 5502 C C . ARG A 1 701 ? 6.529 -11.493 -6.723 1.00 87.69 701 ARG A C 1
ATOM 5504 O O . ARG A 1 701 ? 6.027 -12.034 -7.705 1.00 87.69 701 ARG A O 1
ATOM 5511 N N . VAL A 1 702 ? 5.876 -11.247 -5.597 1.00 82.69 702 VAL A N 1
ATOM 5512 C CA . VAL A 1 702 ? 4.458 -11.563 -5.379 1.00 82.69 702 VAL A CA 1
ATOM 5513 C C . VAL A 1 702 ? 3.732 -10.332 -4.867 1.00 82.69 702 VAL A C 1
ATOM 5515 O O . VAL A 1 702 ? 4.355 -9.478 -4.232 1.00 82.69 702 VAL A O 1
ATOM 5518 N N . ASP A 1 703 ? 2.438 -10.239 -5.150 1.00 73.62 703 ASP A N 1
ATOM 5519 C CA . ASP A 1 703 ? 1.624 -9.149 -4.631 1.00 73.62 703 ASP A CA 1
ATOM 5520 C C . ASP A 1 703 ? 1.399 -9.342 -3.124 1.00 73.62 703 ASP A C 1
ATOM 5522 O O . ASP A 1 703 ? 1.040 -10.429 -2.668 1.00 73.62 703 ASP A O 1
ATOM 5526 N N . LEU A 1 704 ? 1.600 -8.279 -2.344 1.00 67.31 704 LEU A N 1
ATOM 5527 C CA . LEU A 1 704 ? 1.436 -8.265 -0.886 1.00 67.31 704 LEU A CA 1
ATOM 5528 C C . LEU A 1 704 ? 0.010 -8.672 -0.463 1.00 67.31 704 LEU A C 1
ATOM 5530 O O . LEU A 1 704 ? -0.192 -9.267 0.592 1.00 67.31 704 LEU A O 1
ATOM 5534 N N . ALA A 1 705 ? -0.986 -8.388 -1.308 1.00 58.56 705 ALA A N 1
ATOM 5535 C CA . ALA A 1 705 ? -2.370 -8.810 -1.097 1.00 58.56 705 ALA A CA 1
ATOM 5536 C C . ALA A 1 705 ? -2.586 -10.318 -1.339 1.00 58.56 705 ALA A C 1
ATOM 5538 O O . ALA A 1 705 ? -3.488 -10.910 -0.755 1.00 58.56 705 ALA A O 1
ATOM 5539 N N . GLU A 1 706 ? -1.763 -10.947 -2.184 1.00 51.44 706 GLU A N 1
ATOM 5540 C CA . GLU A 1 706 ? -1.842 -12.378 -2.504 1.00 51.44 706 GLU A CA 1
ATOM 5541 C C . GLU A 1 706 ? -0.935 -13.240 -1.616 1.00 51.44 706 GLU A C 1
ATOM 5543 O O . GLU A 1 706 ? -1.061 -14.469 -1.605 1.00 51.44 706 GLU A O 1
ATOM 5548 N N . SER A 1 707 ? -0.030 -12.635 -0.840 1.00 55.19 707 SER A N 1
ATOM 5549 C CA . SER A 1 707 ? 0.781 -13.337 0.156 1.00 55.19 707 SER A CA 1
ATOM 5550 C C . SER A 1 707 ? -0.055 -13.724 1.379 1.00 55.19 707 SER A C 1
ATOM 5552 O O . SER A 1 707 ? 0.048 -13.139 2.458 1.00 55.19 707 SER A O 1
ATOM 5554 N N . HIS A 1 708 ? -0.889 -14.748 1.185 1.00 45.81 708 HIS A N 1
ATOM 5555 C CA . HIS A 1 708 ? -1.626 -15.442 2.234 1.00 45.81 708 HIS A CA 1
ATOM 5556 C C . HIS A 1 708 ? -0.651 -15.813 3.364 1.00 45.81 708 HIS A C 1
ATOM 5558 O O . HIS A 1 708 ? 0.391 -16.424 3.117 1.00 45.81 708 HIS A O 1
ATOM 5564 N N . GLY A 1 709 ? -0.970 -15.414 4.595 1.00 52.03 709 GLY A N 1
ATOM 5565 C CA . GLY A 1 709 ? -0.145 -15.680 5.776 1.00 52.03 709 GLY A CA 1
ATOM 5566 C C . GLY A 1 709 ? 0.550 -14.461 6.378 1.00 52.03 709 GLY A C 1
ATOM 5567 O O . GLY A 1 709 ? 0.781 -14.479 7.576 1.00 52.03 709 GLY A O 1
ATOM 5568 N N . ILE A 1 710 ? 0.817 -13.396 5.606 1.00 56.03 710 ILE A N 1
ATOM 5569 C CA . ILE A 1 710 ? 1.478 -12.189 6.147 1.00 56.03 710 ILE A CA 1
ATOM 5570 C C . ILE A 1 710 ? 0.567 -11.450 7.135 1.00 56.03 710 ILE A C 1
ATOM 5572 O O . ILE A 1 710 ? 1.050 -10.952 8.139 1.00 56.03 710 ILE A O 1
ATOM 5576 N N . PHE A 1 711 ? -0.745 -11.439 6.889 1.00 52.59 711 PHE A N 1
ATOM 5577 C CA . PHE A 1 711 ? -1.753 -10.820 7.765 1.00 52.59 711 PHE A CA 1
ATOM 5578 C C . PHE A 1 711 ? -2.808 -11.824 8.248 1.00 52.59 711 PHE A C 1
ATOM 5580 O O . PHE A 1 711 ? -3.927 -11.434 8.580 1.00 52.59 711 PHE A O 1
ATOM 5587 N N . ALA A 1 712 ? -2.520 -13.127 8.161 1.00 41.53 712 ALA A N 1
ATOM 5588 C CA . ALA A 1 712 ? -3.511 -14.154 8.456 1.00 41.53 712 ALA A CA 1
ATOM 5589 C C . ALA A 1 712 ? -3.734 -14.244 9.971 1.00 41.53 712 ALA A C 1
ATOM 5591 O O . ALA A 1 712 ? -2.989 -14.934 10.664 1.00 41.53 712 ALA A O 1
ATOM 5592 N N . ARG A 1 713 ? -4.761 -13.533 10.443 1.00 39.22 713 ARG A N 1
ATOM 5593 C CA . ARG A 1 713 ? -5.433 -13.793 11.717 1.00 39.22 713 ARG A CA 1
ATOM 5594 C C . ARG A 1 713 ? -6.430 -14.940 11.573 1.00 39.22 713 ARG A C 1
ATOM 5596 O O . ARG A 1 713 ? -7.102 -15.002 10.514 1.00 39.22 713 ARG A O 1
#

Secondary structure (DSSP, 8-state):
-----------SSSSHHHHHHHSTT----------SS-EEEEETTEEEEE-TT--EEEEEEBSSTTSEEEEEEE-SSTTPPEEEEEEE--TT--SS---TT---EEEETTEEEEEPEEPTTS-EEEPHHHHHHHHHHHHTT--EEEEETTEEEEEP-TTHHHHHHHHHHHTT-TTSTT-SSS--SS-GGGSPPPPPPPEEEEPP--TT---EEPPHHHHHHHHHHHHHHHHHH-TTGGGSSSS----EEEE-SSSEEEEEEEEEE-SS-EEEEEEEEETTS-SPPEEEEEEE-EEETTEEEEEEESSTT-SSEEEEEEEE-SSSEEEEEEEE-----SSSTT-S--EEEEE-EEEEHHHHHHHHHHHHHHHHHHHHHHHH-TT--HHHHHHTT----S--EEEEEE-EEETTEEE--SS-S-TTS-HHHHHHHHHTT---TT-TTSEEEEEEE-SSSSSS-EEEEEEEEETTTTEEEEEEEEEETTEEEE-STTGGGS-----EEEEEESSSSEEEEEEEEETTEEEEEEEEEETTEEEEEEE-TT---SEEEEEEEEEEEEEEEPPP-S---SS---HHHHHHHHHHHHHHHHHHHHHSS----TTS-SSPPPTTS-TTGGGGGT--PPPPTTSEEEEEEEEEETTEEEEEEEEESTT-EETTTEEEEEEEEE-S-TT---EEEEEEEEEEEEEEEEEEEEETTT-TTSS--

Nearest PDB structures (foldseek):
  3ets-assembly1_A  TM=9.998E-02  e=4.010E-04  Escherichia coli CFT073
  3s25-assembly1_A  TM=2.377E-01  e=7.108E-01  Agathobacter rectalis ATCC 33656
  5xdn-assembly1_A  TM=1.882E-01  e=5.261E+00  Homo sapiens
  7nie-assembly1_C  TM=1.920E-01  e=6.495E+00  Sus scrofa

Solvent-accessible surface area (backbone atoms only — not comparable to full-atom values): 39268 Å² total; per-residue (Å²): 133,88,81,90,78,92,88,85,87,91,88,83,76,69,66,72,59,56,58,62,57,63,64,65,71,70,68,64,75,74,72,72,70,72,62,95,48,37,47,77,50,73,38,83,45,18,32,32,18,22,20,58,33,45,35,32,37,35,42,32,27,24,76,52,78,43,49,37,38,38,40,38,37,32,58,39,29,57,90,58,61,77,44,43,39,35,39,64,38,53,56,85,61,82,80,94,69,79,75,91,77,69,64,36,31,43,28,50,75,89,41,76,66,52,73,39,51,75,45,94,88,69,33,29,42,50,50,76,86,42,46,57,57,48,54,56,29,38,72,67,66,45,56,37,33,41,33,44,84,94,40,75,46,48,51,42,40,55,28,46,64,63,44,49,45,48,52,24,54,76,35,47,26,65,32,10,68,84,19,86,76,52,55,41,84,45,60,52,86,69,28,41,64,52,43,71,52,52,77,42,52,35,41,86,51,44,78,79,53,59,79,38,76,56,50,73,68,56,45,62,66,45,41,80,69,46,47,64,54,41,72,71,63,26,65,60,46,83,76,74,52,97,80,66,81,72,41,23,37,29,48,44,40,100,56,32,21,33,42,38,34,77,15,33,76,60,98,78,44,59,17,31,22,37,25,48,27,42,69,82,56,82,54,83,61,43,80,75,45,44,57,26,60,52,74,56,82,49,32,41,33,25,72,40,57,75,49,88,86,29,20,7,28,41,39,37,34,25,37,30,50,78,85,53,71,44,77,39,35,30,32,34,13,57,71,77,40,45,32,26,75,55,21,84,47,80,34,36,23,33,59,43,32,77,41,47,56,65,62,53,51,49,52,54,49,24,52,51,52,52,52,50,50,51,53,59,42,35,75,76,36,51,60,49,69,63,66,66,53,47,60,76,26,40,78,63,63,95,68,62,49,76,52,73,49,68,46,46,77,56,98,91,40,77,35,80,70,91,71,76,93,49,87,88,53,49,71,66,58,46,50,11,50,62,72,39,58,83,72,65,86,71,23,71,73,48,32,38,38,37,34,39,30,50,60,84,76,83,82,55,57,20,39,40,37,44,26,41,46,37,70,93,32,45,27,30,38,33,22,49,21,45,59,54,96,65,30,50,41,45,48,37,89,80,35,86,69,89,58,86,56,76,54,65,72,32,44,44,41,75,43,55,48,32,57,51,76,37,57,24,40,42,85,91,39,44,28,33,42,38,34,53,32,42,69,50,33,45,34,34,34,49,46,50,77,65,53,55,68,43,62,34,45,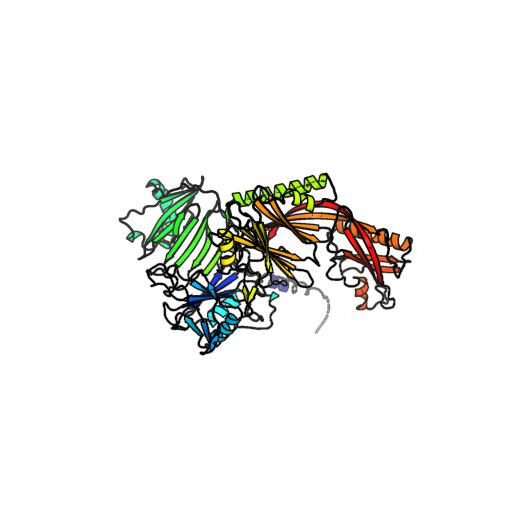34,39,40,38,34,42,47,59,58,70,41,77,49,82,86,81,90,76,91,65,98,69,83,78,51,76,66,35,50,53,39,39,51,51,37,49,51,50,52,45,54,50,39,71,74,76,45,87,47,67,53,52,82,87,52,61,52,29,90,78,60,94,86,58,49,83,80,56,49,57,41,27,40,45,45,79,88,72,60,75,58,37,40,78,62,37,51,39,47,30,46,49,95,90,40,70,23,30,22,28,30,33,20,54,20,45,48,67,42,98,86,72,23,25,54,34,34,33,42,37,30,47,46,46,92,95,43,97,45,76,51,76,46,59,29,28,21,52,51,35,64,75,46,79,47,77,52,72,45,47,61,90,70,46,80,55,41,74,65,124

Sequence (713 aa):
MAGSKVTIFFRERAVFRAILILLAAMFSPMLLAETEGGMTFAHKEWEIACDNTRTCRAAGYGINEGELSVLLTRYAGAGQKVKGTLVFASFNDDEQTPPKQNTAKLWIDGKPQGMLASGEDGRFQLSDAQIEPLIAALIRDKKVEFEYDQKRWQLSGAGFNAVILKMDEYQGRLNTPGAILRKGNRSESEVLPALARPEIIAAAVNKKATPVDLTPEQVDKVSRWLKPTIEAECHGVDDIGDGKNNWKAINVDAKHSLIQVLCWRGAYNEGLAYWLVDNNFSTEPKFITSSASDYGNGIIYLSQKGRGLGDCWLVKNWVWDGKSFVISEELSTGACNGIEAGGPWNLYTVVSTVRSQQEIDDDNAAVKQLYQALEDERKKDSQLAVDKVMERYSHISDRQTEFTIQYIEQNGEYRLPSEKPSADISDDEWQAFIKSDVIAEETEQRGASYTLVDLDGDGQRDLIIDAYIGGTGLFSDISVLKRYKTEFNPVGPSAQNGEFVPVTMYSLNGRGANQADYWIKLNGQVYVAYRNSTFGTDNIYLLKPFSQSAKIPKMTIRYQYALALRKENERPKEVVLDAADLAELEKSLARMSDEMLHDGLPVWSFNHPICPIPASVSKENAQFYYTGDPLHYTVERVADIPVWLKGKCYVGSVGTPFGFYTPKDGVEAFVVITSPREDESFHTSVDLTGSRTVLSINHSRVDLAESHGIFAR

InterPro domains:
  IPR009560 Protein of unknown function DUF1176 [PF06674] (41-351)

Foldseek 3Di:
DDDDDDDDDDDPPPPVVVVVVVVVVPPPPPPPPLPLWWDWDFFPQKIKTAASQRKIWMKGDFPAFQAKIKIWIWGAAFPTDIWIKIAGAPAPPPDDDDPPDKWKWKDWLNRTQDTFPADPVRMTTDDPSRVLVVLVRLLVVTWIWMAIPNDITTTGSGGVLVNLVVSCVSQVNACDCPRSHRHHPPHSNPTRGGDAFAEFAFEAWDQPWDWDFDDPVLCVLQVVLCVVVLVVAAPCLVVPDPPDFRWTWTGGHPWKIKTWTFRDDDPAATWIWIWIDTPVSNDRTHTDHRRFRADGRQKTKHWAAPDPSQQKTWIWIFGHRPPDTHTAWTFILDDSRNRHHNHDHTRTTHHHHYHYPVVVVLQVQLLVVLLVLQVVQCVVPQLGPSVVSLVVFQCLDPLKDKDKFAWDDDPNDTATDPDDPDPSQDPLNVQQVRSLRAAPPLAPRNIWMKMFADQAPPPGTWIWIWGQNDDPQRKIFIFTFCDDRRYTFGAEPPRPHSDSDGDRQFMDGNFLWDWDWGFGAGSNGTWIQIWTFAAQKIKTWTHRGNDHDQKTKIKIWGKQKQKAFDDDDDDDWPDDADPVLRVQVSVQVVVQSVVCVPPPQDQPDLVDFQFDDDPPDDPVLSSLRRAPDDDDSQKDFRYWHWRAGPNHTWIWTKIFSRQDQDPVFAGKIKIWTAHSDPVDGDTTMTIMGIRMGTPDMDMDIDGPVPPPRRHPD

pLDDT: mean 83.91, std 17.5, range [27.38, 98.62]

Radius of gyration: 33.03 Å; Cα contacts (8 Å, |Δi|>4): 1505; chains: 1; bounding box: 84×100×91 Å